Protein AF-A0A925Y3K7-F1 (afdb_monomer)

Solvent-accessible surface area (backbone atoms only — not comparable to full-atom values): 26388 Å² total; per-residue (Å²): 142,83,86,81,84,79,84,79,82,80,78,77,76,80,77,79,72,79,78,86,56,50,79,76,70,68,65,8,45,67,55,84,68,41,67,60,40,79,77,34,57,41,76,47,95,65,49,49,66,76,58,97,48,98,89,58,65,46,46,27,39,54,39,33,37,30,39,41,71,52,81,61,21,44,32,39,38,38,16,34,32,28,58,53,14,24,36,42,38,37,33,22,38,48,91,77,29,38,58,46,38,26,27,68,48,36,76,42,64,64,78,35,59,44,63,17,35,22,15,76,35,81,88,40,22,24,28,47,37,88,94,46,29,31,32,32,37,38,39,44,28,16,75,43,36,55,41,26,38,33,38,41,31,38,61,68,80,19,34,36,44,81,42,44,52,20,28,83,42,77,32,59,39,37,34,34,66,34,27,10,25,28,70,30,5,46,84,58,89,64,52,73,67,48,43,74,61,30,59,34,8,38,18,33,30,32,30,28,33,55,60,45,24,55,61,44,86,42,65,38,35,36,36,40,36,34,27,34,69,60,33,47,33,24,45,44,37,40,39,26,46,55,70,52,55,80,53,56,46,32,64,44,39,18,60,39,51,46,64,75,38,84,42,68,40,71,42,78,41,79,41,63,21,39,71,26,24,42,39,34,48,34,35,35,41,57,68,38,41,76,71,67,56,38,46,89,86,83,38,50,42,28,41,40,62,80,46,66,51,41,61,65,56,42,62,55,46,73,34,46,54,88,84,73,81,43,47,28,36,35,75,46,38,40,45,74,63,56,69,39,68,40,30,33,34,45,50,34,43,64,35,87,88,22,67,74,85,15,40,43,62,77,78,76,42,70,54,58,37,58,57,67,75,38,78,40,74,51,74,79,35,62,42,65,56,47,32,61,71,60,50,18,51,74,51,37,80,58,49,57,45,86,41,46,79,60,70,72,84,54,32,42,24,48,35,47,41,39,54,58,80,60,67,70,66,73,85,80,68,62,82,45,75,56,96,88,46,39,32,38,55,42,59,29,34,81,55,45,51,72,64,48,75,46,34,33,37,21,74,74,86,76,59,73,47,81,46,49,91,70,46,48,76,55,96,45,31,42,33,39,70,56,77,94,81,66,96,56,74,46,77,46,80,46,52,47,58,124

Secondary structure (DSSP, 8-state):
--PPPP--------------PPPPP-SSS--GGG-PEEEEE----S-BT----TT----BEEEEEEEEEETTEEEEEEEEE-TT-EEEEEEE-STT--SB--TT---BSS-THHHHTTEEETTEE-BPPTT---SEEEEEEE-SSS-EEEEEEETTTTEEEEEEETTSS-EEETTEEEEEEESSS-SS---HHHHHHT-SEEEEEEEHHHHTPPSEEEEEEEEEEEE-SSSSSEEEEESS--S-SSS--BGGGGT-BGGGSSS---EEEEEEEPS-EEEEEEEE-HHHHHTTS--TTT--EEEEEEES--SS--SEEEEB-SSSSSEEEEEEEE-S-TT-B--EEEEEE-STT-GGGGBPSSSPB--B---TTS-EEPPPEESS-EEHHHHHHHHSTT--TTS-SSSSS--HHHHHHHT---TT--PPPPPEEETTEEEEEEE--TTEES-EEEEEEESSSS--EE-GGG-EEETTEEEEEPPTT-SS-EEEEEEE--

Foldseek 3Di:
DDDDDDDDPPPPPPPPDPPDAPQDDAAAFDDPRRVWDWQFFQPFQAAPPPDDDDVDPRRWDFGTKTWDDRDQWIKIATLTAAAQWKKKKFKDQDPDAAQFQAALLAPEDPLLQQSNLQHDHRVAGQGAAPPDGGQKIWMWHAPLAQWTWIWIAGSRVNHIHTQGTLSVHWTDAQQWRTKHFHCRRHRDHDHPVCSVSSGGGMITIGRSQSSVRDAFKDKMKIKMFIGHNSNQATQCDIGWHWQDSDDTCGNCSTHDHRNPTPTHRIGIDIDGNDQWAKEKDKEACPVCVVVVLADLVPKWKKKAFDPQAAPPRNRIWTFHDPPPPRITMTIGIGDDDFQAKRHWMWMFIRDVPRPPRRTFDDDTDIDTHHDTPDYHYDDYHYSHQLALQNLCVQQQVRDFQQDQRQPQPHGSQLCSQQVNNHNHYDDQFDWDADPLWTKTKGFGDPSYPQKDKWKWKDQPVPDTDTPQVQWDDDDRMIMHIDDNDRPGMDMDMDMDHD

Radius of gyration: 31.18 Å; Cα contacts (8 Å, |Δi|>4): 1221; chains: 1; bounding box: 82×60×99 Å

Mean predicted aligned error: 11.51 Å

Nearest PDB structures (foldseek):
  6wdp-assembly1_A  TM=3.008E-01  e=1.014E-01  Homo sapiens
  8oe4-assembly1_D  TM=1.650E-01  e=2.696E-02  Homo sapiens
  6ot0-assembly1_H  TM=3.218E-01  e=1.215E+00  Mus musculus
  4jnf-assembly1_A  TM=3.113E-01  e=5.105E+00  Escherichia coli K-12
  6okp-assembly1_M  TM=2.104E-01  e=5.105E+00  Homo sapiens

Structure (mmCIF, N/CA/C/O backbone):
data_AF-A0A925Y3K7-F1
#
_entry.id   AF-A0A925Y3K7-F1
#
loop_
_atom_site.group_PDB
_atom_site.id
_atom_site.type_symbol
_atom_site.label_atom_id
_atom_site.label_alt_id
_atom_site.label_comp_id
_atom_site.label_asym_id
_atom_site.label_entity_id
_atom_site.label_seq_id
_atom_site.pdbx_PDB_ins_code
_atom_site.Cartn_x
_atom_site.Cartn_y
_atom_site.Cartn_z
_atom_site.occupancy
_atom_site.B_iso_or_equiv
_atom_site.auth_seq_id
_atom_site.auth_comp_id
_atom_site.auth_asym_id
_atom_site.auth_atom_id
_atom_site.pdbx_PDB_model_num
ATOM 1 N N . MET A 1 1 ? -37.760 -38.641 -46.101 1.00 38.03 1 MET A N 1
ATOM 2 C CA . MET A 1 1 ? -36.987 -38.836 -44.857 1.00 38.03 1 MET A CA 1
ATOM 3 C C . MET A 1 1 ? -35.532 -38.473 -45.160 1.00 38.03 1 MET A C 1
ATOM 5 O O . MET A 1 1 ? -34.845 -39.256 -45.796 1.00 38.03 1 MET A O 1
ATOM 9 N N . LYS A 1 2 ? -35.106 -37.234 -44.876 1.00 34.19 2 LYS A N 1
ATOM 10 C CA . LYS A 1 2 ? -33.728 -36.759 -45.112 1.00 34.19 2 LYS A CA 1
ATOM 11 C C . LYS A 1 2 ? -33.115 -36.426 -43.751 1.00 34.19 2 LYS A C 1
ATOM 13 O O . LYS A 1 2 ? -33.553 -35.472 -43.116 1.00 34.19 2 LYS A O 1
ATOM 18 N N . LEU A 1 3 ? -32.159 -37.240 -43.304 1.00 33.66 3 LEU A N 1
ATOM 19 C CA . LEU A 1 3 ? -31.343 -36.972 -42.118 1.00 33.66 3 LEU A CA 1
ATOM 20 C C . LEU A 1 3 ? -30.403 -35.796 -42.427 1.00 33.66 3 LEU A C 1
ATOM 22 O O . LEU A 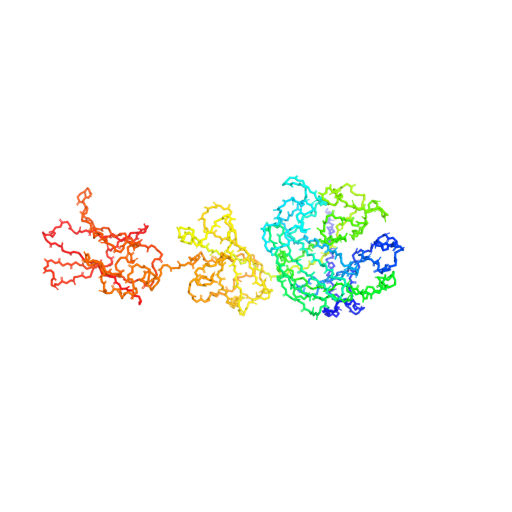1 3 ? -29.647 -35.854 -43.395 1.00 33.66 3 LEU A O 1
ATOM 26 N N . LYS A 1 4 ? -30.452 -34.737 -41.614 1.00 37.88 4 LYS A N 1
ATOM 27 C CA . LYS A 1 4 ? -29.419 -33.694 -41.579 1.00 37.88 4 LYS A CA 1
ATOM 28 C C . LYS A 1 4 ? -28.357 -34.116 -40.565 1.00 37.88 4 LYS A C 1
ATOM 30 O O . LYS A 1 4 ? -28.664 -34.277 -39.389 1.00 37.88 4 LYS A O 1
ATOM 35 N N . LEU A 1 5 ? -27.132 -34.297 -41.044 1.00 35.06 5 LEU A N 1
ATOM 36 C CA . LEU A 1 5 ? -25.939 -34.527 -40.238 1.00 35.06 5 LEU A CA 1
ATOM 37 C C . LEU A 1 5 ? -25.467 -33.165 -39.701 1.00 35.06 5 LEU A C 1
ATOM 39 O O . LEU A 1 5 ? -25.172 -32.267 -40.490 1.00 35.06 5 LEU A O 1
ATOM 43 N N . ALA A 1 6 ? -25.459 -32.983 -38.381 1.00 36.84 6 ALA A N 1
ATOM 44 C CA . ALA A 1 6 ? -24.916 -31.788 -37.742 1.00 36.84 6 ALA A CA 1
ATOM 45 C C . ALA A 1 6 ? -23.392 -31.931 -37.620 1.00 36.84 6 ALA A C 1
ATOM 47 O O . ALA A 1 6 ? -22.902 -32.906 -37.053 1.00 36.84 6 ALA A O 1
ATOM 48 N N . ALA A 1 7 ? -22.650 -30.969 -38.169 1.00 35.94 7 ALA A N 1
ATOM 49 C CA . ALA A 1 7 ? -21.210 -30.867 -37.987 1.00 35.94 7 ALA A CA 1
ATOM 50 C C . ALA A 1 7 ? -20.920 -30.395 -36.555 1.00 35.94 7 ALA A C 1
ATOM 52 O O . ALA A 1 7 ? -21.228 -29.261 -36.188 1.00 35.94 7 ALA A O 1
ATOM 53 N N . LEU A 1 8 ? -20.354 -31.286 -35.744 1.00 31.00 8 LEU A N 1
ATOM 54 C CA . LEU A 1 8 ? -19.826 -30.974 -34.423 1.00 31.00 8 LEU A CA 1
ATOM 55 C C . LEU A 1 8 ? -18.455 -30.308 -34.615 1.00 31.00 8 LEU A C 1
ATOM 57 O O . LEU A 1 8 ? -17.482 -30.975 -34.961 1.00 31.00 8 LEU A O 1
ATOM 61 N N . SER A 1 9 ? -18.392 -28.987 -34.446 1.00 35.12 9 SER A N 1
ATOM 62 C CA . SER A 1 9 ? -17.128 -28.247 -34.420 1.00 35.12 9 SER A CA 1
ATOM 63 C C . SER A 1 9 ? -16.426 -28.544 -33.095 1.00 35.12 9 SER A C 1
ATOM 65 O O . SER A 1 9 ? -16.826 -28.043 -32.044 1.00 35.12 9 SER A O 1
ATOM 67 N N . ILE A 1 10 ? -15.424 -29.422 -33.128 1.00 36.69 10 ILE A N 1
ATOM 68 C CA . ILE A 1 10 ? -14.538 -29.672 -31.991 1.00 36.69 10 ILE A CA 1
ATOM 69 C C . ILE A 1 10 ? -13.627 -28.449 -31.879 1.00 36.69 10 ILE A C 1
ATOM 71 O O . ILE A 1 10 ? -12.698 -28.272 -32.664 1.00 36.69 10 ILE A O 1
ATOM 75 N N . CYS A 1 11 ? -13.938 -27.577 -30.923 1.00 30.92 11 CYS A N 1
ATOM 76 C CA . CYS A 1 11 ? -13.060 -26.493 -30.514 1.00 30.92 11 CYS A CA 1
ATOM 77 C C . CYS A 1 11 ? -11.895 -27.123 -29.741 1.00 30.92 11 CYS A C 1
ATOM 79 O O . CYS A 1 11 ? -12.021 -27.451 -28.561 1.00 30.92 11 CYS A O 1
ATOM 81 N N . THR A 1 12 ? -10.786 -27.388 -30.428 1.00 35.44 12 THR A N 1
ATOM 82 C CA . THR A 1 12 ? -9.554 -27.864 -29.800 1.00 35.44 12 THR A CA 1
ATOM 83 C C . THR A 1 12 ? -8.989 -26.721 -28.961 1.00 35.44 12 THR A C 1
ATOM 85 O O . THR A 1 12 ? -8.316 -25.835 -29.482 1.00 35.44 12 THR A O 1
ATOM 88 N N . ALA A 1 13 ? -9.288 -26.708 -27.662 1.00 35.94 13 ALA A N 1
ATOM 89 C CA . ALA A 1 13 ? -8.544 -25.893 -26.716 1.00 35.94 13 ALA A CA 1
ATOM 90 C C . ALA A 1 13 ? -7.090 -26.379 -26.754 1.00 35.94 13 ALA A C 1
ATOM 92 O O . ALA A 1 13 ? -6.788 -27.499 -26.337 1.00 35.94 13 ALA A O 1
ATOM 93 N N . LEU A 1 14 ? -6.202 -25.569 -27.328 1.00 34.88 14 LEU A N 1
ATOM 94 C CA . LEU A 1 14 ? -4.768 -25.789 -27.257 1.00 34.88 14 LEU A CA 1
ATOM 95 C C . LEU A 1 14 ? -4.381 -25.626 -25.784 1.00 34.88 14 LEU A C 1
ATOM 97 O O . LEU A 1 14 ? -4.246 -24.510 -25.290 1.00 34.88 14 LEU A O 1
ATOM 101 N N . ILE A 1 15 ? -4.284 -26.738 -25.057 1.00 38.62 15 ILE A N 1
ATOM 102 C CA . ILE A 1 15 ? -3.703 -26.753 -23.717 1.00 38.62 15 ILE A CA 1
ATOM 103 C C . ILE A 1 15 ? -2.236 -26.373 -23.920 1.00 38.62 15 ILE A C 1
ATOM 105 O O . ILE A 1 15 ? -1.450 -27.182 -24.414 1.00 38.62 15 ILE A O 1
ATOM 109 N N . ALA A 1 16 ? -1.888 -25.122 -23.617 1.00 39.59 16 ALA A N 1
ATOM 110 C CA . ALA A 1 16 ? -0.504 -24.691 -23.544 1.00 39.59 16 ALA A CA 1
ATOM 111 C C . ALA A 1 16 ? 0.177 -25.564 -22.487 1.00 39.59 16 ALA A C 1
ATOM 113 O O . ALA A 1 16 ? -0.106 -25.456 -21.295 1.00 39.59 16 ALA A O 1
ATOM 114 N N . VAL A 1 17 ? 1.015 -26.497 -22.934 1.00 37.19 17 VAL A N 1
ATOM 115 C CA . VAL A 1 17 ? 1.889 -27.244 -22.034 1.00 37.19 17 VAL A CA 1
ATOM 116 C C . VAL A 1 17 ? 2.842 -26.204 -21.444 1.00 37.19 17 VAL A C 1
ATOM 118 O O . VAL A 1 17 ? 3.523 -25.543 -22.231 1.00 37.19 17 VAL A O 1
ATOM 121 N N . PRO A 1 18 ? 2.883 -26.000 -20.114 1.00 47.19 18 PRO A N 1
ATOM 122 C CA . PRO A 1 18 ? 3.833 -25.069 -19.530 1.00 47.19 18 PRO A CA 1
ATOM 123 C C . PRO A 1 18 ? 5.230 -25.561 -19.897 1.00 47.19 18 PRO A C 1
ATOM 125 O O . PRO A 1 18 ? 5.644 -26.653 -19.506 1.00 47.19 18 PRO A O 1
ATOM 128 N N . THR A 1 19 ? 5.942 -24.786 -20.709 1.00 47.59 19 THR A N 1
ATOM 129 C CA . THR A 1 19 ? 7.363 -25.011 -20.938 1.00 47.59 19 THR A CA 1
ATOM 130 C C . THR A 1 19 ? 8.048 -24.817 -19.598 1.00 47.59 19 THR A C 1
ATOM 132 O O . THR A 1 19 ? 8.088 -23.707 -19.073 1.00 47.59 19 THR A O 1
ATOM 135 N N . THR A 1 20 ? 8.538 -25.905 -19.013 1.00 57.69 20 THR A N 1
ATOM 136 C CA . THR A 1 20 ? 9.340 -25.850 -17.795 1.00 57.69 20 THR A CA 1
ATOM 137 C C . THR A 1 20 ? 10.623 -25.083 -18.111 1.00 57.69 20 THR A C 1
ATOM 139 O O . THR A 1 20 ? 11.470 -25.592 -18.844 1.00 57.69 20 THR A O 1
ATOM 142 N N . HIS A 1 21 ? 10.745 -23.858 -17.605 1.00 70.94 21 HIS A N 1
ATOM 143 C CA . HIS A 1 21 ? 11.987 -23.086 -17.619 1.00 70.94 21 HIS A CA 1
ATOM 144 C C . HIS A 1 21 ? 12.715 -23.266 -16.280 1.00 70.94 21 HIS A C 1
ATOM 146 O O . HIS A 1 21 ? 12.121 -23.717 -15.295 1.00 70.94 21 HIS A O 1
ATOM 152 N N . ALA A 1 22 ? 14.012 -22.949 -16.233 1.00 71.25 22 ALA A N 1
ATOM 153 C CA . ALA A 1 22 ? 14.699 -22.845 -14.950 1.00 71.25 22 ALA A CA 1
ATOM 154 C C . ALA A 1 22 ? 14.061 -21.716 -14.127 1.00 71.25 22 ALA A C 1
ATOM 156 O O . ALA A 1 22 ? 13.681 -20.687 -14.689 1.00 71.25 22 ALA A O 1
ATOM 157 N N . ALA A 1 23 ? 13.938 -21.908 -12.811 1.00 82.00 23 ALA A N 1
ATOM 158 C CA . ALA A 1 23 ? 13.524 -20.827 -11.922 1.00 82.00 23 ALA A CA 1
ATOM 159 C C . ALA A 1 23 ? 14.472 -19.638 -12.117 1.00 82.00 23 ALA A C 1
ATOM 161 O O . ALA A 1 23 ? 15.687 -19.831 -12.175 1.00 82.00 23 ALA A O 1
ATOM 162 N N . VAL A 1 24 ? 13.915 -18.434 -12.213 1.00 88.38 24 VAL A N 1
ATOM 163 C CA . VAL A 1 24 ? 14.715 -17.231 -12.449 1.00 88.38 24 VAL A CA 1
ATOM 164 C C . VAL A 1 24 ? 15.558 -16.952 -11.207 1.00 88.38 24 VAL A C 1
ATOM 166 O O . VAL A 1 24 ? 15.024 -16.856 -10.094 1.00 88.38 24 VAL A O 1
ATOM 169 N N . THR A 1 25 ? 16.867 -16.820 -11.372 1.00 89.81 25 THR A N 1
ATOM 170 C CA . THR A 1 25 ? 17.762 -16.347 -10.316 1.00 89.81 25 THR A CA 1
ATOM 171 C C . THR A 1 25 ? 17.887 -14.843 -10.429 1.00 89.81 25 THR A C 1
ATOM 173 O O . THR A 1 25 ? 18.295 -14.368 -11.467 1.00 89.81 25 THR A O 1
ATOM 176 N N . VAL A 1 26 ? 17.541 -14.097 -9.376 1.00 91.00 26 VAL A N 1
ATOM 177 C CA . VAL A 1 26 ? 17.623 -12.630 -9.405 1.00 91.00 26 VAL A CA 1
ATOM 178 C C . VAL A 1 26 ? 19.027 -12.180 -9.018 1.00 91.00 26 VAL A C 1
ATOM 180 O O . VAL A 1 26 ? 19.326 -12.007 -7.832 1.00 91.00 26 VAL A O 1
ATOM 183 N N . ASP A 1 27 ? 19.888 -12.000 -10.015 1.00 87.56 27 ASP A N 1
ATOM 184 C CA . ASP A 1 27 ? 21.280 -11.571 -9.834 1.00 87.56 27 ASP A CA 1
ATOM 185 C C . ASP A 1 27 ? 21.651 -10.311 -10.641 1.00 87.56 27 ASP A C 1
ATOM 187 O O . ASP A 1 27 ? 22.726 -9.741 -10.434 1.00 87.56 27 ASP A O 1
ATOM 191 N N . GLY A 1 28 ? 20.714 -9.801 -11.446 1.00 85.00 28 GLY A N 1
ATOM 192 C CA . GLY A 1 28 ? 20.903 -8.606 -12.269 1.00 85.00 28 GLY A CA 1
ATOM 193 C C . GLY A 1 28 ? 21.443 -8.911 -13.667 1.00 85.00 28 GLY A C 1
ATOM 194 O O . GLY A 1 28 ? 21.718 -7.970 -14.414 1.00 85.00 28 GLY A O 1
ATOM 195 N N . VAL A 1 29 ? 21.579 -10.194 -14.019 1.00 85.25 29 VAL A N 1
ATOM 196 C CA . VAL A 1 29 ? 22.078 -10.686 -15.301 1.00 85.25 29 VAL A CA 1
ATOM 197 C C . VAL A 1 29 ? 21.114 -11.734 -15.850 1.00 85.25 29 VAL A C 1
ATOM 199 O O . VAL A 1 29 ? 20.879 -12.774 -15.250 1.00 85.25 29 VAL A O 1
ATOM 202 N N . ARG A 1 30 ? 20.604 -11.521 -17.066 1.00 85.75 30 ARG A N 1
ATOM 203 C CA . ARG A 1 30 ? 19.742 -12.516 -17.713 1.00 85.75 30 ARG A CA 1
ATOM 204 C C . ARG A 1 30 ? 20.520 -13.791 -18.056 1.00 85.75 30 ARG A C 1
ATOM 206 O O . ARG A 1 30 ? 21.416 -13.759 -18.909 1.00 85.75 30 ARG A O 1
ATOM 213 N N . ASN A 1 31 ? 20.088 -14.942 -17.541 1.00 83.94 31 ASN A N 1
ATOM 214 C CA . ASN A 1 31 ? 20.673 -16.232 -17.895 1.00 83.94 31 ASN A CA 1
ATOM 215 C C . ASN A 1 31 ? 19.923 -16.897 -19.059 1.00 83.94 31 ASN A C 1
ATOM 217 O O . ASN A 1 31 ? 18.697 -16.958 -19.112 1.00 83.94 31 ASN A O 1
ATOM 221 N N . VAL A 1 32 ? 20.666 -17.476 -20.009 1.00 77.75 32 VAL A N 1
ATOM 222 C CA . VAL A 1 32 ? 20.081 -18.125 -21.206 1.00 77.75 32 VAL A CA 1
ATOM 223 C C . VAL A 1 32 ? 19.124 -19.273 -20.838 1.00 77.75 32 VAL A C 1
ATOM 225 O O . VAL A 1 32 ? 18.160 -19.528 -21.556 1.00 77.75 32 VAL A O 1
ATOM 228 N N . ALA A 1 33 ? 19.360 -19.948 -19.710 1.00 81.31 33 ALA A N 1
ATOM 229 C CA . ALA A 1 33 ? 18.544 -21.068 -19.239 1.00 81.31 33 ALA A CA 1
ATOM 230 C C . ALA A 1 33 ? 17.163 -20.662 -18.678 1.00 81.31 33 ALA A C 1
ATOM 232 O O . ALA A 1 33 ? 16.306 -21.527 -18.499 1.00 81.31 33 ALA A O 1
ATOM 233 N N . GLU A 1 34 ? 16.935 -19.373 -18.410 1.00 83.75 34 GLU A N 1
ATOM 234 C CA . GLU A 1 34 ? 15.693 -18.851 -17.815 1.00 83.75 34 GLU A CA 1
ATOM 235 C C . GLU A 1 34 ? 14.604 -18.571 -18.863 1.00 83.75 34 GLU A C 1
ATOM 237 O O . GLU A 1 34 ? 13.449 -18.361 -18.512 1.00 83.75 34 GLU A O 1
ATOM 242 N N . VAL A 1 35 ? 14.948 -18.627 -20.158 1.00 86.50 35 VAL A N 1
ATOM 243 C CA . VAL A 1 35 ? 14.007 -18.582 -21.302 1.00 86.50 35 VAL A CA 1
ATOM 244 C C . VAL A 1 35 ? 13.094 -17.343 -21.316 1.00 86.50 35 VAL A C 1
ATOM 246 O O . VAL A 1 35 ? 11.971 -17.374 -21.812 1.00 86.50 35 VAL A O 1
ATOM 249 N N . TYR A 1 36 ? 13.588 -16.224 -20.794 1.00 89.75 36 TYR A N 1
ATOM 250 C CA . TYR A 1 36 ? 12.944 -14.917 -20.879 1.00 89.75 36 TYR A CA 1
ATOM 251 C C . TYR A 1 36 ? 12.433 -14.584 -22.292 1.00 89.75 36 TYR A C 1
ATOM 253 O O . TYR A 1 36 ? 13.176 -14.686 -23.272 1.00 89.75 36 TYR A O 1
ATOM 261 N N . ASN A 1 37 ? 11.197 -14.084 -22.391 1.00 91.50 37 ASN A N 1
ATOM 262 C CA . ASN A 1 37 ? 10.665 -13.579 -23.654 1.00 91.50 37 ASN A CA 1
ATOM 263 C C . ASN A 1 37 ? 11.104 -12.130 -23.854 1.00 91.50 37 ASN A C 1
ATOM 265 O O . ASN A 1 37 ? 10.894 -11.290 -22.979 1.00 91.50 37 ASN A O 1
ATOM 269 N N . LEU A 1 38 ? 11.683 -11.824 -25.014 1.00 91.94 38 LEU A N 1
ATOM 270 C CA . LEU A 1 38 ? 11.934 -10.444 -25.418 1.00 91.94 38 LEU A CA 1
ATOM 271 C C . LEU A 1 38 ? 10.596 -9.757 -25.699 1.00 91.94 38 LEU A C 1
ATOM 273 O O . LEU A 1 38 ? 9.874 -10.175 -26.603 1.00 91.94 38 LEU A O 1
ATOM 277 N N . LEU A 1 39 ? 10.288 -8.696 -24.953 1.00 92.25 39 LEU A N 1
ATOM 278 C CA . LEU A 1 39 ? 9.081 -7.901 -25.185 1.00 92.25 39 LEU A CA 1
ATOM 279 C C . LEU A 1 39 ? 9.356 -6.759 -26.162 1.00 92.25 39 LEU A C 1
ATOM 281 O O . LEU A 1 39 ? 8.574 -6.525 -27.079 1.00 92.25 39 LEU A O 1
ATOM 285 N N . ALA A 1 40 ? 10.478 -6.056 -25.982 1.00 90.19 40 ALA A N 1
ATOM 286 C CA . ALA A 1 40 ? 10.882 -4.977 -26.872 1.00 90.19 40 ALA A CA 1
ATOM 287 C C . ALA A 1 40 ? 12.387 -4.724 -26.850 1.00 90.19 40 ALA A C 1
ATOM 289 O O . ALA A 1 40 ? 13.037 -4.799 -25.806 1.00 90.19 40 ALA A O 1
ATOM 290 N N . ASN A 1 41 ? 12.900 -4.339 -28.019 1.00 86.56 41 ASN A N 1
ATOM 291 C CA . ASN A 1 41 ? 14.212 -3.732 -28.191 1.00 86.56 41 ASN A CA 1
ATOM 292 C C . ASN A 1 41 ? 14.057 -2.231 -28.401 1.00 86.56 41 ASN A C 1
ATOM 294 O O . ASN A 1 41 ? 13.120 -1.769 -29.054 1.00 86.56 41 ASN A O 1
ATOM 298 N N . GLN A 1 42 ? 15.031 -1.486 -27.904 1.00 78.25 42 GLN A N 1
ATOM 299 C CA . GLN A 1 42 ? 15.186 -0.086 -28.220 1.00 78.25 42 GLN A CA 1
ATOM 300 C C . GLN A 1 42 ? 15.528 0.073 -29.704 1.00 78.25 42 GLN A C 1
ATOM 302 O O . GLN A 1 42 ? 16.409 -0.607 -30.230 1.00 78.25 42 GLN A O 1
ATOM 307 N N . THR A 1 43 ? 14.835 0.984 -30.383 1.00 67.19 43 THR A N 1
ATOM 308 C CA . THR A 1 43 ? 15.052 1.260 -31.813 1.00 67.19 43 THR A CA 1
ATOM 309 C C . THR A 1 43 ? 15.996 2.431 -32.068 1.00 67.19 43 THR A C 1
ATOM 311 O O . THR A 1 43 ? 16.367 2.693 -33.210 1.00 67.19 43 THR A O 1
ATOM 314 N N . THR A 1 44 ? 16.401 3.148 -31.018 1.00 65.62 44 THR A N 1
ATOM 315 C CA . THR A 1 44 ? 17.378 4.237 -31.100 1.00 65.62 44 THR A CA 1
ATOM 316 C C . THR A 1 44 ? 18.804 3.679 -31.123 1.00 65.62 44 THR A C 1
ATOM 318 O O . THR A 1 44 ? 19.185 2.902 -30.252 1.00 65.62 44 THR A O 1
ATOM 321 N N . VAL A 1 45 ? 19.609 4.088 -32.105 1.00 59.22 45 VAL A N 1
ATOM 322 C CA . VAL A 1 45 ? 20.927 3.485 -32.406 1.00 59.22 45 VAL A CA 1
ATOM 323 C C . VAL A 1 45 ? 22.106 4.068 -31.614 1.00 59.22 45 VAL A C 1
ATOM 325 O O . VAL A 1 45 ? 23.247 3.665 -31.828 1.00 59.22 45 VAL A O 1
ATOM 328 N N . SER A 1 46 ? 21.863 5.021 -30.712 1.00 71.50 46 SER A N 1
ATOM 329 C CA . SER A 1 46 ? 22.904 5.656 -29.900 1.00 71.50 46 SER A CA 1
ATOM 330 C C . SER A 1 46 ? 22.501 5.756 -28.436 1.00 71.50 46 SER A C 1
ATOM 332 O O . SER A 1 46 ? 21.342 6.027 -28.120 1.00 71.50 46 SER A O 1
ATOM 334 N N . ASN A 1 47 ? 23.488 5.614 -27.554 1.00 78.56 47 ASN A N 1
ATOM 335 C CA . ASN A 1 47 ? 23.334 5.895 -26.131 1.00 78.56 47 ASN A CA 1
ATOM 336 C C . ASN A 1 47 ? 22.910 7.352 -25.907 1.00 78.56 47 ASN A C 1
ATOM 338 O O . ASN A 1 47 ? 23.288 8.250 -26.669 1.00 78.56 47 ASN A O 1
ATOM 342 N N . TRP A 1 48 ? 22.149 7.580 -24.844 1.00 80.69 48 TRP A N 1
ATOM 343 C CA . TRP A 1 48 ? 21.787 8.911 -24.396 1.00 80.69 48 TRP A CA 1
ATOM 344 C C . TRP A 1 48 ? 23.032 9.625 -23.841 1.00 80.69 48 TRP A C 1
ATOM 346 O O . TRP A 1 48 ? 23.863 9.008 -23.174 1.00 80.69 48 TRP A O 1
ATOM 356 N N . ASN A 1 49 ? 23.186 10.912 -24.177 1.00 71.50 49 ASN A N 1
ATOM 357 C CA . ASN A 1 49 ? 24.338 11.767 -23.842 1.00 71.50 49 ASN A CA 1
ATOM 358 C C . ASN A 1 49 ? 25.721 11.312 -24.360 1.00 71.50 49 ASN A C 1
ATOM 360 O O . ASN A 1 49 ? 26.716 11.426 -23.647 1.00 71.50 49 ASN A O 1
ATOM 364 N N . ASN A 1 50 ? 25.828 10.917 -25.632 1.00 57.19 50 ASN A N 1
ATOM 365 C CA . ASN A 1 50 ? 27.076 10.473 -26.285 1.00 57.19 50 ASN A CA 1
ATOM 366 C C . ASN A 1 50 ? 28.166 11.573 -26.500 1.00 57.19 50 ASN A C 1
ATOM 368 O O . ASN A 1 50 ? 28.915 11.535 -27.477 1.00 57.19 50 ASN A O 1
ATOM 372 N N . GLY A 1 51 ? 28.227 12.605 -25.649 1.00 50.06 51 GLY A N 1
ATOM 373 C CA . GLY A 1 51 ? 29.038 13.816 -25.830 1.00 50.06 51 GLY A CA 1
ATOM 374 C C . GLY A 1 51 ? 30.506 13.694 -25.392 1.00 50.06 51 GLY A C 1
ATOM 375 O O . GLY A 1 51 ? 30.818 13.206 -24.310 1.00 50.06 51 GLY A O 1
ATOM 376 N N . SER A 1 52 ? 31.416 14.217 -26.219 1.00 43.03 52 SER A N 1
ATOM 377 C CA . SER A 1 52 ? 32.877 14.217 -26.058 1.00 43.03 52 SER A CA 1
ATOM 378 C C . SER A 1 52 ? 33.398 15.326 -25.120 1.00 43.03 52 SER A C 1
ATOM 380 O O . SER A 1 52 ? 33.933 16.337 -25.579 1.00 43.03 52 SER A O 1
ATOM 382 N N . GLY A 1 53 ? 33.250 15.158 -23.805 1.00 44.19 53 GLY A N 1
ATOM 383 C CA . GLY A 1 53 ? 33.896 16.003 -22.784 1.00 44.19 53 GLY A CA 1
ATOM 384 C C . GLY A 1 53 ? 34.960 15.235 -21.993 1.00 44.19 53 GLY A C 1
ATOM 385 O O . GLY A 1 53 ? 34.833 14.036 -21.784 1.00 44.19 53 GLY A O 1
ATOM 386 N N . VAL A 1 54 ? 36.031 15.878 -21.525 1.00 36.34 54 VAL A N 1
ATOM 387 C CA . VAL A 1 54 ? 37.022 15.201 -20.663 1.00 36.34 54 VAL A CA 1
ATOM 388 C C . VAL A 1 54 ? 36.354 14.897 -19.311 1.00 36.34 54 VAL A C 1
ATOM 390 O O . VAL A 1 54 ? 35.935 15.818 -18.617 1.00 36.34 54 VAL A O 1
ATOM 393 N N . GLY A 1 55 ? 36.181 13.606 -18.989 1.00 49.06 55 GLY A N 1
ATOM 394 C CA . GLY A 1 55 ? 35.288 13.102 -17.926 1.00 49.06 55 GLY A CA 1
ATOM 395 C C . GLY A 1 55 ? 34.032 12.370 -18.442 1.00 49.06 55 GLY A C 1
ATOM 396 O O . GLY A 1 55 ? 33.211 11.913 -17.649 1.00 49.06 55 GLY A O 1
ATOM 397 N N . ALA A 1 56 ? 33.878 12.248 -19.767 1.00 47.06 56 ALA A N 1
ATOM 398 C CA . ALA A 1 56 ? 32.757 11.606 -20.450 1.00 47.06 56 ALA A CA 1
ATOM 399 C C . ALA A 1 56 ? 32.893 10.082 -20.569 1.00 47.06 56 ALA A C 1
ATOM 401 O O . ALA A 1 56 ? 33.382 9.555 -21.565 1.00 47.06 56 ALA A O 1
ATOM 402 N N . ALA A 1 57 ? 32.349 9.378 -19.581 1.00 50.22 57 ALA A N 1
ATOM 403 C CA . ALA A 1 57 ? 31.799 8.038 -19.769 1.00 50.22 57 ALA A CA 1
ATOM 404 C C . ALA A 1 57 ? 30.282 8.097 -19.511 1.00 50.22 57 ALA A C 1
ATOM 406 O O . ALA A 1 57 ? 29.790 7.575 -18.510 1.00 50.22 57 ALA A O 1
ATOM 407 N N . LYS A 1 58 ? 29.554 8.812 -20.381 1.00 61.38 58 LYS A N 1
ATOM 408 C CA . LYS A 1 58 ? 28.090 8.957 -20.336 1.00 61.38 58 LYS A CA 1
ATOM 409 C C . LYS A 1 58 ? 27.471 8.201 -21.504 1.00 61.38 58 LYS A C 1
ATOM 411 O O . LYS A 1 58 ? 27.299 8.720 -22.599 1.00 61.38 58 LYS A O 1
ATOM 416 N N . HIS A 1 59 ? 27.272 6.910 -21.289 1.00 73.00 59 HIS A N 1
ATOM 417 C CA . HIS A 1 59 ? 26.676 5.996 -22.257 1.00 73.00 59 HIS A CA 1
ATOM 418 C C . HIS A 1 59 ? 25.410 5.411 -21.638 1.00 73.00 59 HIS A C 1
ATOM 420 O O . HIS A 1 59 ? 25.330 4.201 -21.436 1.00 73.00 59 HIS A O 1
ATOM 426 N N . GLU A 1 60 ? 24.474 6.276 -21.244 1.00 82.69 60 GLU A N 1
ATOM 427 C CA . GLU A 1 60 ? 23.227 5.819 -20.639 1.00 82.69 60 GLU A CA 1
ATOM 428 C C . GLU A 1 60 ? 22.340 5.183 -21.701 1.00 82.69 60 GLU A C 1
ATOM 430 O O . GLU A 1 60 ? 22.239 5.674 -22.828 1.00 82.69 60 GLU A O 1
ATOM 435 N N . ALA A 1 61 ? 21.719 4.064 -21.356 1.00 84.44 61 ALA A N 1
ATOM 436 C CA . ALA A 1 61 ? 20.811 3.401 -22.267 1.00 84.44 61 ALA A CA 1
ATOM 437 C C . ALA A 1 61 ? 19.740 2.618 -21.523 1.00 84.44 61 ALA A C 1
ATOM 439 O O . ALA A 1 61 ? 19.989 2.029 -20.475 1.00 84.44 61 ALA A O 1
ATOM 440 N N . LEU A 1 62 ? 18.571 2.549 -22.133 1.00 88.94 62 LEU A N 1
ATOM 441 C CA . LEU A 1 62 ? 17.502 1.618 -21.849 1.00 88.94 62 LEU A CA 1
ATOM 442 C C . LEU A 1 62 ? 17.277 0.830 -23.138 1.00 88.94 62 LEU A C 1
ATOM 444 O O . LEU A 1 62 ? 16.674 1.332 -24.089 1.00 88.94 62 LEU A O 1
ATOM 448 N N . ALA A 1 63 ? 17.855 -0.368 -23.192 1.00 87.56 63 ALA A N 1
ATOM 449 C CA . ALA A 1 63 ? 18.127 -1.041 -24.452 1.00 87.56 63 ALA A CA 1
ATOM 450 C C . ALA A 1 63 ? 17.133 -2.146 -24.798 1.00 87.56 63 ALA A C 1
ATOM 452 O O . ALA A 1 63 ? 16.800 -2.317 -25.967 1.00 87.56 63 ALA A O 1
ATOM 453 N N . ASN A 1 64 ? 16.664 -2.913 -23.818 1.00 89.25 64 ASN A N 1
ATOM 454 C CA . ASN A 1 64 ? 15.596 -3.884 -24.026 1.00 89.25 64 ASN A CA 1
ATOM 455 C C . ASN A 1 64 ? 14.940 -4.279 -22.709 1.00 89.25 64 ASN A C 1
ATOM 457 O O . ASN A 1 64 ? 15.454 -4.018 -21.619 1.00 89.25 64 ASN A O 1
ATOM 461 N N . ILE A 1 65 ? 13.791 -4.925 -22.844 1.00 93.19 65 ILE A N 1
ATOM 462 C CA . ILE A 1 65 ? 13.039 -5.492 -21.737 1.00 93.19 65 ILE A CA 1
ATOM 463 C C . ILE A 1 65 ? 12.593 -6.896 -22.094 1.00 93.19 65 ILE A C 1
ATOM 465 O O . ILE A 1 65 ? 12.082 -7.164 -23.187 1.00 93.19 65 ILE A O 1
ATOM 469 N N . HIS A 1 66 ? 12.798 -7.782 -21.134 1.00 93.62 66 HIS A N 1
ATOM 470 C CA . HIS A 1 66 ? 12.361 -9.155 -21.191 1.00 93.62 66 HIS A CA 1
ATOM 471 C C . HIS A 1 66 ? 11.457 -9.466 -20.011 1.00 93.62 66 HIS A C 1
ATOM 473 O O . HIS A 1 66 ? 11.642 -8.906 -18.929 1.00 93.62 66 HIS A O 1
ATOM 479 N N . ALA A 1 67 ? 10.524 -10.393 -20.202 1.00 95.56 67 ALA A N 1
ATOM 480 C CA . ALA A 1 67 ? 9.727 -10.906 -19.105 1.00 95.56 67 ALA A CA 1
ATOM 481 C C . ALA A 1 67 ? 9.363 -12.381 -19.271 1.00 95.56 67 ALA A C 1
ATOM 483 O O . ALA A 1 67 ? 9.264 -12.910 -20.382 1.00 95.56 67 ALA A O 1
ATOM 484 N N . ILE A 1 68 ? 9.135 -13.033 -18.140 1.00 94.62 68 ILE A N 1
ATOM 485 C CA . ILE A 1 68 ? 8.563 -14.372 -18.056 1.00 94.62 68 ILE A CA 1
ATOM 486 C C . ILE A 1 68 ? 7.796 -14.496 -16.743 1.00 94.62 68 ILE A C 1
ATOM 488 O O . ILE A 1 68 ? 8.176 -13.907 -15.733 1.00 94.62 68 ILE A O 1
ATOM 492 N N . GLN A 1 69 ? 6.698 -15.244 -16.744 1.00 94.81 69 GLN A N 1
ATOM 493 C CA . GLN A 1 69 ? 6.069 -15.627 -15.489 1.00 94.81 69 GLN A CA 1
ATOM 494 C C . GLN A 1 69 ? 6.857 -16.781 -14.864 1.00 94.81 69 GLN A C 1
ATOM 496 O O . GLN A 1 69 ? 6.936 -17.851 -15.456 1.00 94.81 69 GLN A O 1
ATOM 501 N N . ASP A 1 70 ? 7.383 -16.569 -13.660 1.00 91.94 70 ASP A N 1
ATOM 502 C CA . ASP A 1 70 ? 8.027 -17.590 -12.835 1.00 91.94 70 ASP A CA 1
ATOM 503 C C . ASP A 1 70 ? 7.149 -17.865 -11.607 1.00 91.94 70 ASP A C 1
ATOM 505 O O . ASP A 1 70 ? 7.096 -17.072 -10.657 1.00 91.94 70 ASP A O 1
ATOM 509 N N . ALA A 1 71 ? 6.401 -18.970 -11.661 1.00 89.81 71 ALA A N 1
ATOM 510 C CA . ALA A 1 71 ? 5.360 -19.315 -10.694 1.00 89.81 71 ALA A CA 1
ATOM 511 C C . ALA A 1 71 ? 4.373 -18.146 -10.460 1.00 89.81 71 ALA A C 1
ATOM 513 O O . ALA A 1 71 ? 3.707 -17.697 -11.393 1.00 89.81 71 ALA A O 1
ATOM 514 N N . ASN A 1 72 ? 4.280 -17.638 -9.227 1.00 90.88 72 ASN A N 1
ATOM 515 C CA . ASN A 1 72 ? 3.367 -16.551 -8.844 1.00 90.88 72 ASN A CA 1
ATOM 516 C C . ASN A 1 72 ? 4.005 -15.158 -8.993 1.00 90.88 72 ASN A C 1
ATOM 518 O O . ASN A 1 72 ? 3.486 -14.163 -8.481 1.00 90.88 72 ASN A O 1
ATOM 522 N N . THR A 1 73 ? 5.144 -15.077 -9.683 1.00 94.25 73 THR A N 1
ATOM 523 C CA . THR A 1 73 ? 5.853 -13.825 -9.940 1.00 94.25 73 THR A CA 1
ATOM 524 C C . THR A 1 73 ? 5.983 -13.552 -11.431 1.00 94.25 73 THR A C 1
ATOM 526 O O . THR A 1 73 ? 6.132 -14.467 -12.237 1.00 94.25 73 THR A O 1
ATOM 529 N N . LEU A 1 74 ? 5.952 -12.277 -11.804 1.00 96.69 74 LEU A N 1
ATOM 530 C CA . LEU A 1 74 ? 6.416 -11.803 -13.097 1.00 96.69 74 LEU A CA 1
ATOM 531 C C . LEU A 1 74 ? 7.890 -11.428 -12.958 1.00 96.69 74 LEU A C 1
ATOM 533 O O . LEU A 1 74 ? 8.222 -10.447 -12.292 1.00 96.69 74 LEU A O 1
ATOM 537 N N . ALA A 1 75 ? 8.766 -12.220 -13.565 1.00 96.69 75 ALA A N 1
ATOM 538 C CA . ALA A 1 75 ? 10.170 -11.882 -13.685 1.00 96.69 75 ALA A CA 1
ATOM 539 C C . ALA A 1 75 ? 10.352 -10.893 -14.841 1.00 96.69 75 ALA A C 1
ATOM 541 O O . ALA A 1 75 ? 9.860 -11.127 -15.947 1.00 96.69 75 ALA A O 1
ATOM 542 N N . VAL A 1 76 ? 11.049 -9.788 -14.585 1.00 96.56 76 VAL A N 1
ATOM 543 C CA . VAL A 1 76 ? 11.342 -8.736 -15.562 1.00 96.56 76 VAL A CA 1
ATOM 544 C C . VAL A 1 76 ? 12.835 -8.449 -15.538 1.00 96.56 76 VAL A C 1
ATOM 546 O O . VAL A 1 76 ? 13.405 -8.199 -14.477 1.00 96.56 76 VAL A O 1
ATOM 549 N N . HIS A 1 77 ? 13.449 -8.426 -16.718 1.00 94.31 77 HIS A N 1
ATOM 550 C CA . HIS A 1 77 ? 14.825 -7.987 -16.903 1.00 94.31 77 HIS A CA 1
ATOM 551 C C . HIS A 1 77 ? 14.862 -6.757 -17.814 1.00 94.31 77 HIS A C 1
ATOM 553 O O . HIS A 1 77 ? 14.462 -6.818 -18.980 1.00 94.31 77 HIS A O 1
ATOM 559 N N . LEU A 1 78 ? 15.375 -5.647 -17.290 1.00 92.56 78 LEU A N 1
ATOM 560 C CA . LEU A 1 78 ? 15.634 -4.404 -18.011 1.00 92.56 78 LEU A CA 1
ATOM 561 C C . LEU A 1 78 ? 17.127 -4.327 -18.326 1.00 92.56 78 LEU A C 1
ATOM 563 O O . LEU A 1 78 ? 17.921 -4.057 -17.426 1.00 92.56 78 LEU A O 1
ATOM 567 N N . ALA A 1 79 ? 17.517 -4.523 -19.587 1.00 89.69 79 ALA A N 1
ATOM 568 C CA . ALA A 1 79 ? 18.901 -4.284 -19.987 1.00 89.69 79 ALA A CA 1
ATOM 569 C C . ALA A 1 79 ? 19.123 -2.779 -20.128 1.00 89.69 79 ALA A C 1
ATOM 571 O O . ALA A 1 79 ? 18.572 -2.134 -21.030 1.00 89.69 79 ALA A O 1
ATOM 572 N N . ALA A 1 80 ? 19.899 -2.213 -19.212 1.00 87.25 80 ALA A N 1
ATOM 573 C CA . ALA A 1 80 ? 20.048 -0.776 -19.108 1.00 87.25 80 ALA A CA 1
ATOM 574 C C . ALA A 1 80 ? 21.340 -0.370 -18.400 1.00 87.25 80 ALA A C 1
ATOM 576 O O . ALA A 1 80 ? 21.960 -1.147 -17.677 1.00 87.25 80 ALA A O 1
ATOM 577 N N . ARG A 1 81 ? 21.696 0.900 -18.575 1.00 83.94 81 ARG A N 1
ATOM 578 C CA . ARG A 1 81 ? 22.716 1.604 -17.812 1.00 83.94 81 ARG A CA 1
ATOM 579 C C . ARG A 1 81 ? 22.223 3.008 -17.488 1.00 83.94 81 ARG A C 1
ATOM 581 O O . ARG A 1 81 ? 21.919 3.773 -18.403 1.00 83.94 81 ARG A O 1
ATOM 588 N N . VAL A 1 82 ? 22.225 3.370 -16.207 1.00 80.88 82 VAL A N 1
ATOM 589 C CA . VAL A 1 82 ? 21.761 4.681 -15.734 1.00 80.88 82 VAL A CA 1
ATOM 590 C C . VAL A 1 82 ? 22.750 5.320 -14.758 1.00 80.88 82 VAL A C 1
ATOM 592 O O . VAL A 1 82 ? 22.608 5.250 -13.543 1.00 80.88 82 VAL A O 1
ATOM 595 N N . ASN A 1 83 ? 23.781 5.974 -15.297 1.00 79.00 83 ASN A N 1
ATOM 596 C CA . ASN A 1 83 ? 24.767 6.723 -14.513 1.00 79.00 83 ASN A CA 1
ATOM 597 C C . ASN A 1 83 ? 24.206 8.103 -14.119 1.00 79.00 83 ASN A C 1
ATOM 599 O O . ASN A 1 83 ? 24.112 8.981 -14.975 1.00 79.00 83 ASN A O 1
ATOM 603 N N . ALA A 1 84 ? 23.833 8.298 -12.847 1.00 81.00 84 ALA A N 1
ATOM 604 C CA . ALA A 1 84 ? 23.176 9.522 -12.366 1.00 81.00 84 ALA A CA 1
ATOM 605 C C . ALA A 1 84 ? 21.901 9.862 -13.169 1.00 81.00 84 ALA A C 1
ATOM 607 O O . ALA A 1 84 ? 21.661 11.014 -13.541 1.00 81.00 84 ALA A O 1
ATOM 608 N N . ARG A 1 85 ? 21.113 8.830 -13.494 1.00 86.88 85 ARG A N 1
ATOM 609 C CA . ARG A 1 85 ? 19.861 8.874 -14.271 1.00 86.88 85 ARG A CA 1
ATOM 610 C C . ARG A 1 85 ? 18.854 7.885 -13.689 1.00 86.88 85 ARG A C 1
ATOM 612 O O . ARG A 1 85 ? 19.224 7.074 -12.837 1.00 86.88 85 ARG A O 1
ATOM 619 N N . GLY A 1 86 ? 17.609 7.940 -14.158 1.00 91.31 86 GLY A N 1
ATOM 620 C CA . GLY A 1 86 ? 16.532 7.060 -13.711 1.00 91.31 86 GLY A CA 1
ATOM 621 C C . GLY A 1 86 ? 15.869 6.288 -14.848 1.00 91.31 86 GLY A C 1
ATOM 622 O O . GLY A 1 86 ? 15.729 6.785 -15.960 1.00 91.31 86 GLY A O 1
ATOM 623 N N . ILE A 1 87 ? 15.416 5.076 -14.553 1.00 94.62 87 ILE A N 1
ATOM 624 C CA . ILE A 1 87 ? 14.405 4.357 -15.329 1.00 94.62 87 ILE A CA 1
ATOM 625 C C . ILE A 1 87 ? 13.108 4.453 -14.542 1.00 94.62 87 ILE A C 1
ATOM 627 O O . ILE A 1 87 ? 13.116 4.210 -13.334 1.00 94.62 87 ILE A O 1
ATOM 631 N N . ILE A 1 88 ? 12.003 4.758 -15.213 1.00 97.44 88 ILE A N 1
ATOM 632 C CA . ILE A 1 88 ? 10.668 4.605 -14.639 1.00 97.44 88 ILE A CA 1
ATOM 633 C C . ILE A 1 88 ? 9.970 3.475 -15.388 1.00 97.44 88 ILE A C 1
ATOM 635 O O . ILE A 1 88 ? 9.777 3.558 -16.600 1.00 97.44 88 ILE A O 1
ATOM 639 N N . LEU A 1 89 ? 9.630 2.411 -14.662 1.00 98.00 89 LEU A N 1
ATOM 640 C CA . LEU A 1 89 ? 8.819 1.295 -15.136 1.00 98.00 89 LEU A CA 1
ATOM 641 C C . LEU A 1 89 ? 7.387 1.481 -14.630 1.00 98.00 89 LEU A C 1
ATOM 643 O O . LEU A 1 89 ? 7.123 1.288 -13.446 1.00 98.00 89 LEU A O 1
ATOM 647 N N . PHE A 1 90 ? 6.473 1.836 -15.522 1.00 98.38 90 PHE A N 1
ATOM 648 C CA . PHE A 1 90 ? 5.039 1.867 -15.255 1.00 98.38 90 PHE A CA 1
ATOM 649 C C . PHE A 1 90 ? 4.436 0.477 -15.440 1.00 98.38 90 PHE A C 1
ATOM 651 O O . PHE A 1 90 ? 4.790 -0.239 -16.381 1.00 98.38 90 PHE A O 1
ATOM 658 N N . ILE A 1 91 ? 3.523 0.110 -14.542 1.00 98.50 91 ILE A N 1
ATOM 659 C CA . ILE A 1 91 ? 2.906 -1.214 -14.483 1.00 98.50 91 ILE A CA 1
ATOM 660 C C . ILE A 1 91 ? 1.392 -1.040 -14.368 1.00 98.50 91 ILE A C 1
ATOM 662 O O . ILE A 1 91 ? 0.898 -0.481 -13.390 1.00 98.50 91 ILE A O 1
ATOM 666 N N . ASP A 1 92 ? 0.672 -1.547 -15.361 1.00 98.00 92 ASP A N 1
ATOM 667 C CA . ASP A 1 92 ? -0.785 -1.698 -15.373 1.00 98.00 92 ASP A CA 1
ATOM 668 C C . ASP A 1 92 ? -1.088 -3.185 -15.179 1.00 98.00 92 ASP A C 1
ATOM 670 O O . ASP A 1 92 ? -0.724 -4.038 -15.994 1.00 98.00 92 ASP A O 1
ATOM 674 N N . SER A 1 93 ? -1.648 -3.497 -14.020 1.00 96.69 93 SER A N 1
ATOM 675 C CA . SER A 1 93 ? -1.805 -4.852 -13.494 1.00 96.69 93 SER A CA 1
ATOM 676 C C . SER A 1 93 ? -3.250 -5.186 -13.136 1.00 96.69 93 SER A C 1
ATOM 678 O O . SER A 1 93 ? -3.607 -6.365 -13.068 1.00 96.69 93 SER A O 1
ATOM 680 N N . LYS A 1 94 ? -4.076 -4.160 -12.915 1.00 93.62 94 LYS A N 1
ATOM 681 C CA . LYS A 1 94 ? -5.491 -4.254 -12.569 1.00 93.62 94 LYS A CA 1
ATOM 682 C C . LYS A 1 94 ? -6.225 -2.987 -13.012 1.00 93.62 94 LYS A C 1
ATOM 684 O O . LYS A 1 94 ? -5.650 -2.022 -13.490 1.00 93.62 94 LYS A O 1
ATOM 689 N N . SER A 1 95 ? -7.543 -2.993 -12.861 1.00 91.00 95 SER A N 1
ATOM 690 C CA . SER A 1 95 ? -8.351 -1.802 -13.112 1.00 91.00 95 SER A CA 1
ATOM 691 C C . SER A 1 95 ? -8.168 -0.754 -12.012 1.00 91.00 95 SER A C 1
ATOM 693 O O . SER A 1 95 ? -8.192 -1.113 -10.833 1.00 91.00 95 SER A O 1
ATOM 695 N N . GLY A 1 96 ? -8.172 0.527 -12.386 1.00 88.56 96 GLY A N 1
ATOM 696 C CA . GLY A 1 96 ? -8.240 1.652 -11.444 1.00 88.56 96 GLY A CA 1
ATOM 697 C C . GLY A 1 96 ? -7.021 2.573 -11.448 1.00 88.56 96 GLY A C 1
ATOM 698 O O . GLY A 1 96 ? -7.062 3.591 -10.764 1.00 88.56 96 GLY A O 1
ATOM 699 N N . GLY A 1 97 ? -5.983 2.248 -12.222 1.00 94.06 97 GLY A N 1
ATOM 700 C CA . GLY A 1 97 ? -4.806 3.094 -12.384 1.00 94.06 97 GLY A CA 1
ATOM 701 C C . GLY A 1 97 ? -5.041 4.399 -13.158 1.00 94.06 97 GLY A C 1
ATOM 702 O O . GLY A 1 97 ? -6.164 4.791 -13.483 1.00 94.06 97 GLY A O 1
ATOM 703 N N . GLN A 1 98 ? -3.943 5.088 -13.462 1.00 96.12 98 GLN A N 1
ATOM 704 C CA . GLN A 1 98 ? -3.950 6.460 -13.973 1.00 96.12 98 GLN A CA 1
ATOM 705 C C . GLN A 1 98 ? -3.908 6.533 -15.501 1.00 96.12 98 GLN A C 1
ATOM 707 O O . GLN A 1 98 ? -3.101 5.866 -16.132 1.00 96.12 98 GLN A O 1
ATOM 712 N N . THR A 1 99 ? -4.703 7.406 -16.123 1.00 96.12 99 THR A N 1
ATOM 713 C CA . THR A 1 99 ? -4.610 7.682 -17.576 1.00 96.12 99 THR A CA 1
ATOM 714 C C . THR A 1 99 ? -3.549 8.732 -17.925 1.00 96.12 99 THR A C 1
ATOM 716 O O . THR A 1 99 ? -3.121 8.835 -19.074 1.00 96.12 99 THR A O 1
ATOM 719 N N . PHE A 1 100 ? -3.130 9.530 -16.943 1.00 97.12 100 PHE A N 1
ATOM 720 C CA . PHE A 1 100 ? -2.041 10.502 -17.038 1.00 97.12 100 PHE A CA 1
ATOM 721 C C . PHE A 1 100 ? -1.452 10.745 -15.642 1.00 97.12 100 PHE A C 1
ATOM 723 O O . PHE A 1 100 ? -2.098 10.424 -14.647 1.00 97.12 100 PHE A O 1
ATOM 730 N N . ILE A 1 101 ? -0.254 11.320 -15.553 1.00 97.75 101 ILE A N 1
ATOM 731 C CA . ILE A 1 101 ? 0.363 11.685 -14.269 1.00 97.75 101 ILE A CA 1
ATOM 732 C C . ILE A 1 101 ? 0.125 13.178 -13.983 1.00 97.75 101 ILE A C 1
ATOM 734 O O . ILE A 1 101 ? 0.760 14.003 -14.636 1.00 97.75 101 ILE A O 1
ATOM 738 N N . PRO A 1 102 ? -0.778 13.566 -13.060 1.00 95.56 102 PRO A N 1
ATOM 739 C CA . PRO A 1 102 ? -0.918 14.961 -12.641 1.00 95.56 102 PRO A CA 1
ATOM 740 C C . PRO A 1 102 ? 0.273 15.424 -11.794 1.00 95.56 102 PRO A C 1
ATOM 742 O O . PRO A 1 102 ? 1.042 14.613 -11.268 1.00 95.56 102 PRO A O 1
ATOM 745 N N . ASP A 1 103 ? 0.396 16.741 -11.611 1.00 92.69 103 ASP A N 1
ATOM 746 C CA . ASP A 1 103 ? 1.268 17.258 -10.558 1.00 92.69 103 ASP A CA 1
ATOM 747 C C . ASP A 1 103 ? 0.721 16.865 -9.173 1.00 92.69 103 ASP A C 1
ATOM 749 O O . ASP A 1 103 ? -0.467 16.589 -8.999 1.00 92.69 103 ASP A O 1
ATOM 753 N N . ASN A 1 104 ? 1.606 16.794 -8.177 1.00 93.12 104 ASN A N 1
ATOM 754 C CA . ASN A 1 104 ? 1.252 16.442 -6.795 1.00 93.12 104 ASN A CA 1
ATOM 755 C C . ASN A 1 104 ? 0.501 15.101 -6.622 1.00 93.12 104 ASN A C 1
ATOM 757 O O . ASN A 1 104 ? -0.125 14.892 -5.581 1.00 93.12 104 ASN A O 1
ATOM 761 N N . LEU A 1 105 ? 0.571 14.187 -7.603 1.00 94.81 105 LEU A N 1
ATOM 762 C CA . LEU A 1 105 ? -0.023 12.850 -7.513 1.00 94.81 105 LEU A CA 1
ATOM 763 C C . LEU A 1 105 ? 0.504 12.097 -6.287 1.00 94.81 105 LEU A C 1
ATOM 765 O O . LEU A 1 105 ? -0.256 11.526 -5.508 1.00 94.81 105 LEU A O 1
ATOM 769 N N . ILE A 1 106 ? 1.826 12.098 -6.130 1.00 94.25 106 ILE A N 1
ATOM 770 C CA . ILE A 1 106 ? 2.506 11.518 -4.982 1.00 94.25 106 ILE A CA 1
ATOM 771 C C . ILE A 1 106 ? 2.613 12.596 -3.919 1.00 94.25 106 ILE A C 1
ATOM 773 O O . ILE A 1 106 ? 3.226 13.637 -4.135 1.00 94.25 106 ILE A O 1
ATOM 777 N N . SER A 1 107 ? 2.020 12.347 -2.763 1.00 90.38 107 SER A N 1
ATOM 778 C CA . SER A 1 107 ? 1.952 13.333 -1.680 1.00 90.38 107 SER A CA 1
ATOM 779 C C . SER A 1 107 ? 2.661 12.874 -0.406 1.00 90.38 107 SER A C 1
ATOM 781 O O . SER A 1 107 ? 2.760 13.644 0.547 1.00 90.38 107 SER A O 1
ATOM 783 N N . PHE A 1 108 ? 3.166 11.633 -0.387 1.00 83.62 108 PHE A N 1
ATOM 784 C CA . PHE A 1 108 ? 3.785 11.014 0.785 1.00 83.62 108 PHE A CA 1
ATOM 785 C C . PHE A 1 108 ? 4.899 10.037 0.411 1.00 83.62 108 PHE A C 1
ATOM 787 O O . PHE A 1 108 ? 4.841 9.376 -0.627 1.00 83.62 108 PHE A O 1
ATOM 794 N N . GLY A 1 109 ? 5.842 9.856 1.340 1.00 81.56 109 GLY A N 1
ATOM 795 C CA . GLY A 1 109 ? 6.898 8.841 1.273 1.00 81.56 109 GLY A CA 1
ATOM 796 C C . GLY A 1 109 ? 8.300 9.398 1.020 1.00 81.56 109 GLY A C 1
ATOM 797 O O . GLY A 1 109 ? 9.264 8.631 1.089 1.00 81.56 109 GLY A O 1
ATOM 798 N N . GLY A 1 110 ? 8.423 10.706 0.782 1.00 85.25 110 GLY A N 1
ATOM 799 C CA . GLY A 1 110 ? 9.654 11.376 0.380 1.00 85.25 110 GLY A CA 1
ATOM 800 C C . GLY A 1 110 ? 9.922 11.237 -1.117 1.00 85.25 110 GLY A C 1
ATOM 801 O O . GLY A 1 110 ? 9.437 10.311 -1.769 1.00 85.25 110 GLY A O 1
ATOM 802 N N . GLU A 1 111 ? 10.736 12.145 -1.657 1.00 87.62 111 GLU A N 1
ATOM 803 C CA . GLU A 1 111 ? 11.138 12.128 -3.070 1.00 87.62 111 GLU A CA 1
ATOM 804 C C . GLU A 1 111 ? 9.945 12.175 -4.054 1.00 87.62 111 GLU A C 1
ATOM 806 O O . GLU A 1 111 ? 9.972 11.599 -5.146 1.00 87.62 111 GLU A O 1
ATOM 811 N N . GLU A 1 112 ? 8.886 12.886 -3.661 1.00 89.12 112 GLU A N 1
ATOM 812 C CA . GLU A 1 112 ? 7.624 13.016 -4.393 1.00 89.12 112 GLU A CA 1
ATOM 813 C C . GLU A 1 112 ? 7.821 13.668 -5.769 1.00 89.12 112 GLU A C 1
ATOM 815 O O . GLU A 1 112 ? 7.171 13.301 -6.753 1.00 89.12 112 GLU A O 1
ATOM 820 N N . ASN A 1 113 ? 8.776 14.599 -5.852 1.00 91.88 113 ASN A N 1
ATOM 821 C CA . ASN A 1 113 ? 9.046 15.388 -7.049 1.00 91.88 113 ASN A CA 1
ATOM 822 C C . ASN A 1 113 ? 9.392 14.526 -8.272 1.00 91.88 113 ASN A C 1
ATOM 824 O O . ASN A 1 113 ? 9.068 14.927 -9.378 1.00 91.88 113 ASN A O 1
ATOM 828 N N . TYR A 1 114 ? 9.973 13.330 -8.130 1.00 94.00 114 TYR A N 1
ATOM 829 C CA . TYR A 1 114 ? 10.395 12.556 -9.308 1.00 94.00 114 TYR A CA 1
ATOM 830 C C . TYR A 1 114 ? 9.234 11.996 -10.144 1.00 94.00 114 TYR A C 1
ATOM 832 O O . TYR A 1 114 ? 9.348 11.914 -11.361 1.00 94.00 114 TYR A O 1
ATOM 840 N N . ILE A 1 115 ? 8.107 11.619 -9.534 1.00 96.31 115 ILE A N 1
ATOM 841 C CA . ILE A 1 115 ? 6.902 11.264 -10.308 1.00 96.31 115 ILE A CA 1
ATOM 842 C C . ILE A 1 115 ? 6.079 12.515 -10.604 1.00 96.31 115 ILE A C 1
ATOM 844 O O . ILE A 1 115 ? 5.586 12.667 -11.718 1.00 96.31 115 ILE A O 1
ATOM 848 N N . ASN A 1 116 ? 5.979 13.447 -9.653 1.00 96.56 116 ASN A N 1
ATOM 849 C CA . ASN A 1 116 ? 5.180 14.661 -9.832 1.00 96.56 116 ASN A CA 1
ATOM 850 C C . ASN A 1 116 ? 5.727 15.595 -10.921 1.00 96.56 116 ASN A C 1
ATOM 852 O O . ASN A 1 116 ? 4.949 16.329 -11.522 1.00 96.56 116 ASN A O 1
ATOM 856 N N . ASN A 1 117 ? 7.028 15.540 -11.223 1.00 96.56 117 ASN A N 1
ATOM 857 C CA . ASN A 1 117 ? 7.649 16.277 -12.328 1.00 96.56 117 ASN A CA 1
ATOM 858 C C . ASN A 1 117 ? 7.167 15.813 -13.711 1.00 96.56 117 ASN A C 1
ATOM 860 O O . ASN A 1 117 ? 7.401 16.507 -14.697 1.00 96.56 117 ASN A O 1
ATOM 864 N N . LEU A 1 118 ? 6.480 14.669 -13.800 1.00 97.31 118 LEU A N 1
ATOM 865 C CA . LEU A 1 118 ? 5.805 14.218 -15.019 1.00 97.31 118 LEU A CA 1
ATOM 866 C C . LEU A 1 118 ? 4.441 14.898 -15.219 1.00 97.31 118 LEU A C 1
ATOM 868 O O . LEU A 1 118 ? 3.813 14.706 -16.257 1.00 97.31 118 LEU A O 1
ATOM 872 N N . GLY A 1 119 ? 3.980 15.679 -14.243 1.00 96.38 119 GLY A N 1
ATOM 873 C CA . GLY A 1 119 ? 2.782 16.499 -14.323 1.00 96.38 119 GLY A CA 1
ATOM 874 C C . GLY A 1 119 ? 3.100 17.976 -14.529 1.00 96.38 119 GLY A C 1
ATOM 875 O O . GLY A 1 119 ? 4.184 18.457 -14.204 1.00 96.38 119 GLY A O 1
ATOM 876 N N . THR A 1 120 ? 2.130 18.720 -15.058 1.00 94.75 120 THR A N 1
ATOM 877 C CA . THR A 1 120 ? 2.209 20.193 -15.157 1.00 94.75 120 THR A CA 1
ATOM 878 C C . THR A 1 120 ? 1.210 20.891 -14.246 1.00 94.75 120 THR A C 1
ATOM 880 O O . THR A 1 120 ? 1.442 22.028 -13.843 1.00 94.75 120 THR A O 1
ATOM 883 N N . ASN A 1 121 ? 0.083 20.236 -13.964 1.00 94.12 121 ASN A N 1
ATOM 884 C CA . ASN A 1 121 ? -0.932 20.651 -13.003 1.00 94.12 121 ASN A CA 1
ATOM 885 C C . ASN A 1 121 ? -1.837 19.452 -12.655 1.00 94.12 121 ASN A C 1
ATOM 887 O O . ASN A 1 121 ? -1.667 18.349 -13.181 1.00 94.12 121 ASN A O 1
ATOM 891 N N . THR A 1 122 ? -2.856 19.681 -11.829 1.00 92.31 122 THR A N 1
ATOM 892 C CA . THR A 1 122 ? -3.752 18.631 -11.320 1.00 92.31 122 THR A CA 1
ATOM 893 C C . THR A 1 122 ? -4.640 17.991 -12.391 1.00 92.31 122 THR A C 1
ATOM 895 O O . THR A 1 122 ? -5.283 16.974 -12.143 1.00 92.31 122 THR A O 1
ATOM 898 N N . THR A 1 123 ? -4.694 18.575 -13.589 1.00 94.19 123 THR A N 1
ATOM 899 C CA . THR A 1 123 ? -5.537 18.141 -14.714 1.00 94.19 123 THR A CA 1
ATOM 900 C C . THR A 1 123 ? -4.746 17.859 -15.991 1.00 94.19 123 THR A C 1
ATOM 902 O O . THR A 1 123 ? -5.339 17.615 -17.041 1.00 94.19 123 THR A O 1
ATOM 905 N N . SER A 1 124 ? -3.414 17.941 -15.961 1.00 94.62 124 SER A N 1
ATOM 906 C CA . SER A 1 124 ? -2.577 17.766 -17.151 1.00 94.62 124 SER A CA 1
ATOM 907 C C . SER A 1 124 ? -1.186 17.257 -16.800 1.00 94.62 124 SER A C 1
ATOM 909 O O . SER A 1 124 ? -0.557 17.709 -15.842 1.00 94.62 124 SER A O 1
ATOM 911 N N . GLY A 1 125 ? -0.672 16.365 -17.640 1.00 96.81 125 GLY A N 1
ATOM 912 C CA . GLY A 1 125 ? 0.654 15.796 -17.478 1.00 96.81 125 GLY A CA 1
ATOM 913 C C . GLY A 1 125 ? 1.020 14.822 -18.591 1.00 96.81 125 GLY A C 1
ATOM 914 O O . GLY A 1 125 ? 0.337 14.755 -19.620 1.00 96.81 125 GLY A O 1
ATOM 915 N N . MET A 1 126 ? 2.056 14.021 -18.349 1.00 97.12 126 MET A N 1
ATOM 916 C CA . MET A 1 126 ? 2.409 12.872 -19.175 1.00 97.12 126 MET A CA 1
ATOM 917 C C . MET A 1 126 ? 1.187 11.964 -19.332 1.00 97.12 126 MET A C 1
ATOM 919 O O . MET A 1 126 ? 0.680 11.420 -18.350 1.00 97.12 126 MET A O 1
ATOM 923 N N . THR A 1 127 ? 0.703 11.815 -20.563 1.00 96.88 127 THR A N 1
ATOM 924 C CA . THR A 1 127 ? -0.528 11.076 -20.866 1.00 96.88 127 THR A CA 1
ATOM 925 C C . THR A 1 127 ? -0.198 9.722 -21.478 1.00 96.88 127 THR A C 1
ATOM 927 O O . THR A 1 127 ? 0.533 9.653 -22.469 1.00 96.88 127 THR A O 1
ATOM 930 N N . PHE A 1 128 ? -0.752 8.656 -20.901 1.00 95.94 128 PHE A N 1
ATOM 931 C CA . PHE A 1 128 ? -0.553 7.282 -21.357 1.00 95.94 128 PHE A CA 1
ATOM 932 C C . PHE A 1 128 ? -1.425 6.936 -22.566 1.00 95.94 128 PHE A C 1
ATOM 934 O O . PHE A 1 128 ? -2.443 7.576 -22.846 1.00 95.94 128 PHE A O 1
ATOM 941 N N . GLU A 1 129 ? -1.021 5.887 -23.281 1.00 93.50 129 GLU A N 1
ATOM 942 C CA . GLU A 1 129 ? -1.775 5.329 -24.400 1.00 93.50 129 GLU A CA 1
ATOM 943 C C . GLU A 1 129 ? -3.170 4.848 -23.980 1.00 93.50 129 GLU A C 1
ATOM 945 O O . GLU A 1 129 ? -3.417 4.457 -22.838 1.00 93.50 129 GLU A O 1
ATOM 950 N N . THR A 1 130 ? -4.106 4.824 -24.933 1.00 92.50 130 THR A N 1
ATOM 951 C CA . THR A 1 130 ? -5.450 4.302 -24.659 1.00 92.50 130 THR A CA 1
ATOM 952 C C . THR A 1 130 ? -5.378 2.829 -24.263 1.00 92.50 130 THR A C 1
ATOM 954 O O . THR A 1 130 ? -4.866 1.993 -25.006 1.00 92.50 130 THR A O 1
ATOM 957 N N . GLY A 1 131 ? -5.949 2.506 -23.103 1.00 91.94 131 GLY A N 1
ATOM 958 C CA . GLY A 1 131 ? -5.957 1.151 -22.562 1.00 91.94 131 GLY A CA 1
ATOM 959 C C . GLY A 1 131 ? -4.705 0.781 -21.768 1.00 91.94 131 GLY A C 1
ATOM 960 O O . GLY A 1 131 ? -4.590 -0.388 -21.410 1.00 91.94 131 GLY A O 1
ATOM 961 N N . PHE A 1 132 ? -3.799 1.722 -21.493 1.00 96.06 132 PHE A N 1
ATOM 962 C CA . PHE A 1 132 ? -2.752 1.574 -20.486 1.00 96.06 132 PHE A CA 1
ATOM 963 C C . PHE A 1 132 ? -3.038 2.531 -19.328 1.00 96.06 132 PHE A C 1
ATOM 965 O O . PHE A 1 132 ? -2.953 3.748 -19.484 1.00 96.06 132 PHE A O 1
ATOM 972 N N . THR A 1 133 ? -3.426 1.974 -18.184 1.00 97.12 133 THR A N 1
ATOM 973 C CA . THR A 1 133 ? -3.766 2.734 -16.976 1.00 97.12 133 THR A CA 1
ATOM 974 C C . THR A 1 133 ? -2.921 2.241 -15.810 1.00 97.12 133 THR A C 1
ATOM 976 O O . THR A 1 133 ? -3.414 1.442 -15.017 1.00 97.12 133 THR A O 1
ATOM 979 N N . PRO A 1 134 ? -1.636 2.633 -15.716 1.00 97.62 134 PRO A N 1
ATOM 980 C CA . PRO A 1 134 ? -0.741 2.088 -14.708 1.00 97.62 134 PRO A CA 1
ATOM 981 C C . PRO A 1 134 ? -1.234 2.339 -13.286 1.00 97.62 134 PRO A C 1
ATOM 983 O O . PRO A 1 134 ? -1.590 3.457 -12.910 1.00 97.62 134 PRO A O 1
ATOM 986 N N . ASP A 1 135 ? -1.203 1.273 -12.493 1.00 96.69 135 ASP A N 1
ATOM 987 C CA . ASP A 1 135 ? -1.468 1.289 -11.056 1.00 96.69 135 ASP A CA 1
ATOM 988 C C . ASP A 1 135 ? -0.212 1.692 -10.280 1.00 96.69 135 ASP A C 1
ATOM 990 O O . ASP A 1 135 ? -0.288 2.340 -9.236 1.00 96.69 135 ASP A O 1
ATOM 994 N N . TYR A 1 136 ? 0.954 1.293 -10.800 1.00 97.38 136 TYR A N 1
ATOM 995 C CA . TYR A 1 136 ? 2.238 1.427 -10.128 1.00 97.38 136 TYR A CA 1
ATOM 996 C C . TYR A 1 136 ? 3.301 2.032 -11.037 1.00 97.38 136 TYR A C 1
ATOM 998 O O . TYR A 1 136 ? 3.283 1.865 -12.260 1.00 97.38 136 TYR A O 1
ATOM 1006 N N . ALA A 1 137 ? 4.290 2.663 -10.411 1.00 98.00 137 ALA A N 1
ATOM 1007 C CA . ALA A 1 137 ? 5.571 2.952 -11.035 1.00 98.00 137 ALA A CA 1
ATOM 1008 C C . ALA A 1 137 ? 6.718 2.442 -10.156 1.00 98.00 137 ALA A C 1
ATOM 1010 O O . ALA A 1 137 ? 6.677 2.544 -8.931 1.00 98.00 137 ALA A O 1
ATOM 1011 N N . VAL A 1 138 ? 7.767 1.916 -10.779 1.00 97.81 138 VAL A N 1
ATOM 1012 C CA . VAL A 1 138 ? 9.033 1.595 -10.119 1.00 97.81 138 VAL A CA 1
ATOM 1013 C C . VAL A 1 138 ? 10.104 2.490 -10.712 1.00 97.81 138 VAL A C 1
ATOM 1015 O O . VAL A 1 138 ? 10.400 2.403 -11.904 1.00 97.81 138 VAL A O 1
ATOM 1018 N N . ARG A 1 139 ? 10.691 3.354 -9.884 1.00 96.69 139 ARG A N 1
ATOM 1019 C CA . ARG A 1 139 ? 11.826 4.182 -10.287 1.00 96.69 139 ARG A CA 1
ATOM 1020 C C . ARG A 1 139 ? 13.113 3.526 -9.828 1.00 96.69 139 ARG A C 1
ATOM 1022 O O . ARG A 1 139 ? 13.279 3.271 -8.638 1.00 96.69 139 ARG A O 1
ATOM 1029 N N . ILE A 1 140 ? 14.023 3.298 -10.767 1.00 94.94 140 ILE A N 1
ATOM 1030 C CA . ILE A 1 140 ? 15.343 2.725 -10.514 1.00 94.94 140 ILE A CA 1
ATOM 1031 C C . ILE A 1 140 ? 16.379 3.743 -10.964 1.00 94.94 140 ILE A C 1
ATOM 1033 O O . ILE A 1 140 ? 16.424 4.081 -12.145 1.00 94.94 140 ILE A O 1
ATOM 1037 N N . TYR A 1 141 ? 17.202 4.244 -10.050 1.00 91.50 141 TYR A N 1
ATOM 1038 C CA . TYR A 1 141 ? 18.184 5.276 -10.368 1.00 91.50 141 TYR A CA 1
ATOM 1039 C C . TYR A 1 141 ? 19.575 4.917 -9.865 1.00 91.50 141 TYR A C 1
ATOM 1041 O O . TYR A 1 141 ? 19.743 4.370 -8.775 1.00 91.50 141 TYR A O 1
ATOM 1049 N N . GLY A 1 142 ? 20.582 5.215 -10.683 1.00 85.75 142 GLY A N 1
ATOM 1050 C CA . GLY A 1 142 ? 21.978 5.019 -10.311 1.00 85.75 142 GLY A CA 1
ATOM 1051 C C . GLY A 1 142 ? 22.571 6.273 -9.682 1.00 85.75 142 GLY A C 1
ATOM 1052 O O . GLY A 1 142 ? 22.281 7.384 -10.118 1.00 85.75 142 GLY A O 1
ATOM 1053 N N . ASP A 1 143 ? 23.455 6.101 -8.703 1.00 82.00 143 ASP A N 1
ATOM 1054 C CA . ASP A 1 143 ? 24.205 7.202 -8.070 1.00 82.00 143 ASP A CA 1
ATOM 1055 C C . ASP A 1 143 ? 25.493 7.584 -8.826 1.00 82.00 143 ASP A C 1
ATOM 1057 O O . ASP A 1 143 ? 26.249 8.454 -8.396 1.00 82.00 143 ASP A O 1
ATOM 1061 N N . GLY A 1 144 ? 25.745 6.921 -9.957 1.00 75.44 144 GLY A N 1
ATOM 1062 C CA . GLY A 1 144 ? 26.972 7.049 -10.746 1.00 75.44 144 GLY A CA 1
ATOM 1063 C C . GLY A 1 144 ? 28.157 6.231 -10.228 1.00 75.44 144 GLY A C 1
ATOM 1064 O O . GLY A 1 144 ? 29.283 6.398 -10.700 1.00 75.44 144 GLY A O 1
ATOM 1065 N N . THR A 1 145 ? 27.908 5.330 -9.275 1.00 78.94 145 THR A N 1
ATOM 1066 C CA . THR A 1 145 ? 28.861 4.345 -8.758 1.00 78.94 145 THR A CA 1
ATOM 1067 C C . THR A 1 145 ? 28.271 2.928 -8.830 1.00 78.94 145 THR A C 1
ATOM 1069 O O . THR A 1 145 ? 27.825 2.496 -9.885 1.00 78.94 145 THR A O 1
ATOM 1072 N N . THR A 1 146 ? 28.293 2.130 -7.767 1.00 78.38 146 THR A N 1
ATOM 1073 C CA . THR A 1 146 ? 27.661 0.800 -7.760 1.00 78.38 146 THR A CA 1
ATOM 1074 C C . THR A 1 146 ? 26.207 0.839 -7.294 1.00 78.38 146 THR A C 1
ATOM 1076 O O . THR A 1 146 ? 25.531 -0.184 -7.370 1.00 78.38 146 THR A O 1
ATOM 1079 N N . GLY A 1 147 ? 25.708 1.984 -6.816 1.00 84.56 147 GLY A N 1
ATOM 1080 C CA . GLY A 1 147 ? 24.354 2.109 -6.293 1.00 84.56 147 GLY A CA 1
ATOM 1081 C C . GLY A 1 147 ? 23.285 2.040 -7.381 1.00 84.56 147 GLY A C 1
ATOM 1082 O O . GLY A 1 147 ? 23.419 2.641 -8.447 1.00 84.56 147 GLY A O 1
ATOM 1083 N N . ALA A 1 148 ? 22.202 1.327 -7.074 1.00 90.56 148 ALA A N 1
ATOM 1084 C CA . ALA A 1 148 ? 20.960 1.311 -7.839 1.00 90.56 148 ALA A CA 1
ATOM 1085 C C . ALA A 1 148 ? 19.796 1.391 -6.849 1.00 90.56 148 ALA A C 1
ATOM 1087 O O . ALA A 1 148 ? 19.376 0.387 -6.274 1.00 90.56 148 ALA A O 1
ATOM 1088 N N . PHE A 1 149 ? 19.330 2.604 -6.593 1.00 93.44 149 PHE A N 1
ATOM 1089 C CA . PHE A 1 149 ? 18.297 2.886 -5.610 1.00 93.44 149 PHE A CA 1
ATOM 1090 C C . PHE A 1 149 ? 16.915 2.756 -6.237 1.00 93.44 149 PHE A C 1
ATOM 1092 O O . PHE A 1 149 ? 16.712 3.089 -7.408 1.00 93.44 149 PHE A O 1
ATOM 1099 N N . VAL A 1 150 ? 15.975 2.230 -5.456 1.00 95.38 150 VAL A N 1
ATOM 1100 C CA . VAL A 1 150 ? 14.678 1.784 -5.957 1.00 95.38 150 VAL A CA 1
ATOM 1101 C C . VAL A 1 150 ? 13.558 2.361 -5.110 1.00 95.38 150 VAL A C 1
ATOM 1103 O O . VAL A 1 150 ? 13.506 2.158 -3.894 1.00 95.38 150 VAL A O 1
ATOM 1106 N N . ASN A 1 151 ? 12.627 3.021 -5.792 1.00 95.56 151 ASN A N 1
ATOM 1107 C CA . ASN A 1 151 ? 11.393 3.547 -5.226 1.00 95.56 151 ASN A CA 1
ATOM 1108 C C . ASN A 1 151 ? 10.195 2.881 -5.897 1.00 95.56 151 ASN A C 1
ATOM 1110 O O . ASN A 1 151 ? 10.155 2.754 -7.122 1.00 95.56 151 ASN A O 1
ATOM 1114 N N . ILE A 1 152 ? 9.210 2.500 -5.089 1.00 95.31 152 ILE A N 1
ATOM 1115 C CA . ILE A 1 152 ? 7.911 2.013 -5.545 1.00 95.31 152 ILE A CA 1
ATOM 1116 C C . ILE A 1 152 ? 6.896 3.130 -5.339 1.00 95.31 152 ILE A C 1
ATOM 1118 O O . ILE A 1 152 ? 6.862 3.734 -4.269 1.00 95.31 152 ILE A O 1
ATOM 1122 N N . TYR A 1 153 ? 6.065 3.378 -6.341 1.00 95.19 153 TYR A N 1
ATOM 1123 C CA . TYR A 1 153 ? 4.978 4.341 -6.287 1.00 95.19 153 TYR A CA 1
ATOM 1124 C C . TYR A 1 153 ? 3.658 3.620 -6.528 1.00 95.19 153 TYR A C 1
ATOM 1126 O O . TYR A 1 153 ? 3.509 2.937 -7.542 1.00 95.19 153 TYR A O 1
ATOM 1134 N N . ASP A 1 154 ? 2.714 3.786 -5.607 1.00 92.81 154 ASP A N 1
ATOM 1135 C CA . ASP A 1 154 ? 1.310 3.439 -5.818 1.00 92.81 154 ASP A CA 1
ATOM 1136 C C . ASP A 1 154 ? 0.604 4.684 -6.35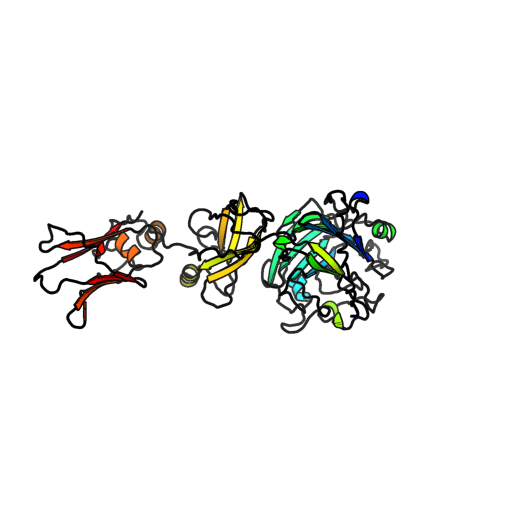6 1.00 92.81 154 ASP A C 1
ATOM 1138 O O . ASP A 1 154 ? 0.408 5.668 -5.635 1.00 92.81 154 ASP A O 1
ATOM 1142 N N . LEU A 1 155 ? 0.281 4.655 -7.648 1.00 94.50 155 LEU A N 1
ATOM 1143 C CA . LEU A 1 155 ? -0.286 5.790 -8.373 1.00 94.50 155 LEU A CA 1
ATOM 1144 C C . LEU A 1 155 ? -1.770 5.991 -8.050 1.00 94.50 155 LEU A C 1
ATOM 1146 O O . LEU A 1 155 ? -2.312 7.055 -8.336 1.00 94.50 155 LEU A O 1
ATOM 1150 N N . THR A 1 156 ? -2.427 4.996 -7.453 1.00 89.56 156 THR A N 1
ATOM 1151 C CA . THR A 1 156 ? -3.823 5.101 -7.012 1.00 89.56 156 THR A CA 1
ATOM 1152 C C . THR A 1 156 ? -3.888 5.681 -5.604 1.00 89.56 156 THR A C 1
ATOM 1154 O O . THR A 1 156 ? -4.671 6.590 -5.339 1.00 89.56 156 THR A O 1
ATOM 1157 N N . ALA A 1 157 ? -3.033 5.192 -4.704 1.00 85.56 157 ALA A N 1
ATOM 1158 C CA . ALA A 1 157 ? -2.946 5.686 -3.333 1.00 85.56 157 ALA A CA 1
ATOM 1159 C C . ALA A 1 157 ? -2.184 7.020 -3.216 1.00 85.56 157 ALA A C 1
ATOM 1161 O O . ALA A 1 157 ? -2.290 7.693 -2.192 1.00 85.56 157 ALA A O 1
ATOM 1162 N N . GLY A 1 158 ? -1.394 7.397 -4.228 1.00 90.44 158 GLY A N 1
ATOM 1163 C CA . GLY A 1 158 ? -0.593 8.623 -4.220 1.00 90.44 158 GLY A CA 1
ATOM 1164 C C . GLY A 1 158 ? 0.586 8.565 -3.244 1.00 90.44 158 GLY A C 1
ATOM 1165 O O . GLY A 1 158 ? 0.913 9.562 -2.593 1.00 90.44 158 GLY A O 1
ATOM 1166 N N . THR A 1 159 ? 1.213 7.392 -3.099 1.00 89.00 159 THR A N 1
ATOM 1167 C CA . THR A 1 159 ? 2.265 7.149 -2.092 1.00 89.00 159 THR A CA 1
ATOM 1168 C C . THR A 1 159 ? 3.548 6.590 -2.698 1.00 89.00 159 THR A C 1
ATOM 1170 O O . THR A 1 159 ? 3.517 5.887 -3.710 1.00 89.00 159 THR A O 1
ATOM 1173 N N . ARG A 1 160 ? 4.684 6.887 -2.055 1.00 91.19 160 ARG A N 1
ATOM 1174 C CA . ARG A 1 160 ? 6.002 6.307 -2.337 1.00 91.19 160 ARG A CA 1
ATOM 1175 C C . ARG A 1 160 ? 6.468 5.418 -1.187 1.00 91.19 160 ARG A C 1
ATOM 1177 O O . ARG A 1 160 ? 6.331 5.759 -0.014 1.00 91.19 160 ARG A O 1
ATOM 1184 N N . THR A 1 161 ? 7.138 4.327 -1.536 1.00 89.75 161 THR A N 1
ATOM 1185 C CA . THR A 1 161 ? 7.848 3.447 -0.606 1.00 89.75 161 THR A CA 1
ATOM 1186 C C . THR A 1 161 ? 9.287 3.236 -1.075 1.00 89.75 161 THR A C 1
ATOM 1188 O O . THR A 1 161 ? 9.527 2.855 -2.221 1.00 89.75 161 THR A O 1
ATOM 1191 N N . GLU A 1 162 ? 10.257 3.438 -0.179 1.00 92.12 162 GLU A N 1
ATOM 1192 C CA . GLU A 1 162 ? 11.651 3.053 -0.427 1.00 92.12 162 GLU A CA 1
ATOM 1193 C C . GLU A 1 162 ? 11.797 1.535 -0.429 1.00 92.12 162 GLU A C 1
ATOM 1195 O O . GLU A 1 162 ? 11.470 0.876 0.565 1.00 92.12 162 GLU A O 1
ATOM 1200 N N . ALA A 1 163 ? 12.316 0.980 -1.522 1.00 91.88 163 ALA A N 1
ATOM 1201 C CA . ALA A 1 163 ? 12.629 -0.442 -1.606 1.00 91.88 163 ALA A CA 1
ATOM 1202 C C . ALA A 1 163 ? 14.085 -0.748 -1.223 1.00 91.88 163 ALA A C 1
ATOM 1204 O O . ALA A 1 163 ? 14.359 -1.831 -0.706 1.00 91.88 163 ALA A O 1
ATOM 1205 N N . GLY A 1 164 ? 15.000 0.207 -1.422 1.00 93.94 164 GLY A N 1
ATOM 1206 C CA . GLY A 1 164 ? 16.403 0.117 -1.012 1.00 93.94 164 GLY A CA 1
ATOM 1207 C C . GLY A 1 164 ? 17.384 0.193 -2.183 1.00 93.94 164 GLY A C 1
ATOM 1208 O O . GLY A 1 164 ? 17.056 0.703 -3.252 1.00 93.94 164 GLY A O 1
ATOM 1209 N N . ASN A 1 165 ? 18.606 -0.306 -1.971 1.00 94.44 165 ASN A N 1
ATOM 1210 C CA . ASN A 1 165 ? 19.693 -0.267 -2.953 1.00 94.44 165 ASN A CA 1
ATOM 1211 C C . ASN A 1 165 ? 19.956 -1.661 -3.553 1.00 94.44 165 ASN A C 1
ATOM 1213 O O . ASN A 1 165 ? 20.689 -2.471 -2.984 1.00 94.44 165 ASN A O 1
ATOM 1217 N N . ALA A 1 166 ? 19.389 -1.910 -4.734 1.00 94.44 166 ALA A N 1
ATOM 1218 C CA . ALA A 1 166 ? 19.557 -3.136 -5.511 1.00 94.44 166 ALA A CA 1
ATOM 1219 C C . ALA A 1 166 ? 20.959 -3.286 -6.130 1.00 94.44 166 ALA A C 1
ATOM 1221 O O . ALA A 1 166 ? 21.263 -4.333 -6.698 1.00 94.44 166 ALA A O 1
ATOM 1222 N N . GLY A 1 167 ? 21.811 -2.259 -6.053 1.00 91.50 167 GLY A N 1
ATOM 1223 C CA . GLY A 1 167 ? 23.165 -2.230 -6.617 1.00 91.50 167 GLY A CA 1
ATOM 1224 C C . GLY A 1 167 ? 24.230 -2.898 -5.738 1.00 91.50 167 GLY A C 1
ATOM 1225 O O . GLY A 1 167 ? 25.276 -3.314 -6.239 1.00 91.50 167 GLY A O 1
ATOM 1226 N N . VAL A 1 168 ? 23.928 -3.112 -4.453 1.00 90.44 168 VAL A N 1
ATOM 1227 C CA . VAL A 1 168 ? 24.839 -3.744 -3.477 1.00 90.44 168 VAL A CA 1
ATOM 1228 C C . VAL A 1 168 ? 24.315 -5.060 -2.892 1.00 90.44 168 VAL A C 1
ATOM 1230 O O . VAL A 1 168 ? 25.028 -5.724 -2.143 1.00 90.44 168 VAL A O 1
ATOM 1233 N N . GLY A 1 169 ? 23.089 -5.462 -3.231 1.00 91.44 169 GLY A N 1
ATOM 1234 C CA . GLY A 1 169 ? 22.479 -6.702 -2.756 1.00 91.44 169 GLY A CA 1
ATOM 1235 C C . GLY A 1 169 ? 21.086 -6.924 -3.337 1.00 91.44 169 GLY A C 1
ATOM 1236 O O . GLY A 1 169 ? 20.545 -6.054 -4.016 1.00 91.44 169 GLY A O 1
ATOM 1237 N N . VAL A 1 170 ? 20.517 -8.105 -3.081 1.00 94.44 170 VAL A N 1
ATOM 1238 C CA . VAL A 1 170 ? 19.120 -8.401 -3.428 1.00 94.44 170 VAL A CA 1
ATOM 1239 C C . VAL A 1 170 ? 18.205 -7.687 -2.436 1.00 94.44 170 VAL A C 1
ATOM 1241 O O . VAL A 1 170 ? 18.372 -7.841 -1.225 1.00 94.44 170 VAL A O 1
ATOM 1244 N N . ILE A 1 171 ? 17.233 -6.932 -2.940 1.00 94.06 171 ILE A N 1
ATOM 1245 C CA . ILE A 1 171 ? 16.225 -6.238 -2.126 1.00 94.06 171 ILE A CA 1
ATOM 1246 C C . ILE A 1 171 ? 14.841 -6.879 -2.279 1.00 94.06 171 ILE A C 1
ATOM 1248 O O . ILE A 1 171 ? 14.563 -7.540 -3.279 1.00 94.06 171 ILE A O 1
ATOM 1252 N N . SER A 1 172 ? 13.967 -6.662 -1.293 1.00 92.06 172 SER A N 1
ATOM 1253 C CA . SER A 1 172 ? 12.569 -7.115 -1.289 1.00 92.06 172 SER A CA 1
ATOM 1254 C C . SER A 1 172 ? 11.696 -6.097 -0.554 1.00 92.06 172 SER A C 1
ATOM 1256 O O . SER A 1 172 ? 11.945 -5.807 0.618 1.00 92.06 172 SER A O 1
ATOM 1258 N N . LYS A 1 173 ? 10.664 -5.569 -1.218 1.00 88.94 173 LYS A N 1
ATOM 1259 C CA . LYS A 1 173 ? 9.720 -4.594 -0.653 1.00 88.94 173 LYS A CA 1
ATOM 1260 C C . LYS A 1 173 ? 8.421 -4.549 -1.465 1.00 88.94 173 LYS A C 1
ATOM 1262 O O . LYS A 1 173 ? 8.466 -4.506 -2.691 1.00 88.94 173 LYS A O 1
ATOM 1267 N N . GLY A 1 174 ? 7.267 -4.474 -0.797 1.00 86.31 174 GLY A N 1
ATOM 1268 C CA . GLY A 1 174 ? 5.973 -4.347 -1.476 1.00 86.31 174 GLY A CA 1
ATOM 1269 C C . GLY A 1 174 ? 5.712 -5.521 -2.423 1.00 86.31 174 GLY A C 1
ATOM 1270 O O . GLY A 1 174 ? 5.864 -6.679 -2.037 1.00 86.31 174 GLY A O 1
ATOM 1271 N N . PHE A 1 175 ? 5.359 -5.222 -3.675 1.00 91.50 175 PHE A N 1
ATOM 1272 C CA . PHE A 1 175 ? 5.216 -6.237 -4.722 1.00 91.50 175 PHE A CA 1
ATOM 1273 C C . PHE A 1 175 ? 6.554 -6.716 -5.307 1.00 91.50 175 PHE A C 1
ATOM 1275 O O . PHE A 1 175 ? 6.571 -7.706 -6.033 1.00 91.50 175 PHE A O 1
ATOM 1282 N N . ILE A 1 176 ? 7.682 -6.064 -5.012 1.00 93.88 176 ILE A N 1
ATOM 1283 C CA . ILE A 1 176 ? 9.009 -6.529 -5.432 1.00 93.88 176 ILE A CA 1
ATOM 1284 C C . ILE A 1 176 ? 9.461 -7.606 -4.445 1.00 93.88 176 ILE A C 1
ATOM 1286 O O . ILE A 1 176 ? 9.913 -7.294 -3.345 1.00 93.88 176 ILE A O 1
ATOM 1290 N N . SER A 1 177 ? 9.358 -8.878 -4.831 1.00 92.25 177 SER A N 1
ATOM 1291 C CA . SER A 1 177 ? 9.804 -9.990 -3.980 1.00 92.25 177 SER A CA 1
ATOM 1292 C C . SER A 1 177 ? 11.320 -10.167 -3.993 1.00 92.25 177 SER A C 1
ATOM 1294 O O . SER A 1 177 ? 11.900 -10.613 -3.009 1.00 92.25 177 SER A O 1
ATOM 1296 N N . GLN A 1 178 ? 11.959 -9.849 -5.120 1.00 94.69 178 GLN A N 1
ATOM 1297 C CA . GLN A 1 178 ? 13.410 -9.856 -5.290 1.00 94.69 178 GLN A CA 1
ATOM 1298 C C . GLN A 1 178 ? 13.768 -8.836 -6.368 1.00 94.69 178 GLN A C 1
ATOM 1300 O O . GLN A 1 178 ? 13.103 -8.788 -7.400 1.00 94.69 178 GLN A O 1
ATOM 1305 N N . MET A 1 179 ? 14.817 -8.050 -6.161 1.00 95.56 179 MET A N 1
ATOM 1306 C CA . MET A 1 179 ? 15.418 -7.232 -7.212 1.00 95.56 179 MET A CA 1
ATOM 1307 C C . MET A 1 179 ? 16.919 -7.108 -6.996 1.00 95.56 179 MET A C 1
ATOM 1309 O O . MET A 1 179 ? 17.375 -6.916 -5.868 1.00 95.56 179 MET A O 1
ATOM 1313 N N . ARG A 1 180 ? 17.673 -7.178 -8.090 1.00 94.38 180 ARG A N 1
ATOM 1314 C CA . ARG A 1 180 ? 19.114 -6.961 -8.133 1.00 94.38 180 ARG A CA 1
ATOM 1315 C C . ARG A 1 180 ? 19.454 -6.191 -9.401 1.00 94.38 180 ARG A C 1
ATOM 1317 O O . ARG A 1 180 ? 18.890 -6.440 -10.462 1.00 94.38 180 ARG A O 1
ATOM 1324 N N . ALA A 1 181 ? 20.372 -5.247 -9.279 1.00 91.31 181 ALA A N 1
ATOM 1325 C CA . ALA A 1 181 ? 20.929 -4.532 -10.410 1.00 91.31 181 ALA A CA 1
ATOM 1326 C C . ALA A 1 181 ? 22.419 -4.836 -10.514 1.00 91.31 181 ALA A C 1
ATOM 1328 O O . ALA A 1 181 ? 23.150 -4.629 -9.543 1.00 91.31 181 ALA A O 1
ATOM 1329 N N . ASP A 1 182 ? 22.874 -5.290 -11.675 1.00 87.19 182 ASP A N 1
ATOM 1330 C CA . ASP A 1 182 ? 24.298 -5.469 -11.924 1.00 87.19 182 ASP A CA 1
ATOM 1331 C C . ASP A 1 182 ? 24.861 -4.299 -12.731 1.00 87.19 182 ASP A C 1
ATOM 1333 O O . ASP A 1 182 ? 24.360 -3.944 -13.799 1.00 87.19 182 ASP A O 1
ATOM 1337 N N . SER A 1 183 ? 25.925 -3.694 -12.197 1.00 73.00 183 SER A N 1
ATOM 1338 C CA . SER A 1 183 ? 26.733 -2.669 -12.871 1.00 73.00 183 SER A CA 1
ATOM 1339 C C . SER A 1 183 ? 25.957 -1.454 -13.419 1.00 73.00 183 SER A C 1
ATOM 1341 O O . SER A 1 183 ? 26.441 -0.752 -14.309 1.00 73.00 183 SER A O 1
ATOM 1343 N N . LEU A 1 184 ? 24.777 -1.156 -12.862 1.00 75.31 184 LEU A N 1
ATOM 1344 C CA . LEU A 1 184 ? 23.843 -0.159 -13.400 1.00 75.31 184 LEU A CA 1
ATOM 1345 C C . LEU A 1 184 ? 24.406 1.277 -13.420 1.00 75.31 184 LEU A C 1
ATOM 1347 O O . LEU A 1 184 ? 24.156 2.023 -14.371 1.00 75.31 184 LEU A O 1
ATOM 1351 N N . GLY A 1 185 ? 25.171 1.655 -12.389 1.00 63.81 185 GLY A N 1
ATOM 1352 C CA . GLY A 1 185 ? 25.774 2.985 -12.235 1.00 63.81 185 GLY A CA 1
ATOM 1353 C C . GLY A 1 185 ? 27.282 3.049 -12.505 1.00 63.81 185 GLY A C 1
ATOM 1354 O O . GLY A 1 185 ? 27.860 4.132 -12.447 1.00 63.81 185 GLY A O 1
ATOM 1355 N N . THR A 1 186 ? 27.949 1.915 -12.754 1.00 65.19 186 THR A N 1
ATOM 1356 C CA . THR A 1 186 ? 29.416 1.840 -12.649 1.00 65.19 186 THR A CA 1
ATOM 1357 C C . THR A 1 186 ? 30.109 2.559 -13.812 1.00 65.19 186 THR A C 1
ATOM 1359 O O . THR A 1 186 ? 29.645 2.553 -14.960 1.00 65.19 186 THR A O 1
ATOM 1362 N N . ALA A 1 187 ? 31.238 3.211 -13.516 1.00 57.22 187 ALA A N 1
ATOM 1363 C CA . ALA A 1 187 ? 32.075 3.881 -14.506 1.00 57.22 187 ALA A CA 1
ATOM 1364 C C . ALA A 1 187 ? 32.668 2.865 -15.503 1.00 57.22 187 ALA A C 1
ATOM 1366 O O . ALA A 1 187 ? 33.150 1.805 -15.115 1.00 57.22 187 ALA A O 1
ATOM 1367 N N . GLY A 1 188 ? 32.628 3.188 -16.797 1.00 60.38 188 GLY A N 1
ATOM 1368 C CA . GLY A 1 188 ? 33.025 2.287 -17.886 1.00 60.38 188 GLY A CA 1
ATOM 1369 C C . GLY A 1 188 ? 32.286 2.598 -19.185 1.00 60.38 188 GLY A C 1
ATOM 1370 O O . GLY A 1 188 ? 31.415 3.468 -19.208 1.00 60.38 188 GLY A O 1
ATOM 1371 N N . ASN A 1 189 ? 32.603 1.899 -20.269 1.00 61.78 189 ASN A N 1
ATOM 1372 C CA . ASN A 1 189 ? 31.795 1.946 -21.485 1.00 61.78 189 ASN A CA 1
ATOM 1373 C C . ASN A 1 189 ? 30.875 0.724 -21.476 1.00 61.78 189 ASN A C 1
ATOM 1375 O O . ASN A 1 189 ? 31.348 -0.392 -21.290 1.00 61.78 189 ASN A O 1
ATOM 1379 N N . VAL A 1 190 ? 29.571 0.959 -21.618 1.00 64.25 190 VAL A N 1
ATOM 1380 C CA . VAL A 1 190 ? 28.591 -0.086 -21.925 1.00 64.25 190 VAL A CA 1
ATOM 1381 C C . VAL A 1 190 ? 28.116 0.222 -23.332 1.00 64.25 190 VAL A C 1
ATOM 1383 O O . VAL A 1 190 ? 27.733 1.361 -23.628 1.00 64.25 190 VAL A O 1
ATOM 1386 N N . ASP A 1 191 ? 28.243 -0.756 -24.213 1.00 67.62 191 ASP A N 1
ATOM 1387 C CA . ASP A 1 191 ? 27.960 -0.601 -25.631 1.00 67.62 191 ASP A CA 1
ATOM 1388 C C . ASP A 1 191 ? 26.830 -1.531 -26.085 1.00 67.62 191 ASP A C 1
ATOM 1390 O O . ASP A 1 191 ? 26.239 -2.284 -25.309 1.00 67.62 191 ASP A O 1
ATOM 1394 N N . SER A 1 192 ? 26.514 -1.468 -27.376 1.00 64.50 192 SER A N 1
ATOM 1395 C CA . SER A 1 192 ? 25.469 -2.283 -27.993 1.00 64.50 192 SER A CA 1
ATOM 1396 C C . SER A 1 192 ? 25.652 -3.793 -27.809 1.00 64.50 192 SER A C 1
ATOM 1398 O O . SER A 1 192 ? 24.664 -4.515 -27.906 1.00 64.50 192 SER A O 1
ATOM 1400 N N . THR A 1 193 ? 26.868 -4.289 -27.558 1.00 70.62 193 THR A N 1
ATOM 1401 C CA . THR A 1 193 ? 27.125 -5.723 -27.349 1.00 70.62 193 THR A CA 1
ATOM 1402 C C . THR A 1 193 ? 26.683 -6.192 -25.967 1.00 70.62 193 THR A C 1
ATOM 1404 O O . THR A 1 193 ? 26.023 -7.227 -25.874 1.00 70.62 193 THR A O 1
ATOM 1407 N N . ASP A 1 194 ? 26.938 -5.400 -24.922 1.00 74.19 194 ASP A N 1
ATOM 1408 C CA . ASP A 1 194 ? 26.420 -5.655 -23.572 1.00 74.19 194 ASP A CA 1
ATOM 1409 C C . ASP A 1 194 ? 24.881 -5.638 -23.572 1.00 74.19 194 ASP A C 1
ATOM 1411 O O . ASP A 1 194 ? 24.208 -6.532 -23.055 1.00 74.19 194 ASP A O 1
ATOM 1415 N N . TYR A 1 195 ? 24.300 -4.652 -24.255 1.00 71.62 195 TYR A N 1
ATOM 1416 C CA . TYR A 1 195 ? 22.851 -4.535 -24.376 1.00 71.62 195 TYR A CA 1
ATOM 1417 C C . TYR A 1 195 ? 22.216 -5.692 -25.153 1.00 71.62 195 TYR A C 1
ATOM 1419 O O . TYR A 1 195 ? 21.207 -6.241 -24.710 1.00 71.62 195 TYR A O 1
ATOM 1427 N N . ALA A 1 196 ? 22.799 -6.096 -26.287 1.00 68.94 196 ALA A N 1
ATOM 1428 C CA . ALA A 1 196 ? 22.307 -7.221 -27.084 1.00 68.94 196 ALA A CA 1
ATOM 1429 C C . ALA A 1 196 ? 22.405 -8.555 -26.325 1.00 68.94 196 ALA A C 1
ATOM 1431 O O . ALA A 1 196 ? 21.523 -9.409 -26.444 1.00 68.94 196 ALA A O 1
ATOM 1432 N N . ALA A 1 197 ? 23.449 -8.721 -25.509 1.00 73.12 197 ALA A N 1
ATOM 1433 C CA . ALA A 1 197 ? 23.585 -9.866 -24.619 1.00 73.12 197 ALA A CA 1
ATOM 1434 C C . ALA A 1 197 ? 22.609 -9.819 -23.429 1.00 73.12 197 ALA A C 1
ATOM 1436 O O . ALA A 1 197 ? 22.352 -10.866 -22.834 1.00 73.12 197 ALA A O 1
ATOM 1437 N N . ALA A 1 198 ? 22.048 -8.643 -23.112 1.00 77.44 198 ALA A N 1
ATOM 1438 C CA . ALA A 1 198 ? 21.269 -8.365 -21.904 1.00 77.44 198 ALA A CA 1
ATOM 1439 C C . ALA A 1 198 ? 21.980 -8.880 -20.640 1.00 77.44 198 ALA A C 1
ATOM 1441 O O . ALA A 1 198 ? 21.368 -9.487 -19.769 1.00 77.44 198 ALA A O 1
ATOM 1442 N N . ASN A 1 199 ? 23.298 -8.681 -20.586 1.00 75.69 199 ASN A N 1
ATOM 1443 C CA . ASN A 1 199 ? 24.170 -9.193 -19.528 1.00 75.69 199 ASN A CA 1
ATOM 1444 C C . ASN A 1 199 ? 24.426 -8.170 -18.406 1.00 75.69 199 ASN A C 1
ATOM 1446 O O . ASN A 1 199 ? 25.231 -8.437 -17.521 1.00 75.69 199 ASN A O 1
ATOM 1450 N N . LYS A 1 200 ? 23.795 -6.993 -18.482 1.00 79.94 200 LYS A N 1
ATOM 1451 C CA . LYS A 1 200 ? 23.860 -5.899 -17.507 1.00 79.94 200 LYS A CA 1
ATOM 1452 C C . LYS A 1 200 ? 22.492 -5.240 -17.416 1.00 79.94 200 LYS A C 1
ATOM 1454 O O . LYS A 1 200 ? 21.832 -5.058 -18.447 1.00 79.94 200 LYS A O 1
ATOM 1459 N N . GLY A 1 201 ? 22.100 -4.816 -16.221 1.00 88.31 201 GLY A N 1
ATOM 1460 C CA . GLY A 1 201 ? 20.848 -4.101 -16.030 1.00 88.31 201 GLY A CA 1
ATOM 1461 C C . GLY A 1 201 ? 20.201 -4.366 -14.683 1.00 88.31 201 GLY A C 1
ATOM 1462 O O . GLY A 1 201 ? 20.870 -4.400 -13.651 1.00 88.31 201 GLY A O 1
ATOM 1463 N N . VAL A 1 202 ? 18.877 -4.488 -14.700 1.00 92.25 202 VAL A N 1
ATOM 1464 C CA . VAL A 1 202 ? 18.059 -4.724 -13.511 1.00 92.25 202 VAL A CA 1
ATOM 1465 C C . VAL A 1 202 ? 17.200 -5.944 -13.742 1.00 92.25 202 VAL A C 1
ATOM 1467 O O . VAL A 1 202 ? 16.442 -5.999 -14.708 1.00 92.25 202 VAL A O 1
ATOM 1470 N N . GLU A 1 203 ? 17.267 -6.876 -12.808 1.00 94.19 203 GLU A N 1
ATOM 1471 C CA . GLU A 1 203 ? 16.410 -8.043 -12.771 1.00 94.19 203 GLU A CA 1
ATOM 1472 C C . GLU A 1 203 ? 15.533 -8.006 -11.527 1.00 94.19 203 GLU A C 1
ATOM 1474 O O . GLU A 1 203 ? 15.986 -7.662 -10.431 1.00 94.19 203 GLU A O 1
ATOM 1479 N N . MET A 1 204 ? 14.258 -8.339 -11.694 1.00 95.88 204 MET A N 1
ATOM 1480 C CA . MET A 1 204 ? 13.286 -8.294 -10.612 1.00 95.88 204 MET A CA 1
ATOM 1481 C C . MET A 1 204 ? 12.226 -9.376 -10.749 1.00 95.88 204 MET A C 1
ATOM 1483 O O . MET A 1 204 ? 11.811 -9.718 -11.851 1.00 95.88 204 MET A O 1
ATOM 1487 N N . LYS A 1 205 ? 11.731 -9.849 -9.607 1.00 95.75 205 LYS A N 1
ATOM 1488 C CA . LYS A 1 205 ? 10.506 -10.638 -9.488 1.00 95.75 205 LYS A CA 1
ATOM 1489 C C . LYS A 1 205 ? 9.426 -9.792 -8.840 1.00 95.75 205 LYS A C 1
ATOM 1491 O O . LYS A 1 205 ? 9.590 -9.327 -7.709 1.00 95.75 205 LYS A O 1
ATOM 1496 N N . LEU A 1 206 ? 8.326 -9.626 -9.561 1.00 95.81 206 LEU A N 1
ATOM 1497 C CA . LEU A 1 206 ? 7.146 -8.898 -9.121 1.00 95.81 206 LEU A CA 1
ATOM 1498 C C . LEU A 1 206 ? 6.073 -9.905 -8.716 1.00 95.81 206 LEU A C 1
ATOM 1500 O O . LEU A 1 206 ? 5.631 -10.698 -9.541 1.00 95.81 206 LEU A O 1
ATOM 1504 N N . ASN A 1 207 ? 5.652 -9.908 -7.458 1.00 93.81 207 ASN A N 1
ATOM 1505 C CA . ASN A 1 207 ? 4.590 -10.790 -7.000 1.00 93.81 207 ASN A CA 1
ATOM 1506 C C . ASN A 1 207 ? 3.244 -10.367 -7.615 1.00 93.81 207 ASN A C 1
ATOM 1508 O O . ASN A 1 207 ? 2.782 -9.242 -7.417 1.00 93.81 207 ASN A O 1
ATOM 1512 N N . LEU A 1 208 ? 2.619 -11.286 -8.358 1.00 94.19 208 LEU A N 1
ATOM 1513 C CA . LEU A 1 208 ? 1.392 -11.017 -9.108 1.00 94.19 208 LEU A CA 1
ATOM 1514 C C . LEU A 1 208 ? 0.206 -10.721 -8.181 1.00 94.19 208 LEU A C 1
ATOM 1516 O O . LEU A 1 208 ? -0.591 -9.833 -8.482 1.00 94.19 208 LEU A O 1
ATOM 1520 N N . ALA A 1 209 ? 0.115 -11.406 -7.036 1.00 90.62 209 ALA A N 1
ATOM 1521 C CA . ALA A 1 209 ? -0.921 -11.119 -6.053 1.00 90.62 209 ALA A CA 1
ATOM 1522 C C . ALA A 1 209 ? -0.756 -9.713 -5.473 1.00 90.62 209 ALA A C 1
ATOM 1524 O O . ALA A 1 209 ? -1.720 -8.968 -5.494 1.00 90.62 209 ALA A O 1
ATOM 1525 N N . ALA A 1 210 ? 0.433 -9.288 -5.032 1.00 89.25 210 ALA A N 1
ATOM 1526 C CA . ALA A 1 210 ? 0.621 -7.933 -4.492 1.00 89.25 210 ALA A CA 1
ATOM 1527 C C . ALA A 1 210 ? 0.451 -6.817 -5.518 1.00 89.25 210 ALA A C 1
ATOM 1529 O O . ALA A 1 210 ? 0.015 -5.732 -5.141 1.00 89.25 210 ALA A O 1
ATOM 1530 N N . LEU A 1 211 ? 0.751 -7.064 -6.795 1.00 92.38 211 LEU A N 1
ATOM 1531 C CA . LEU A 1 211 ? 0.340 -6.152 -7.868 1.00 9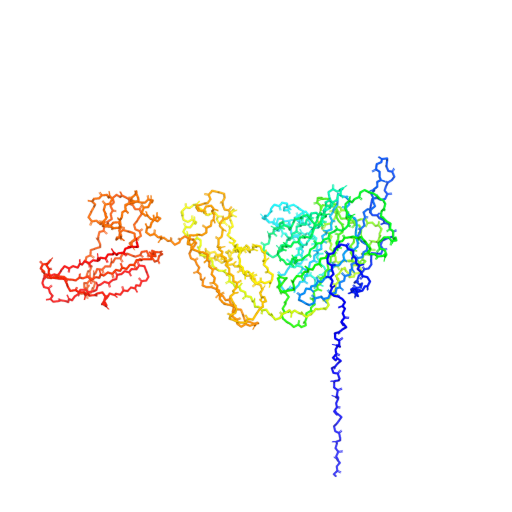2.38 211 LEU A CA 1
ATOM 1532 C C . LEU A 1 211 ? -1.199 -6.043 -7.947 1.00 92.38 211 LEU A C 1
ATOM 1534 O O . LEU A 1 211 ? -1.766 -5.035 -8.355 1.00 92.38 211 LEU A O 1
ATOM 1538 N N . GLY A 1 212 ? -1.909 -7.050 -7.452 1.00 92.12 212 GLY A N 1
ATOM 1539 C CA . GLY A 1 212 ? -3.360 -7.137 -7.463 1.00 92.12 212 GLY A CA 1
ATOM 1540 C C . GLY A 1 212 ? -3.900 -7.687 -8.772 1.00 92.12 212 GLY A C 1
ATOM 1541 O O . GLY A 1 212 ? -5.047 -7.409 -9.115 1.00 92.12 212 GLY A O 1
ATOM 1542 N N . VAL A 1 213 ? -3.081 -8.468 -9.482 1.00 94.06 213 VAL A N 1
ATOM 1543 C CA . VAL A 1 213 ? -3.483 -9.177 -10.695 1.00 94.06 213 VAL A CA 1
ATOM 1544 C C . VAL A 1 213 ? -4.607 -10.152 -10.329 1.00 94.06 213 VAL A C 1
ATOM 1546 O O . VAL A 1 213 ? -4.394 -11.015 -9.471 1.00 94.06 213 VAL A O 1
ATOM 1549 N N . PRO A 1 214 ? -5.800 -10.044 -10.944 1.00 91.81 214 PRO A N 1
ATOM 1550 C CA . PRO A 1 214 ? -6.909 -10.935 -10.625 1.00 91.81 214 PRO A CA 1
ATOM 1551 C C . PRO A 1 214 ? -6.584 -12.402 -10.935 1.00 91.81 214 PRO A C 1
ATOM 1553 O O . PRO A 1 214 ? -5.801 -12.699 -11.833 1.00 91.81 214 PRO A O 1
ATOM 1556 N N . SER A 1 215 ? -7.220 -13.332 -10.225 1.00 91.00 215 SER A N 1
ATOM 1557 C CA . SER A 1 215 ? -7.034 -14.773 -10.438 1.00 91.00 215 SER A CA 1
ATOM 1558 C C . SER A 1 215 ? -7.349 -15.195 -11.884 1.00 91.00 215 SER A C 1
ATOM 1560 O O . SER A 1 215 ? -8.225 -14.630 -12.550 1.00 91.00 215 SER A O 1
ATOM 1562 N N . GLY A 1 216 ? -6.627 -16.199 -12.387 1.00 91.06 216 GLY A N 1
ATOM 1563 C CA . GLY A 1 216 ? -6.820 -16.748 -13.732 1.00 91.06 216 GLY A CA 1
ATOM 1564 C C . GLY A 1 216 ? -6.036 -16.020 -14.828 1.00 91.06 216 GLY A C 1
ATOM 1565 O O . GLY A 1 216 ? -5.057 -15.334 -14.559 1.00 91.06 216 GLY A O 1
ATOM 1566 N N . ALA A 1 217 ? -6.415 -16.218 -16.092 1.00 96.00 217 ALA A N 1
ATOM 1567 C CA . ALA A 1 217 ? -5.690 -15.638 -17.224 1.00 96.00 217 ALA A CA 1
ATOM 1568 C C . ALA A 1 217 ? -5.864 -14.113 -17.276 1.00 96.00 217 ALA A C 1
ATOM 1570 O O . ALA A 1 217 ? -6.979 -13.621 -17.438 1.00 96.00 217 ALA A O 1
ATOM 1571 N N . GLN A 1 218 ? -4.754 -13.386 -17.178 1.00 96.69 218 GLN A N 1
ATOM 1572 C CA . GLN A 1 218 ? -4.697 -11.927 -17.174 1.00 96.69 218 GLN A CA 1
ATOM 1573 C C . GLN A 1 218 ? -3.628 -11.410 -18.140 1.00 96.69 218 GLN A C 1
ATOM 1575 O O . GLN A 1 218 ? -2.830 -12.160 -18.709 1.00 96.69 218 GLN A O 1
ATOM 1580 N N . THR A 1 219 ? -3.614 -10.095 -18.335 1.00 96.69 219 THR A N 1
ATOM 1581 C CA . THR A 1 219 ? -2.541 -9.390 -19.040 1.00 96.69 219 THR A CA 1
ATOM 1582 C C . THR A 1 219 ? -2.018 -8.281 -18.145 1.00 96.69 219 THR A C 1
ATOM 1584 O O . THR A 1 219 ? -2.779 -7.390 -17.786 1.00 96.69 219 THR A O 1
ATOM 1587 N N . VAL A 1 220 ? -0.727 -8.327 -17.824 1.00 97.94 220 VAL A N 1
ATOM 1588 C CA . VAL A 1 220 ? -0.004 -7.199 -17.224 1.00 97.94 220 VAL A CA 1
ATOM 1589 C C . VAL A 1 220 ? 0.619 -6.402 -18.356 1.00 97.94 220 VAL A C 1
ATOM 1591 O O . VAL A 1 220 ? 1.151 -6.982 -19.301 1.00 97.94 220 VAL A O 1
ATOM 1594 N N . LYS A 1 221 ? 0.554 -5.078 -18.289 1.00 97.56 221 LYS A N 1
ATOM 1595 C CA . LYS A 1 221 ? 1.149 -4.191 -19.285 1.00 97.56 221 LYS A CA 1
ATOM 1596 C C . LYS A 1 221 ? 2.257 -3.373 -18.647 1.00 97.56 221 LYS A C 1
ATOM 1598 O O . LYS A 1 221 ? 2.133 -2.920 -17.511 1.00 97.56 221 LYS A O 1
ATOM 1603 N N . LEU A 1 222 ? 3.341 -3.197 -19.390 1.00 97.62 222 LEU A N 1
ATOM 1604 C CA . LEU A 1 222 ? 4.535 -2.496 -18.939 1.00 97.62 222 LEU A CA 1
ATOM 1605 C C . LEU A 1 222 ? 4.868 -1.351 -19.892 1.00 97.62 222 LEU A C 1
ATOM 1607 O O . LEU A 1 222 ? 4.673 -1.465 -21.101 1.00 97.62 222 LEU A O 1
ATOM 1611 N N . MET A 1 223 ? 5.443 -0.285 -19.352 1.00 95.75 223 MET A N 1
ATOM 1612 C CA . MET A 1 223 ? 6.075 0.777 -20.129 1.00 95.75 223 MET A CA 1
ATOM 1613 C C . MET A 1 223 ? 7.314 1.248 -19.375 1.00 95.75 223 MET A C 1
ATOM 1615 O O . MET A 1 223 ? 7.238 1.532 -18.183 1.00 95.75 223 MET A O 1
ATOM 1619 N N . ALA A 1 224 ? 8.456 1.333 -20.053 1.00 95.50 224 ALA A N 1
ATOM 1620 C CA . ALA A 1 224 ? 9.704 1.776 -19.440 1.00 95.50 224 ALA A CA 1
ATOM 1621 C C . ALA A 1 224 ? 10.260 2.993 -20.175 1.00 95.50 224 ALA A C 1
ATOM 1623 O O . ALA A 1 224 ? 10.371 2.975 -21.402 1.00 95.50 224 ALA A O 1
ATOM 1624 N N . VAL A 1 225 ? 10.640 4.024 -19.425 1.00 94.19 225 VAL A N 1
ATOM 1625 C CA . VAL A 1 225 ? 11.236 5.257 -19.951 1.00 94.19 225 VAL A CA 1
ATOM 1626 C C . VAL A 1 225 ? 12.529 5.586 -19.216 1.00 94.19 225 VAL A C 1
ATOM 1628 O O . VAL A 1 225 ? 12.613 5.453 -17.994 1.00 94.19 225 VAL A O 1
ATOM 1631 N N . LEU A 1 226 ? 13.541 6.018 -19.968 1.00 93.00 226 LEU A N 1
ATOM 1632 C CA . LEU A 1 226 ? 14.779 6.572 -19.428 1.00 93.00 226 LEU A CA 1
ATOM 1633 C C . LEU A 1 226 ? 14.648 8.090 -19.267 1.00 93.00 226 LEU A C 1
ATOM 1635 O O . LEU A 1 226 ? 14.340 8.809 -20.224 1.00 93.00 226 LEU A O 1
ATOM 1639 N N . VAL A 1 227 ? 14.924 8.562 -18.057 1.00 94.06 227 VAL A N 1
ATOM 1640 C CA . VAL A 1 227 ? 14.800 9.957 -17.633 1.00 94.06 227 VAL A CA 1
ATOM 1641 C C . VAL A 1 227 ? 16.061 10.426 -16.919 1.00 94.06 227 VAL A C 1
ATOM 1643 O O . VAL A 1 227 ? 16.933 9.638 -16.533 1.00 94.06 227 VAL A O 1
ATOM 1646 N N . ASP A 1 228 ? 16.176 11.733 -16.740 1.00 91.50 228 ASP A N 1
ATOM 1647 C CA . ASP A 1 228 ? 17.231 12.320 -15.936 1.00 91.50 228 ASP A CA 1
ATOM 1648 C C . ASP A 1 228 ? 17.053 12.025 -14.434 1.00 91.50 228 ASP A C 1
ATOM 1650 O O . ASP A 1 228 ? 16.132 11.322 -14.009 1.00 91.50 228 ASP A O 1
ATOM 1654 N N . ILE A 1 229 ? 17.985 12.502 -13.606 1.00 88.19 229 ILE A N 1
ATOM 1655 C CA . ILE A 1 229 ? 17.921 12.219 -12.170 1.00 88.19 229 ILE A CA 1
ATOM 1656 C C . ILE A 1 229 ? 16.709 12.884 -11.516 1.00 88.19 229 ILE A C 1
ATOM 1658 O O . ILE A 1 229 ? 16.127 12.287 -10.619 1.00 88.19 229 ILE A O 1
ATOM 1662 N N . ASP A 1 230 ? 16.262 14.037 -12.009 1.00 91.06 230 ASP A N 1
ATOM 1663 C CA . ASP A 1 230 ? 15.110 14.740 -11.448 1.00 91.06 230 ASP A CA 1
ATOM 1664 C C . ASP A 1 230 ? 13.791 14.324 -12.107 1.00 91.06 230 ASP A C 1
ATOM 1666 O O . ASP A 1 230 ? 12.717 14.708 -11.647 1.00 91.06 230 ASP A O 1
ATOM 1670 N N . SER A 1 231 ? 13.853 13.480 -13.142 1.00 94.06 231 SER A N 1
ATOM 1671 C CA . SER A 1 231 ? 12.696 13.025 -13.922 1.00 94.06 231 SER A CA 1
ATOM 1672 C C . SER A 1 231 ? 11.904 14.181 -14.555 1.00 94.06 231 SER A C 1
ATOM 1674 O O . SER A 1 231 ? 10.715 14.051 -14.827 1.00 94.06 231 SER A O 1
ATOM 1676 N N . ASN A 1 232 ? 12.571 15.312 -14.798 1.00 94.31 232 ASN A N 1
ATOM 1677 C CA . ASN A 1 232 ? 12.023 16.487 -15.478 1.00 94.31 232 ASN A CA 1
ATOM 1678 C C . ASN A 1 232 ? 12.486 16.583 -16.942 1.00 94.31 232 ASN A C 1
ATOM 1680 O O . ASN A 1 232 ? 12.023 17.453 -17.676 1.00 94.31 232 ASN A O 1
ATOM 1684 N N . TYR A 1 233 ? 13.372 15.682 -17.378 1.00 94.44 233 TYR A N 1
ATOM 1685 C CA . TYR A 1 233 ? 13.866 15.606 -18.744 1.00 94.44 233 TYR A CA 1
ATOM 1686 C C . TYR A 1 233 ? 13.865 14.152 -19.234 1.00 94.44 233 TYR A C 1
ATOM 1688 O O . TYR A 1 233 ? 14.581 13.291 -18.716 1.00 94.44 233 TYR A O 1
ATOM 1696 N N . GLY A 1 234 ? 13.061 13.866 -20.260 1.00 92.12 234 GLY A N 1
ATOM 1697 C CA . GLY A 1 234 ? 12.940 12.530 -20.845 1.00 92.12 234 GLY A CA 1
ATOM 1698 C C . GLY A 1 234 ? 13.891 12.310 -22.019 1.00 92.12 234 GLY A C 1
ATOM 1699 O O . GLY A 1 234 ? 13.998 13.146 -22.916 1.00 92.12 234 GLY A O 1
ATOM 1700 N N . SER A 1 235 ? 14.549 11.156 -22.064 1.00 89.94 235 SER A N 1
ATOM 1701 C CA . SER A 1 235 ? 15.310 10.748 -23.250 1.00 89.94 235 SER A CA 1
ATOM 1702 C C . SER A 1 235 ? 14.381 10.347 -24.403 1.00 89.94 235 SER A C 1
ATOM 1704 O O . SER A 1 235 ? 13.172 10.182 -24.237 1.00 89.94 235 SER A O 1
ATOM 1706 N N . ASN A 1 236 ? 14.940 10.119 -25.587 1.00 85.44 236 ASN A N 1
ATOM 1707 C CA . ASN A 1 236 ? 14.227 9.456 -26.681 1.00 85.44 236 ASN A CA 1
ATOM 1708 C C . ASN A 1 236 ? 13.992 7.950 -26.452 1.00 85.44 236 ASN A C 1
ATOM 1710 O O . ASN A 1 236 ? 13.381 7.298 -27.300 1.00 85.44 236 ASN A O 1
ATOM 1714 N N . GLN A 1 237 ? 14.461 7.398 -25.331 1.00 88.88 237 GLN A N 1
ATOM 1715 C CA . GLN A 1 237 ? 14.466 5.972 -25.049 1.00 88.88 237 GLN A CA 1
ATOM 1716 C C . GLN A 1 237 ? 13.278 5.572 -24.168 1.00 88.88 237 GLN A C 1
ATOM 1718 O O . GLN A 1 237 ? 13.361 5.502 -22.940 1.00 88.88 237 GLN A O 1
ATOM 1723 N N . VAL A 1 238 ? 12.168 5.270 -24.835 1.00 90.06 238 VAL A N 1
ATOM 1724 C CA . VAL A 1 238 ? 11.032 4.519 -24.283 1.00 90.06 238 VAL A CA 1
ATOM 1725 C C . VAL A 1 238 ? 11.099 3.117 -24.887 1.00 90.06 238 VAL A C 1
ATOM 1727 O O . VAL A 1 238 ? 11.461 2.986 -26.057 1.00 90.06 238 VAL A O 1
ATOM 1730 N N . LEU A 1 239 ? 10.878 2.062 -24.099 1.00 85.12 239 LEU A N 1
ATOM 1731 C CA . LEU A 1 239 ? 10.872 0.700 -24.640 1.00 85.12 239 LEU A CA 1
ATOM 1732 C C . LEU A 1 239 ? 9.544 0.413 -25.332 1.00 85.12 239 LEU A C 1
ATOM 1734 O O . LEU A 1 239 ? 8.488 0.677 -24.772 1.00 85.12 239 LEU A O 1
ATOM 1738 N N . ALA A 1 240 ? 9.671 -0.156 -26.534 1.00 73.00 240 ALA A N 1
ATOM 1739 C CA . ALA A 1 240 ? 8.810 0.032 -27.701 1.00 73.00 240 ALA A CA 1
ATOM 1740 C C . ALA A 1 240 ? 8.923 1.421 -28.357 1.00 73.00 240 ALA A C 1
ATOM 1742 O O . ALA A 1 240 ? 9.110 2.447 -27.711 1.00 73.00 240 ALA A O 1
ATOM 1743 N N . SER A 1 241 ? 8.916 1.427 -29.692 1.00 70.25 241 SER A N 1
ATOM 1744 C CA . SER A 1 241 ? 9.348 2.577 -30.488 1.00 70.25 241 SER A CA 1
ATOM 1745 C C . SER A 1 241 ? 8.491 3.815 -30.246 1.00 70.25 241 SER A C 1
ATOM 1747 O O . SER A 1 241 ? 7.278 3.721 -30.099 1.00 70.25 241 SER A O 1
ATOM 1749 N N . ARG A 1 242 ? 9.123 4.989 -30.293 1.00 83.44 242 ARG A N 1
ATOM 1750 C CA . ARG A 1 242 ? 8.455 6.291 -30.445 1.00 83.44 242 ARG A CA 1
ATOM 1751 C C . ARG A 1 242 ? 8.388 6.698 -31.916 1.00 83.44 242 ARG A C 1
ATOM 1753 O O . ARG A 1 242 ? 9.029 6.076 -32.763 1.00 83.44 242 ARG A O 1
ATOM 1760 N N . THR A 1 243 ? 7.647 7.759 -32.224 1.00 75.50 243 THR A N 1
ATOM 1761 C CA . THR A 1 243 ? 7.646 8.394 -33.555 1.00 75.50 243 THR A CA 1
ATOM 1762 C C . THR A 1 243 ? 8.998 9.036 -33.850 1.00 75.50 243 THR A C 1
ATOM 1764 O O . THR A 1 243 ? 9.546 8.884 -34.939 1.00 75.50 243 THR A O 1
ATOM 1767 N N . SER A 1 244 ? 9.559 9.737 -32.859 1.00 75.75 244 SER A N 1
ATOM 1768 C CA . SER A 1 244 ? 10.912 10.292 -32.918 1.00 75.75 244 SER A CA 1
ATOM 1769 C C . SER A 1 244 ? 11.907 9.301 -32.320 1.00 75.75 244 SER A C 1
ATOM 1771 O O . SER A 1 244 ? 11.963 9.126 -31.105 1.00 75.75 244 SER A O 1
ATOM 1773 N N . THR A 1 245 ? 12.724 8.673 -33.165 1.00 71.81 245 THR A N 1
ATOM 1774 C CA . THR A 1 245 ? 13.775 7.734 -32.734 1.00 71.81 245 THR A CA 1
ATOM 1775 C C . THR A 1 245 ? 15.128 8.411 -32.489 1.00 71.81 245 THR A C 1
ATOM 1777 O O . THR A 1 245 ? 16.105 7.746 -32.152 1.00 71.81 245 THR A O 1
ATOM 1780 N N . THR A 1 246 ? 15.226 9.730 -32.668 1.00 73.69 246 THR A N 1
ATOM 1781 C CA . THR A 1 246 ? 16.502 10.465 -32.578 1.00 73.69 246 THR A CA 1
ATOM 1782 C C . THR A 1 246 ? 16.441 11.706 -31.699 1.00 73.69 246 THR A C 1
ATOM 1784 O O . THR A 1 246 ? 17.481 12.115 -31.199 1.00 73.69 246 THR A O 1
ATOM 1787 N N . ALA A 1 247 ? 15.266 12.314 -31.513 1.00 84.88 247 ALA A N 1
ATOM 1788 C CA . ALA A 1 247 ? 15.110 13.498 -30.671 1.00 84.88 247 ALA A CA 1
ATOM 1789 C C . ALA A 1 247 ? 14.563 13.113 -29.296 1.00 84.88 247 ALA A C 1
ATOM 1791 O O . ALA A 1 247 ? 13.551 12.403 -29.214 1.00 84.88 247 ALA A O 1
ATOM 1792 N N . ASP A 1 248 ? 15.225 13.605 -28.250 1.00 88.44 248 ASP A N 1
ATOM 1793 C CA . ASP A 1 248 ? 14.792 13.453 -26.863 1.00 88.44 248 ASP A CA 1
ATOM 1794 C C . ASP A 1 248 ? 13.379 14.002 -26.651 1.00 88.44 248 ASP A C 1
ATOM 1796 O O . ASP A 1 248 ? 12.932 14.906 -27.359 1.00 88.44 248 ASP A O 1
ATOM 1800 N N . ILE A 1 249 ? 12.667 13.448 -25.665 1.00 91.44 249 ILE A N 1
ATOM 1801 C CA . ILE A 1 249 ? 11.421 14.056 -25.180 1.00 91.44 249 ILE A CA 1
ATOM 1802 C C . ILE A 1 249 ? 11.735 15.417 -24.539 1.00 91.44 249 ILE A C 1
ATOM 1804 O O . ILE A 1 249 ? 10.954 16.357 -24.661 1.00 91.44 249 ILE A O 1
ATOM 1808 N N . ALA A 1 250 ? 12.905 15.532 -23.908 1.00 92.31 250 ALA A N 1
ATOM 1809 C CA . ALA A 1 250 ? 13.353 16.704 -23.182 1.00 92.31 250 ALA A CA 1
ATOM 1810 C C . ALA A 1 250 ? 12.387 17.089 -22.052 1.00 92.31 250 ALA A C 1
ATOM 1812 O O . ALA A 1 250 ? 11.753 16.223 -21.446 1.00 92.31 250 ALA A O 1
ATOM 18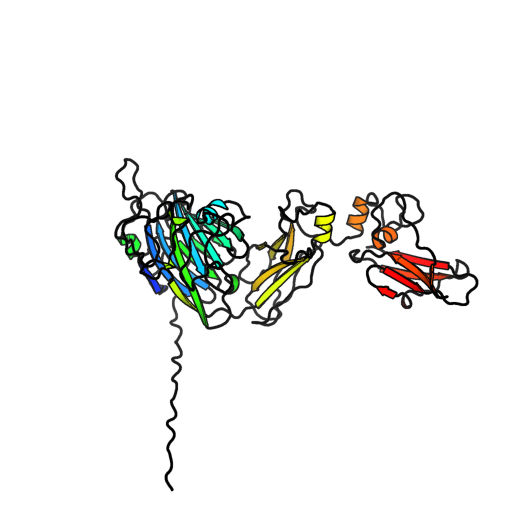13 N N . GLU A 1 251 ? 12.277 18.384 -21.767 1.00 94.50 251 GLU A N 1
ATOM 1814 C CA . GLU A 1 251 ? 11.365 18.945 -20.762 1.00 94.50 251 GLU A CA 1
ATOM 1815 C C . GLU A 1 251 ? 9.890 18.640 -21.062 1.00 94.50 251 GLU A C 1
ATOM 1817 O O . GLU A 1 251 ? 9.057 18.662 -20.160 1.00 94.50 251 GLU A O 1
ATOM 1822 N N . ALA A 1 252 ? 9.556 18.286 -22.310 1.00 95.06 252 ALA A N 1
ATOM 1823 C CA . ALA A 1 252 ? 8.196 17.917 -22.688 1.00 95.06 252 ALA A CA 1
ATOM 1824 C C . ALA A 1 252 ? 7.741 16.581 -22.076 1.00 95.06 252 ALA A C 1
ATOM 1826 O O . ALA A 1 252 ? 6.608 16.169 -22.303 1.00 95.06 252 ALA A O 1
ATOM 1827 N N . ILE A 1 253 ? 8.572 15.891 -21.285 1.00 95.25 253 ILE A N 1
ATOM 1828 C CA . ILE A 1 253 ? 8.180 14.646 -20.608 1.00 95.25 253 ILE A CA 1
ATOM 1829 C C . ILE A 1 253 ? 6.984 14.860 -19.679 1.00 95.25 253 ILE A C 1
ATOM 1831 O O . ILE A 1 253 ? 6.169 13.961 -19.516 1.00 95.25 253 ILE A O 1
ATOM 1835 N N . ASN A 1 254 ? 6.820 16.076 -19.158 1.00 96.38 254 ASN A N 1
ATOM 1836 C CA . ASN A 1 254 ? 5.698 16.459 -18.310 1.00 96.38 254 ASN A CA 1
ATOM 1837 C C . ASN A 1 254 ? 4.383 16.729 -19.063 1.00 96.38 254 ASN A C 1
ATOM 1839 O O . ASN A 1 254 ? 3.366 17.017 -18.445 1.00 96.38 254 ASN A O 1
ATOM 1843 N N . SER A 1 255 ? 4.391 16.707 -20.395 1.00 95.88 255 SER A N 1
ATOM 1844 C CA . SER A 1 255 ? 3.241 17.084 -21.231 1.00 95.88 255 SER A CA 1
ATOM 1845 C C . SER A 1 255 ? 3.104 16.239 -22.497 1.00 95.88 255 SER A C 1
ATOM 1847 O O . SER A 1 255 ? 2.171 16.434 -23.279 1.00 95.88 255 SER A O 1
ATOM 1849 N N . ILE A 1 256 ? 4.009 15.280 -22.706 1.00 94.06 256 ILE A N 1
ATOM 1850 C CA . ILE A 1 256 ? 3.954 14.343 -23.820 1.00 94.06 256 ILE A CA 1
ATOM 1851 C C . ILE A 1 256 ? 2.667 13.519 -23.751 1.00 94.06 256 ILE A C 1
ATOM 1853 O O . ILE A 1 256 ? 2.261 13.029 -22.695 1.00 94.06 256 ILE A O 1
ATOM 1857 N N . ASN A 1 257 ? 2.041 13.348 -24.913 1.00 94.31 257 ASN A N 1
ATOM 1858 C CA . ASN A 1 257 ? 0.873 12.503 -25.075 1.00 94.31 257 ASN A CA 1
ATOM 1859 C C . ASN A 1 257 ? 1.220 11.278 -25.922 1.00 94.31 257 ASN A C 1
ATOM 1861 O O . ASN A 1 257 ? 1.267 11.361 -27.153 1.00 94.31 257 ASN A O 1
ATOM 1865 N N . PHE A 1 258 ? 1.412 10.134 -25.265 1.00 92.94 258 PHE A N 1
ATOM 1866 C CA . PHE A 1 258 ? 1.739 8.878 -25.937 1.00 92.94 258 PHE A CA 1
ATOM 1867 C C . PHE A 1 258 ? 0.597 8.348 -26.818 1.00 92.94 258 PHE A C 1
ATOM 1869 O O . PHE A 1 258 ? 0.855 7.633 -27.774 1.00 92.94 258 PHE A O 1
ATOM 1876 N N . GLN A 1 259 ? -0.652 8.796 -26.635 1.00 91.19 259 GLN A N 1
ATOM 1877 C CA . GLN A 1 259 ? -1.754 8.466 -27.560 1.00 91.19 259 GLN A CA 1
ATOM 1878 C C . GLN A 1 259 ? -1.544 9.028 -28.971 1.00 91.19 259 GLN A C 1
ATOM 1880 O O . GLN A 1 259 ? -2.200 8.586 -29.912 1.00 91.19 259 GLN A O 1
ATOM 1885 N N . SER A 1 260 ? -0.688 10.044 -29.108 1.00 89.38 260 SER A N 1
ATOM 1886 C CA . SER A 1 260 ? -0.388 10.689 -30.387 1.00 89.38 260 SER A CA 1
ATOM 1887 C C . SER A 1 260 ? 0.884 10.160 -31.054 1.00 89.38 260 SER A C 1
ATOM 1889 O O . SER A 1 260 ? 1.197 10.562 -32.175 1.00 89.38 260 SER A O 1
ATOM 1891 N N . GLU A 1 261 ? 1.618 9.265 -30.388 1.00 87.56 261 GLU A N 1
ATOM 1892 C CA . GLU A 1 261 ? 2.788 8.614 -30.963 1.00 87.56 261 GLU A CA 1
ATOM 1893 C C . GLU A 1 261 ? 2.344 7.524 -31.961 1.00 87.56 261 GLU A C 1
ATOM 1895 O O . GLU A 1 261 ? 1.341 6.843 -31.778 1.00 87.56 261 GLU A O 1
ATOM 1900 N N . ALA A 1 262 ? 3.074 7.368 -33.067 1.00 77.00 262 ALA A N 1
ATOM 1901 C CA . ALA A 1 262 ? 2.683 6.497 -34.180 1.00 77.00 262 ALA A CA 1
ATOM 1902 C C . ALA A 1 262 ? 2.831 4.991 -33.889 1.00 77.00 262 ALA A C 1
ATOM 1904 O O . ALA A 1 262 ? 2.325 4.158 -34.639 1.00 77.00 262 ALA A O 1
ATOM 1905 N N . ASN A 1 263 ? 3.556 4.644 -32.831 1.00 79.94 263 ASN A N 1
ATOM 1906 C CA . ASN A 1 263 ? 3.855 3.278 -32.415 1.00 79.94 263 ASN A CA 1
ATOM 1907 C C . ASN A 1 263 ? 3.205 3.017 -31.052 1.00 79.94 263 ASN A C 1
ATOM 1909 O O . ASN A 1 263 ? 2.886 3.973 -30.360 1.00 79.94 263 ASN A O 1
ATOM 1913 N N . ILE A 1 264 ? 3.035 1.748 -30.671 1.00 83.81 264 ILE A N 1
ATOM 1914 C CA . ILE A 1 264 ? 2.521 1.374 -29.344 1.00 83.81 264 ILE A CA 1
ATOM 1915 C C . ILE A 1 264 ? 3.701 1.260 -28.377 1.00 83.81 264 ILE A C 1
ATOM 1917 O O . ILE A 1 264 ? 4.580 0.442 -28.628 1.00 83.81 264 ILE A O 1
ATOM 1921 N N . GLN A 1 265 ? 3.734 2.046 -27.303 1.00 88.25 265 GLN A N 1
ATOM 1922 C CA . GLN A 1 265 ? 4.749 1.985 -26.238 1.00 88.25 265 GLN A CA 1
ATOM 1923 C C . GLN A 1 265 ? 4.423 0.932 -25.168 1.00 88.25 265 GLN A C 1
ATOM 1925 O O . GLN A 1 265 ? 5.291 0.516 -24.404 1.00 88.25 265 GLN A O 1
ATOM 1930 N N . THR A 1 266 ? 3.169 0.495 -25.103 1.00 91.25 266 THR A N 1
ATOM 1931 C CA . THR A 1 266 ? 2.700 -0.470 -24.113 1.00 91.25 266 THR A CA 1
ATOM 1932 C C . THR A 1 266 ? 3.100 -1.906 -24.464 1.00 91.25 266 THR A C 1
ATOM 1934 O O . THR A 1 266 ? 2.823 -2.401 -25.556 1.00 91.25 266 THR A O 1
ATOM 1937 N N . LEU A 1 267 ? 3.687 -2.617 -23.499 1.00 94.75 267 LEU A N 1
ATOM 1938 C CA . LEU A 1 267 ? 4.190 -3.984 -23.651 1.00 94.75 267 LEU A CA 1
ATOM 1939 C C . LEU A 1 267 ? 3.311 -4.982 -22.883 1.00 94.75 267 LEU A C 1
ATOM 1941 O O . LEU A 1 267 ? 3.423 -5.062 -21.656 1.00 94.75 267 LEU A O 1
ATOM 1945 N N . PRO A 1 268 ? 2.431 -5.743 -23.558 1.00 95.50 268 PRO A N 1
ATOM 1946 C CA . PRO A 1 268 ? 1.579 -6.721 -22.894 1.00 95.50 268 PRO A CA 1
ATOM 1947 C C . PRO A 1 268 ? 2.346 -8.006 -22.560 1.00 95.50 268 PRO A C 1
ATOM 1949 O O . PRO A 1 268 ? 3.090 -8.540 -23.382 1.00 95.50 268 PRO A O 1
ATOM 1952 N N . VAL A 1 269 ? 2.090 -8.549 -21.373 1.00 96.75 269 VAL A N 1
ATOM 1953 C CA . VAL A 1 269 ? 2.584 -9.847 -20.915 1.00 96.75 269 VAL A CA 1
ATOM 1954 C C . VAL A 1 269 ? 1.407 -10.670 -20.413 1.00 96.75 269 VAL A C 1
ATOM 1956 O O . VAL A 1 269 ? 0.715 -10.286 -19.470 1.00 96.75 269 VAL A O 1
ATOM 1959 N N . SER A 1 270 ? 1.167 -11.814 -21.051 1.00 96.75 270 SER A N 1
ATOM 1960 C CA . SER A 1 270 ? 0.171 -12.772 -20.575 1.00 96.75 270 SER A CA 1
ATOM 1961 C C . SER A 1 270 ? 0.677 -13.462 -19.315 1.00 96.75 270 SER A C 1
ATOM 1963 O O . SER A 1 270 ? 1.783 -14.002 -19.305 1.00 96.75 270 SER A O 1
ATOM 1965 N N . VAL A 1 271 ? -0.149 -13.461 -18.273 1.00 96.06 271 VAL A N 1
ATOM 1966 C CA . VAL A 1 271 ? 0.143 -14.114 -16.996 1.00 96.06 271 VAL A CA 1
ATOM 1967 C C . VAL A 1 271 ? -1.080 -14.882 -16.506 1.00 96.06 271 VAL A C 1
ATOM 1969 O O . VAL A 1 271 ? -2.210 -14.614 -16.913 1.00 96.06 271 VAL A O 1
ATOM 1972 N N . ILE A 1 272 ? -0.864 -15.827 -15.605 1.00 94.88 272 ILE A N 1
ATOM 1973 C CA . ILE A 1 272 ? -1.905 -16.443 -14.793 1.00 94.88 272 ILE A CA 1
ATOM 1974 C C . ILE A 1 272 ? -1.810 -15.831 -13.399 1.00 94.88 272 ILE A C 1
ATOM 1976 O O . ILE A 1 272 ? -0.861 -16.113 -12.667 1.00 94.88 272 ILE A O 1
ATOM 1980 N N . GLY A 1 273 ? -2.767 -14.976 -13.045 1.00 91.38 273 GLY A N 1
ATOM 1981 C CA . GLY A 1 273 ? -2.871 -14.429 -11.702 1.00 91.38 273 GLY A CA 1
ATOM 1982 C C . GLY A 1 273 ? -3.113 -15.548 -10.685 1.00 91.38 273 GLY A C 1
ATOM 1983 O O . GLY A 1 273 ? -3.907 -16.461 -10.952 1.00 91.38 273 GLY A O 1
ATOM 1984 N N . PRO A 1 274 ? -2.419 -15.521 -9.536 1.00 90.12 274 PRO A N 1
ATOM 1985 C CA . PRO A 1 274 ? -2.542 -16.561 -8.533 1.00 90.12 274 PRO A CA 1
ATOM 1986 C C . PRO A 1 274 ? -3.917 -16.504 -7.868 1.00 90.12 274 PRO A C 1
ATOM 1988 O O . PRO A 1 274 ? -4.483 -15.427 -7.648 1.00 90.12 274 PRO A O 1
ATOM 1991 N N . ALA A 1 275 ? -4.418 -17.674 -7.471 1.00 89.31 275 ALA A N 1
ATOM 1992 C CA . ALA A 1 275 ? -5.565 -17.740 -6.580 1.00 89.31 275 ALA A CA 1
ATOM 1993 C C . ALA A 1 275 ? -5.215 -17.000 -5.281 1.00 89.31 275 ALA A C 1
ATOM 1995 O O . ALA A 1 275 ? -4.245 -17.329 -4.589 1.00 89.31 275 ALA A O 1
ATOM 1996 N N . SER A 1 276 ? -5.986 -15.967 -4.976 1.00 90.44 276 SER A N 1
ATOM 1997 C CA . SER A 1 276 ? -5.687 -15.009 -3.913 1.00 90.44 276 SER A CA 1
ATOM 1998 C C . SER A 1 276 ? -6.987 -14.424 -3.368 1.00 90.44 276 SER A C 1
ATOM 2000 O O . SER A 1 276 ? -8.066 -14.725 -3.866 1.00 90.44 276 SER A O 1
ATOM 2002 N N . ARG A 1 277 ? -6.920 -13.623 -2.305 1.00 91.75 277 ARG A N 1
ATOM 2003 C CA . ARG A 1 277 ? -8.073 -12.834 -1.848 1.00 91.75 277 ARG A CA 1
ATOM 2004 C C . ARG A 1 277 ? -7.666 -11.437 -1.427 1.00 91.75 277 ARG A C 1
ATOM 2006 O O . ARG A 1 277 ? -6.551 -11.241 -0.940 1.00 91.75 277 ARG A O 1
ATOM 2013 N N . LYS A 1 278 ? -8.593 -10.492 -1.559 1.00 91.62 278 LYS A N 1
ATOM 2014 C CA . LYS A 1 278 ? -8.440 -9.144 -1.021 1.00 91.62 278 LYS A CA 1
ATOM 2015 C C . LYS A 1 278 ? -8.744 -9.162 0.471 1.00 91.62 278 LYS A C 1
ATOM 2017 O O . LYS A 1 278 ? -9.847 -9.518 0.874 1.00 91.62 278 LYS A O 1
ATOM 2022 N N . ILE A 1 279 ? -7.777 -8.761 1.280 1.00 92.88 279 ILE A N 1
ATOM 2023 C CA . ILE A 1 279 ? -7.947 -8.505 2.705 1.00 92.88 279 ILE A CA 1
ATOM 2024 C C . ILE A 1 279 ? -8.119 -7.006 2.896 1.00 92.88 279 ILE A C 1
ATOM 2026 O O . ILE A 1 279 ? -7.228 -6.248 2.516 1.00 92.88 279 ILE A O 1
ATOM 2030 N N . THR A 1 280 ? -9.223 -6.587 3.507 1.00 95.12 280 THR A N 1
ATOM 2031 C CA . THR A 1 280 ? -9.492 -5.180 3.825 1.00 95.12 280 THR A CA 1
ATOM 2032 C C . THR A 1 280 ? -9.305 -4.926 5.319 1.00 95.12 280 THR A C 1
ATOM 2034 O O . THR A 1 280 ? -9.933 -5.577 6.156 1.00 95.12 280 THR A O 1
ATOM 2037 N N . PHE A 1 281 ? -8.438 -3.970 5.644 1.00 95.44 281 PHE A N 1
ATOM 2038 C CA . PHE A 1 281 ? -8.115 -3.515 6.992 1.00 95.44 281 PHE A CA 1
ATOM 2039 C C . PHE A 1 281 ? -8.850 -2.210 7.283 1.00 95.44 281 PHE A C 1
ATOM 2041 O O . PHE A 1 281 ? -8.852 -1.319 6.437 1.00 95.44 281 PHE A O 1
ATOM 2048 N N . ASN A 1 282 ? -9.415 -2.091 8.486 1.00 96.81 282 ASN A N 1
ATOM 2049 C CA . ASN A 1 282 ? -10.213 -0.938 8.894 1.00 96.81 282 ASN A CA 1
ATOM 2050 C C . ASN A 1 282 ? -9.800 -0.471 10.295 1.00 96.81 282 ASN A C 1
ATOM 2052 O O . ASN A 1 282 ? -9.790 -1.275 11.234 1.00 96.81 282 ASN A O 1
ATOM 2056 N N . VAL A 1 283 ? -9.510 0.821 10.456 1.00 97.00 283 VAL A N 1
ATOM 2057 C CA . VAL A 1 283 ? -9.206 1.423 11.761 1.00 97.00 283 VAL A CA 1
ATOM 2058 C C . VAL A 1 283 ? -9.901 2.767 11.940 1.00 97.00 283 VAL A C 1
ATOM 2060 O O . VAL A 1 283 ? -9.777 3.672 11.125 1.00 97.00 283 VAL A O 1
ATOM 2063 N N . ASN A 1 284 ? -10.629 2.899 13.038 1.00 94.56 284 ASN A N 1
ATOM 2064 C CA . ASN A 1 284 ? -11.241 4.129 13.494 1.00 94.56 284 ASN A CA 1
ATOM 2065 C C . ASN A 1 284 ? -10.192 4.991 14.220 1.00 94.56 284 ASN A C 1
ATOM 2067 O O . ASN A 1 284 ? -9.585 4.560 15.211 1.00 94.56 284 ASN A O 1
ATOM 2071 N N . MET A 1 285 ? -10.013 6.214 13.716 1.00 94.75 285 MET A N 1
ATOM 2072 C CA . MET A 1 285 ? -9.069 7.216 14.220 1.00 94.75 285 MET A CA 1
ATOM 2073 C C . MET A 1 285 ? -9.749 8.374 14.971 1.00 94.75 285 MET A C 1
ATOM 2075 O O . MET A 1 285 ? -9.063 9.323 15.356 1.00 94.75 285 MET A O 1
ATOM 2079 N N . THR A 1 286 ? -11.067 8.318 15.209 1.00 90.38 286 THR A N 1
ATOM 2080 C CA . THR A 1 286 ? -11.871 9.399 15.815 1.00 90.38 286 THR A CA 1
ATOM 2081 C C . THR A 1 286 ? -11.266 9.942 17.104 1.00 90.38 286 THR A C 1
ATOM 2083 O O . THR A 1 286 ? -11.165 11.156 17.299 1.00 90.38 286 THR A O 1
ATOM 2086 N N . ASP A 1 287 ? -10.798 9.048 17.967 1.00 84.31 287 ASP A N 1
ATOM 2087 C CA . ASP A 1 287 ? -10.184 9.402 19.242 1.00 84.31 287 ASP A CA 1
ATOM 2088 C C . ASP A 1 287 ? -8.853 10.137 19.080 1.00 84.31 287 ASP A C 1
ATOM 2090 O O . ASP A 1 287 ? -8.589 11.114 19.783 1.00 84.31 287 ASP A O 1
ATOM 2094 N N . GLU A 1 288 ? -8.010 9.693 18.147 1.00 89.31 288 GLU A N 1
ATOM 2095 C CA . GLU A 1 288 ? -6.726 10.340 17.883 1.00 89.31 288 GLU A CA 1
ATOM 2096 C C . GLU A 1 288 ? -6.926 11.720 17.257 1.00 89.31 288 GLU A C 1
ATOM 2098 O O . GLU A 1 288 ? -6.212 12.658 17.612 1.00 89.31 288 GLU A O 1
ATOM 2103 N N . ILE A 1 289 ? -7.928 11.863 16.386 1.00 91.06 289 ILE A N 1
ATOM 2104 C CA . ILE A 1 289 ? -8.318 13.145 15.790 1.00 91.06 289 ILE A CA 1
ATOM 2105 C C . ILE A 1 289 ? -8.800 14.104 16.880 1.00 91.06 289 ILE A C 1
ATOM 2107 O O . ILE A 1 289 ? -8.280 15.212 17.006 1.00 91.06 289 ILE A O 1
ATOM 2111 N N . THR A 1 290 ? -9.741 13.661 17.715 1.00 85.19 290 THR A N 1
ATOM 2112 C CA . THR A 1 290 ? -10.334 14.481 18.785 1.00 85.19 290 THR A CA 1
ATOM 2113 C C . THR A 1 290 ? -9.284 14.950 19.792 1.00 85.19 290 THR A C 1
ATOM 2115 O O . THR A 1 290 ? -9.309 16.097 20.232 1.00 85.19 290 THR A O 1
ATOM 2118 N N . LYS A 1 291 ? -8.316 14.087 20.123 1.00 81.19 291 LYS A N 1
ATOM 2119 C CA . LYS A 1 291 ? -7.212 14.398 21.043 1.00 81.19 291 LYS A CA 1
ATOM 2120 C C . LYS A 1 291 ? -6.075 15.193 20.386 1.00 81.19 291 LYS A C 1
ATOM 2122 O O . LYS A 1 291 ? -5.074 15.476 21.036 1.00 81.19 291 LYS A O 1
ATOM 2127 N N . GLY A 1 292 ? -6.179 15.519 19.095 1.00 86.38 292 GLY A N 1
ATOM 2128 C CA . GLY A 1 292 ? -5.126 16.208 18.350 1.00 86.38 292 GLY A CA 1
ATOM 2129 C C . GLY A 1 292 ? -3.865 15.364 18.133 1.00 86.38 292 GLY A C 1
ATOM 2130 O O . GLY A 1 292 ? -2.833 15.903 17.738 1.00 86.38 292 GLY A O 1
ATOM 2131 N N . ASN A 1 293 ? -3.927 14.050 18.350 1.00 89.31 293 ASN A N 1
ATOM 2132 C CA . ASN A 1 293 ? -2.855 13.084 18.091 1.00 89.31 293 ASN A CA 1
ATOM 2133 C C . ASN A 1 293 ? -2.849 12.582 16.638 1.00 89.31 293 ASN A C 1
ATOM 2135 O O . ASN A 1 293 ? -1.945 11.847 16.251 1.00 89.31 293 ASN A O 1
ATOM 2139 N N . PHE A 1 294 ? -3.821 12.996 15.826 1.00 95.06 294 PHE A N 1
ATOM 2140 C CA . PHE A 1 294 ? -3.874 12.729 14.394 1.00 95.06 294 PHE A CA 1
ATOM 2141 C C . PHE A 1 294 ? -4.497 13.915 13.653 1.00 95.06 294 PHE A C 1
ATOM 2143 O O . PHE A 1 294 ? -5.574 14.388 14.006 1.00 95.06 294 PHE A O 1
ATOM 2150 N N . ASN A 1 295 ? -3.813 14.421 12.634 1.00 93.12 295 ASN A N 1
ATOM 2151 C 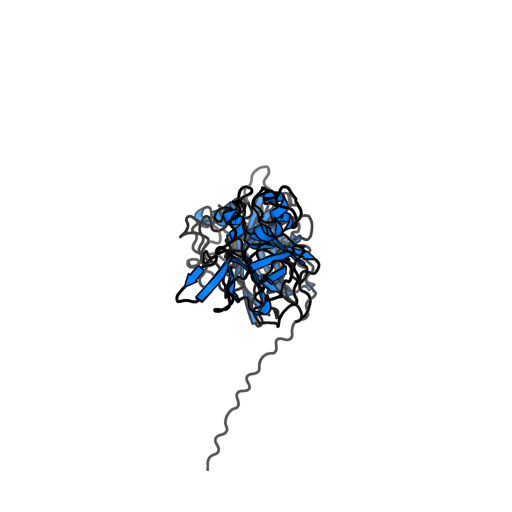CA . ASN A 1 295 ? -4.284 15.465 11.740 1.00 93.12 295 ASN A CA 1
ATOM 2152 C C . ASN A 1 295 ? -4.711 14.830 10.412 1.00 93.12 295 ASN A C 1
ATOM 2154 O O . ASN A 1 295 ? -3.870 14.341 9.667 1.00 93.12 295 ASN A O 1
ATOM 2158 N N . VAL A 1 296 ? -6.005 14.891 10.095 1.00 90.69 296 VAL A N 1
ATOM 2159 C CA . VAL A 1 296 ? -6.586 14.262 8.892 1.00 90.69 296 VAL A CA 1
ATOM 2160 C C . VAL A 1 296 ? -5.975 14.743 7.570 1.00 90.69 296 VAL A C 1
ATOM 2162 O O . VAL A 1 296 ? -6.018 14.031 6.574 1.00 90.69 296 VAL A O 1
ATOM 2165 N N . THR A 1 297 ? -5.386 15.940 7.546 1.00 85.81 297 THR A N 1
ATOM 2166 C CA . THR A 1 297 ? -4.740 16.493 6.353 1.00 85.81 297 THR A CA 1
ATOM 2167 C C . THR A 1 297 ? -3.315 15.963 6.207 1.00 85.81 297 THR A C 1
ATOM 2169 O O . THR A 1 297 ? -2.934 15.487 5.136 1.00 85.81 297 THR A O 1
ATOM 2172 N N . ASN A 1 298 ? -2.536 16.021 7.288 1.00 86.19 298 ASN A N 1
ATOM 2173 C CA . ASN A 1 298 ? -1.078 15.882 7.238 1.00 86.19 298 ASN A CA 1
ATOM 2174 C C . ASN A 1 298 ? -0.569 14.512 7.698 1.00 86.19 298 ASN A C 1
ATOM 2176 O O . ASN A 1 298 ? 0.506 14.088 7.280 1.00 86.19 298 ASN A O 1
ATOM 2180 N N . ASP A 1 299 ? -1.322 13.830 8.556 1.00 91.31 299 ASP A N 1
ATOM 2181 C CA . ASP A 1 299 ? -0.930 12.551 9.134 1.00 91.31 299 ASP A CA 1
ATOM 2182 C C . ASP A 1 299 ? -1.571 11.396 8.352 1.00 91.31 299 ASP A C 1
ATOM 2184 O O . ASP A 1 299 ? -2.554 11.560 7.624 1.00 91.31 299 ASP A O 1
ATOM 2188 N N . ARG A 1 300 ? -0.986 10.204 8.460 1.00 89.88 300 ARG A N 1
ATOM 2189 C CA . ARG A 1 300 ? -1.468 8.985 7.811 1.00 89.88 300 ARG A CA 1
ATOM 2190 C C . ARG A 1 300 ? -1.484 7.845 8.810 1.00 89.88 300 ARG A C 1
ATOM 2192 O O . ARG A 1 300 ? -0.717 7.820 9.772 1.00 89.88 300 ARG A O 1
ATOM 2199 N N . VAL A 1 301 ? -2.363 6.885 8.574 1.00 94.12 301 VAL A N 1
ATOM 2200 C CA . VAL A 1 301 ? -2.364 5.623 9.306 1.00 94.12 301 VAL A CA 1
ATOM 2201 C C . VAL A 1 301 ? -2.051 4.499 8.336 1.00 94.12 301 VAL A C 1
ATOM 2203 O O . VAL A 1 301 ? -2.499 4.497 7.190 1.00 94.12 301 VAL A O 1
ATOM 2206 N N . LYS A 1 302 ? -1.209 3.573 8.779 1.00 92.00 302 LYS A N 1
ATOM 2207 C CA . LYS A 1 302 ? -0.762 2.434 7.985 1.00 92.00 302 LYS A CA 1
ATOM 2208 C C . LYS A 1 302 ? -0.845 1.141 8.775 1.00 92.00 302 LYS A C 1
ATOM 2210 O O . LYS A 1 302 ? -0.854 1.159 10.003 1.00 92.00 302 LYS A O 1
ATOM 2215 N N . VAL A 1 303 ? -0.879 0.020 8.073 1.00 92.12 303 VAL A N 1
ATOM 2216 C CA . VAL A 1 303 ? -0.714 -1.316 8.649 1.00 92.12 303 VAL A CA 1
ATOM 2217 C C . VAL A 1 303 ? 0.754 -1.703 8.545 1.00 92.12 303 VAL A C 1
ATOM 2219 O O . VAL A 1 303 ? 1.325 -1.634 7.459 1.00 92.12 303 VAL A O 1
ATOM 2222 N N . LEU A 1 304 ? 1.355 -2.111 9.661 1.00 88.69 304 LEU A N 1
ATOM 2223 C CA . LEU A 1 304 ? 2.694 -2.694 9.730 1.00 88.69 304 LEU A CA 1
ATOM 2224 C C . LEU A 1 304 ? 2.595 -4.191 10.028 1.00 88.69 304 LEU A C 1
ATOM 2226 O O . LEU A 1 304 ? 1.795 -4.604 10.868 1.00 88.69 304 LEU A O 1
ATOM 2230 N N . PHE A 1 305 ? 3.426 -4.990 9.359 1.00 85.94 305 PHE A N 1
ATOM 2231 C CA . PHE A 1 305 ? 3.476 -6.450 9.490 1.00 85.94 305 PHE A CA 1
ATOM 2232 C C . PHE A 1 305 ? 4.796 -6.881 10.138 1.00 85.94 305 PHE A C 1
ATOM 2234 O O . PHE A 1 305 ? 5.847 -6.352 9.777 1.00 85.94 305 PHE A O 1
ATOM 2241 N N . PHE A 1 306 ? 4.759 -7.840 11.069 1.00 78.81 306 PHE A N 1
ATOM 2242 C CA . PHE A 1 306 ? 5.940 -8.203 11.875 1.00 78.81 306 PHE A CA 1
ATOM 2243 C C . PHE A 1 306 ? 6.437 -9.635 11.660 1.00 78.81 306 PHE A C 1
ATOM 2245 O O . PHE A 1 306 ? 7.626 -9.851 11.445 1.00 78.81 306 PHE A O 1
ATOM 2252 N N . SER A 1 307 ? 5.556 -10.634 11.767 1.00 71.12 307 SER A N 1
ATOM 2253 C CA . SER A 1 307 ? 5.931 -12.054 11.698 1.00 71.12 307 SER A CA 1
ATOM 2254 C C . SER A 1 307 ? 4.813 -12.913 11.121 1.00 71.12 307 SER A C 1
ATOM 2256 O O . SER A 1 307 ? 3.636 -12.593 11.276 1.00 71.12 307 SER A O 1
ATOM 2258 N N . GLY A 1 308 ? 5.181 -14.006 10.446 1.00 61.72 308 GLY A N 1
ATOM 2259 C CA . GLY A 1 308 ? 4.228 -14.943 9.840 1.00 61.72 308 GLY A CA 1
ATOM 2260 C C . GLY A 1 308 ? 3.453 -14.390 8.642 1.00 61.72 308 GLY A C 1
ATOM 2261 O O . GLY A 1 308 ? 2.561 -15.076 8.161 1.00 61.72 308 GLY A O 1
ATOM 2262 N N . SER A 1 309 ? 3.780 -13.184 8.173 1.00 55.28 309 SER A N 1
ATOM 2263 C CA . SER A 1 309 ? 3.074 -12.490 7.100 1.00 55.28 309 SER A CA 1
ATOM 2264 C C . SER A 1 309 ? 3.103 -13.307 5.813 1.00 55.28 309 SER A C 1
ATOM 2266 O O . SER A 1 309 ? 4.170 -13.553 5.245 1.00 55.28 309 SER A O 1
ATOM 2268 N N . ALA A 1 310 ? 1.921 -13.740 5.374 1.00 52.75 310 ALA A N 1
ATOM 2269 C CA . ALA A 1 310 ? 1.727 -14.419 4.101 1.00 52.75 310 ALA A CA 1
ATOM 2270 C C . ALA A 1 310 ? 2.509 -13.721 2.974 1.00 52.75 310 ALA A C 1
ATOM 2272 O O . ALA A 1 310 ? 2.636 -12.495 2.946 1.00 52.75 310 ALA A O 1
ATOM 2273 N N . SER A 1 311 ? 3.070 -14.517 2.064 1.00 53.59 311 SER A N 1
ATOM 2274 C CA . SER A 1 311 ? 3.773 -13.977 0.906 1.00 53.59 311 SER A CA 1
ATOM 2275 C C . SER A 1 311 ? 2.765 -13.332 -0.056 1.00 53.59 311 SER A C 1
ATOM 2277 O O . SER A 1 311 ? 1.738 -13.955 -0.342 1.00 53.59 311 SER A O 1
ATOM 2279 N N . PRO A 1 312 ? 3.049 -12.126 -0.567 1.00 50.94 312 PRO A N 1
ATOM 2280 C CA . PRO A 1 312 ? 4.187 -11.271 -0.221 1.00 50.94 312 PRO A CA 1
ATOM 2281 C C . PRO A 1 312 ? 3.907 -10.432 1.035 1.00 50.94 312 PRO A C 1
ATOM 2283 O O . PRO A 1 312 ? 2.812 -9.908 1.224 1.00 50.94 312 PRO A O 1
ATOM 2286 N N . THR A 1 313 ? 4.928 -10.248 1.876 1.00 56.88 313 THR A N 1
ATOM 2287 C CA . THR A 1 313 ? 4.856 -9.299 2.993 1.00 56.88 313 THR A CA 1
ATOM 2288 C C . THR A 1 313 ? 5.024 -7.885 2.425 1.00 56.88 313 THR A C 1
ATOM 2290 O O . THR A 1 313 ? 6.139 -7.545 2.030 1.00 56.88 313 THR A O 1
ATOM 2293 N N . PRO A 1 314 ? 3.991 -7.023 2.387 1.00 57.72 314 PRO A N 1
ATOM 2294 C CA . PRO A 1 314 ? 4.075 -5.735 1.686 1.00 57.72 314 PRO A CA 1
ATOM 2295 C C . PRO A 1 314 ? 5.023 -4.734 2.358 1.00 57.72 314 PRO A C 1
ATOM 2297 O O . PRO A 1 314 ? 5.269 -3.647 1.845 1.00 57.72 314 PRO A O 1
ATOM 2300 N N . GLY A 1 315 ? 5.559 -5.068 3.533 1.00 62.75 315 GLY A N 1
ATOM 2301 C CA . GLY A 1 315 ? 6.236 -4.137 4.426 1.00 62.75 315 GLY A CA 1
ATOM 2302 C C . GLY A 1 315 ? 5.227 -3.249 5.154 1.00 62.75 315 GLY A C 1
ATOM 2303 O O . GLY A 1 315 ? 5.243 -3.213 6.380 1.00 62.75 315 GLY A O 1
ATOM 2304 N N . GLU A 1 316 ? 4.323 -2.594 4.420 1.00 79.00 316 GLU A N 1
ATOM 2305 C CA . GLU A 1 316 ? 3.270 -1.730 4.961 1.00 79.00 316 GLU A CA 1
ATOM 2306 C C . GLU A 1 316 ? 2.120 -1.486 3.965 1.00 79.00 316 GLU A C 1
ATOM 2308 O O . GLU A 1 316 ? 2.293 -1.675 2.764 1.00 79.00 316 GLU A O 1
ATOM 2313 N N . ILE A 1 317 ? 0.952 -1.060 4.460 1.00 85.19 317 ILE A N 1
ATOM 2314 C CA . ILE A 1 317 ? -0.177 -0.572 3.640 1.00 85.19 317 ILE A CA 1
ATOM 2315 C C . ILE A 1 317 ? -0.640 0.765 4.208 1.00 85.19 317 ILE A C 1
ATOM 2317 O O . ILE A 1 317 ? -0.983 0.821 5.387 1.00 85.19 317 ILE A O 1
ATOM 2321 N N . PHE A 1 318 ? -0.705 1.816 3.393 1.00 86.88 318 PHE A N 1
ATOM 2322 C CA . PHE A 1 318 ? -1.350 3.071 3.787 1.00 86.88 318 PHE A CA 1
ATOM 2323 C C . PHE A 1 318 ? -2.871 2.955 3.698 1.00 86.88 318 PHE A C 1
ATOM 2325 O O . PHE A 1 318 ? -3.404 2.362 2.763 1.00 86.88 318 PHE A O 1
ATOM 2332 N N . LEU A 1 319 ? -3.560 3.519 4.685 1.00 92.19 319 LEU A N 1
ATOM 2333 C CA . LEU A 1 319 ? -5.014 3.525 4.759 1.00 92.19 319 LEU A CA 1
ATOM 2334 C C . LEU A 1 319 ? -5.544 4.929 4.464 1.00 92.19 319 LEU A C 1
ATOM 2336 O O . LEU A 1 319 ? -4.916 5.931 4.816 1.00 92.19 319 LEU A O 1
ATOM 2340 N N . THR A 1 320 ? -6.721 4.992 3.855 1.00 90.94 320 THR A N 1
ATOM 2341 C CA . THR A 1 320 ? -7.386 6.235 3.459 1.00 90.94 320 THR A CA 1
ATOM 2342 C C . THR A 1 320 ? -8.800 6.286 4.010 1.00 90.94 320 THR A C 1
ATOM 2344 O O . THR A 1 320 ? -9.474 5.262 4.087 1.00 90.94 320 THR A O 1
ATOM 2347 N N . ASP A 1 321 ? -9.251 7.486 4.345 1.00 93.31 321 ASP A N 1
ATOM 2348 C CA . ASP A 1 321 ? -10.633 7.788 4.711 1.00 93.31 321 ASP A CA 1
ATOM 2349 C C . ASP A 1 321 ? -11.285 8.522 3.529 1.00 93.31 321 ASP A C 1
ATOM 2351 O O . ASP A 1 321 ? -11.093 9.724 3.339 1.00 93.31 321 ASP A O 1
ATOM 2355 N N . THR A 1 322 ? -11.947 7.769 2.648 1.00 86.81 322 THR A N 1
ATOM 2356 C CA . THR A 1 322 ? -12.510 8.308 1.398 1.00 86.81 322 THR A CA 1
ATOM 2357 C C . THR A 1 322 ? -13.913 8.883 1.560 1.00 86.81 322 THR A C 1
ATOM 2359 O O . THR A 1 322 ? -14.338 9.676 0.722 1.00 86.81 322 THR A O 1
ATOM 2362 N N . ASP A 1 323 ? -14.646 8.480 2.597 1.00 90.56 323 ASP A N 1
ATOM 2363 C CA . ASP A 1 323 ? -16.024 8.898 2.875 1.00 90.56 323 ASP A CA 1
ATOM 2364 C C . ASP A 1 323 ? -16.145 9.822 4.096 1.00 90.56 323 ASP A C 1
ATOM 2366 O O . ASP A 1 323 ? -17.241 10.294 4.405 1.00 90.56 323 ASP A O 1
ATOM 2370 N N . THR A 1 324 ? -15.017 10.196 4.704 1.00 91.31 324 THR A N 1
ATOM 2371 C CA . THR A 1 324 ? -14.883 11.166 5.802 1.00 91.31 324 THR A CA 1
ATOM 2372 C C . THR A 1 324 ? -15.544 10.727 7.109 1.00 91.31 324 THR A C 1
ATOM 2374 O O . THR A 1 324 ? -15.895 11.564 7.946 1.00 91.31 324 THR A O 1
ATOM 2377 N N . ASP A 1 325 ? -15.709 9.418 7.306 1.00 92.88 325 ASP A N 1
ATOM 2378 C CA . ASP A 1 325 ? -16.297 8.835 8.514 1.00 92.88 325 ASP A CA 1
ATOM 2379 C C . ASP A 1 325 ? -15.260 8.558 9.624 1.00 92.88 325 ASP A C 1
ATOM 2381 O O . ASP A 1 325 ? -15.622 8.128 10.723 1.00 92.88 325 ASP A O 1
ATOM 2385 N N . GLN A 1 326 ? -13.983 8.882 9.368 1.00 94.56 326 GLN A N 1
ATOM 2386 C CA . GLN A 1 326 ? -12.829 8.678 10.251 1.00 94.56 326 GLN A CA 1
ATOM 2387 C C . GLN A 1 326 ? -12.426 7.206 10.432 1.00 94.56 326 GLN A C 1
ATOM 2389 O O . GLN A 1 326 ? -11.595 6.892 11.300 1.00 94.56 326 GLN A O 1
ATOM 2394 N N . ILE A 1 327 ? -12.964 6.309 9.604 1.00 95.62 327 ILE A N 1
ATOM 2395 C CA . ILE A 1 327 ? -12.548 4.919 9.459 1.00 95.62 327 ILE A CA 1
ATOM 2396 C C . ILE A 1 327 ? -11.614 4.820 8.255 1.00 95.62 327 ILE A C 1
ATOM 2398 O O . ILE A 1 327 ? -11.991 4.814 7.087 1.00 95.62 327 ILE A O 1
ATOM 2402 N N . TYR A 1 328 ? -10.333 4.680 8.562 1.00 96.69 328 TYR A N 1
ATOM 2403 C CA . TYR A 1 328 ? -9.297 4.552 7.558 1.00 96.69 328 TYR A CA 1
ATOM 2404 C C . TYR A 1 328 ? -9.240 3.110 7.070 1.00 96.69 328 TYR A C 1
ATOM 2406 O O . TYR A 1 328 ? -9.056 2.172 7.856 1.00 96.69 328 TYR A O 1
ATOM 2414 N N . THR A 1 329 ? -9.364 2.957 5.756 1.00 95.50 329 THR A N 1
ATOM 2415 C CA . THR A 1 329 ? -9.498 1.675 5.074 1.00 95.50 329 THR A CA 1
ATOM 2416 C C . THR A 1 329 ? -8.376 1.477 4.063 1.00 95.50 329 THR A C 1
ATOM 2418 O O . THR A 1 329 ? -7.927 2.412 3.405 1.00 95.50 329 THR A O 1
ATOM 2421 N N . GLY A 1 330 ? -7.914 0.241 3.917 1.00 91.56 330 GLY A N 1
ATOM 2422 C CA . GLY A 1 330 ? -6.931 -0.136 2.906 1.00 91.56 330 GLY A CA 1
ATOM 2423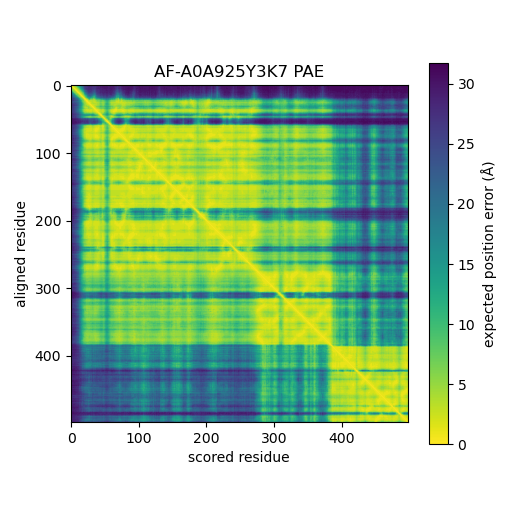 C C . GLY A 1 330 ? -6.913 -1.638 2.711 1.00 91.56 330 GLY A C 1
ATOM 2424 O O . GLY A 1 330 ? -7.419 -2.389 3.545 1.00 91.56 330 GLY A O 1
ATOM 2425 N N . SER A 1 331 ? -6.400 -2.089 1.569 1.00 90.31 331 SER A N 1
ATOM 2426 C CA . SER A 1 331 ? -6.515 -3.492 1.176 1.00 90.31 331 SER A CA 1
ATOM 2427 C C . SER A 1 331 ? -5.226 -4.061 0.606 1.00 90.31 331 SER A C 1
ATOM 2429 O O . SER A 1 331 ? -4.411 -3.342 0.037 1.00 90.31 331 SER A O 1
ATOM 2431 N N . LEU A 1 332 ? -5.077 -5.377 0.732 1.00 87.38 332 LEU A N 1
ATOM 2432 C CA . LEU A 1 332 ? -3.979 -6.154 0.167 1.00 87.38 332 LEU A CA 1
ATOM 2433 C C . LEU A 1 332 ? -4.507 -7.447 -0.431 1.00 87.38 332 LEU A C 1
ATOM 2435 O O . LEU A 1 332 ? -5.331 -8.125 0.172 1.00 87.38 332 LEU A O 1
ATOM 2439 N N . MET A 1 333 ? -3.976 -7.821 -1.583 1.00 88.19 333 MET A N 1
ATOM 2440 C CA . MET A 1 333 ? -4.197 -9.135 -2.171 1.00 88.19 333 MET A CA 1
ATOM 2441 C C . MET A 1 333 ? -3.187 -10.136 -1.604 1.00 88.19 333 MET A C 1
ATOM 2443 O O . MET A 1 333 ? -1.984 -9.882 -1.604 1.00 88.19 333 MET A O 1
ATOM 2447 N N . VAL A 1 334 ? -3.682 -11.261 -1.090 1.00 87.00 334 VAL A N 1
ATOM 2448 C CA . VAL A 1 334 ? -2.881 -12.234 -0.335 1.00 87.00 334 VAL A CA 1
ATOM 2449 C C . VAL A 1 334 ? -3.074 -13.642 -0.889 1.00 87.00 334 VAL A C 1
ATOM 2451 O O . VAL A 1 334 ? -4.199 -14.053 -1.176 1.00 87.00 334 VAL A O 1
ATOM 2454 N N . GLU A 1 335 ? -1.978 -14.395 -0.981 1.00 86.25 335 GLU A N 1
ATOM 2455 C CA . GLU A 1 335 ? -1.939 -15.811 -1.365 1.00 86.25 335 GLU A CA 1
ATOM 2456 C C . GLU A 1 335 ? -1.925 -16.744 -0.142 1.00 86.25 335 GLU A C 1
ATOM 2458 O O . GLU A 1 335 ? -1.633 -16.334 0.982 1.00 86.25 335 GLU A O 1
ATOM 2463 N N . GLY A 1 336 ? -2.252 -18.024 -0.331 1.00 85.19 336 GLY A N 1
ATOM 2464 C CA . GLY A 1 336 ? -2.171 -19.053 0.718 1.00 85.19 336 GLY A CA 1
ATOM 2465 C C . GLY A 1 336 ? -3.486 -19.791 0.952 1.00 85.19 336 GLY A C 1
ATOM 2466 O O . GLY A 1 336 ? -4.542 -19.327 0.535 1.00 85.19 336 GLY A O 1
ATOM 2467 N N . ALA A 1 337 ? -3.425 -20.949 1.603 1.00 88.38 337 ALA A N 1
ATOM 2468 C CA . ALA A 1 337 ? -4.607 -21.774 1.833 1.00 88.38 337 ALA A CA 1
ATOM 2469 C C . ALA A 1 337 ? -5.575 -21.128 2.838 1.00 88.38 337 ALA A C 1
ATOM 2471 O O . ALA A 1 337 ? -5.151 -20.487 3.805 1.00 88.38 337 ALA A O 1
ATOM 2472 N N . GLU A 1 338 ? -6.872 -21.359 2.632 1.00 93.12 338 GLU A N 1
ATOM 2473 C CA . GLU A 1 338 ? -7.919 -21.027 3.601 1.00 93.12 338 GLU A CA 1
ATOM 2474 C C . GLU A 1 338 ? -7.580 -21.595 4.991 1.00 93.12 338 GLU A C 1
ATOM 2476 O O . GLU A 1 338 ? -6.922 -22.630 5.121 1.00 93.12 338 GLU A O 1
ATOM 2481 N N . ALA A 1 339 ? -8.009 -20.889 6.035 1.00 91.69 339 ALA A N 1
ATOM 2482 C CA . ALA A 1 339 ? -7.775 -21.183 7.447 1.00 91.69 339 ALA A CA 1
ATOM 2483 C C . ALA A 1 339 ? -6.306 -21.135 7.910 1.00 91.69 339 ALA A C 1
ATOM 2485 O O . ALA A 1 339 ? -6.036 -21.338 9.095 1.00 91.69 339 ALA A O 1
ATOM 2486 N N . THR A 1 340 ? -5.357 -20.810 7.029 1.00 90.88 340 THR A N 1
ATOM 2487 C CA . THR A 1 340 ? -3.964 -20.563 7.427 1.00 90.88 340 THR A CA 1
ATOM 2488 C C . THR A 1 340 ? -3.868 -19.233 8.177 1.00 90.88 340 THR A C 1
ATOM 2490 O O . THR A 1 340 ? -4.527 -18.259 7.806 1.00 90.88 340 THR A O 1
ATOM 2493 N N . ALA A 1 341 ? -3.048 -19.177 9.228 1.00 89.00 341 ALA A N 1
ATOM 2494 C CA . ALA A 1 341 ? -2.791 -17.938 9.956 1.00 89.00 341 ALA A CA 1
ATOM 2495 C C . ALA A 1 341 ? -2.081 -16.923 9.048 1.00 89.00 341 ALA A C 1
ATOM 2497 O O . ALA A 1 341 ? -1.083 -17.253 8.409 1.00 89.00 341 ALA A O 1
ATOM 2498 N N . PHE A 1 342 ? -2.585 -15.689 9.001 1.00 86.69 342 PHE A N 1
ATOM 2499 C CA . PHE A 1 342 ? -2.004 -14.634 8.169 1.00 86.69 342 PHE A CA 1
ATOM 2500 C C . PHE A 1 342 ? -0.672 -14.099 8.710 1.00 86.69 342 PHE A C 1
ATOM 2502 O O . PHE A 1 342 ? 0.144 -13.627 7.924 1.00 86.69 342 PHE A O 1
ATOM 2509 N N . GLY A 1 343 ? -0.477 -14.130 10.033 1.00 87.69 343 GLY A N 1
ATOM 2510 C CA . GLY A 1 343 ? 0.638 -13.483 10.726 1.00 87.69 343 GLY A CA 1
ATOM 2511 C C . GLY A 1 343 ? 0.185 -12.378 11.682 1.00 87.69 343 GLY A C 1
ATOM 2512 O O . GLY A 1 343 ? -1.004 -12.255 11.987 1.00 87.69 343 GLY A O 1
ATOM 2513 N N . ASN A 1 344 ? 1.150 -11.600 12.168 1.00 88.31 344 ASN A N 1
ATOM 2514 C CA . ASN A 1 344 ? 0.961 -10.522 13.136 1.00 88.31 344 ASN A CA 1
ATOM 2515 C C . ASN A 1 344 ? 1.081 -9.148 12.471 1.00 88.31 344 ASN A C 1
ATOM 2517 O O . ASN A 1 344 ? 2.027 -8.900 11.714 1.00 88.31 344 ASN A O 1
ATOM 2521 N N . TYR A 1 345 ? 0.149 -8.250 12.789 1.00 91.81 345 TYR A N 1
ATOM 2522 C CA . TYR A 1 345 ? 0.125 -6.877 12.286 1.00 91.81 345 TYR A CA 1
ATOM 2523 C C . TYR A 1 345 ? -0.364 -5.884 13.344 1.00 91.81 345 TYR A C 1
ATOM 2525 O O . TYR A 1 345 ? -1.029 -6.270 14.306 1.00 91.81 345 TYR A O 1
ATOM 2533 N N . LYS A 1 346 ? -0.063 -4.596 13.146 1.00 92.81 346 LYS A N 1
ATOM 2534 C CA . LYS A 1 346 ? -0.622 -3.481 13.927 1.00 92.81 346 LYS A CA 1
ATOM 2535 C C . LYS A 1 346 ? -0.859 -2.249 13.067 1.00 92.81 346 LYS A C 1
ATOM 2537 O O . LYS A 1 346 ? -0.176 -2.044 12.063 1.00 92.81 346 LYS A O 1
ATOM 2542 N N . PHE A 1 347 ? -1.791 -1.404 13.495 1.00 95.31 347 PHE A N 1
ATOM 2543 C CA . PHE A 1 347 ? -1.950 -0.061 12.939 1.00 95.31 347 PHE A CA 1
ATOM 2544 C C . PHE A 1 347 ? -0.898 0.903 13.509 1.00 95.31 347 PHE A C 1
ATOM 2546 O O . PHE A 1 347 ? -0.528 0.828 14.684 1.00 95.31 347 PHE A O 1
ATOM 2553 N N . PHE A 1 348 ? -0.419 1.813 12.664 1.00 94.56 348 PHE A N 1
ATOM 2554 C CA . PHE A 1 348 ? 0.611 2.793 12.984 1.00 94.56 348 PHE A CA 1
ATOM 2555 C C . PHE A 1 348 ? 0.214 4.184 12.488 1.00 94.56 348 PHE A C 1
ATOM 2557 O O . PHE A 1 348 ? -0.038 4.376 11.300 1.00 94.56 348 PHE A O 1
ATOM 2564 N N . ASN A 1 349 ? 0.189 5.148 13.399 1.00 95.12 349 ASN A N 1
ATOM 2565 C CA . ASN A 1 349 ? -0.003 6.568 13.153 1.00 95.12 349 ASN A CA 1
ATOM 2566 C C . ASN A 1 349 ? 1.351 7.208 12.813 1.00 95.12 349 ASN A C 1
ATOM 2568 O O . ASN A 1 349 ? 2.282 7.167 13.616 1.00 95.12 349 ASN A O 1
ATOM 2572 N N . THR A 1 350 ? 1.461 7.813 11.630 1.00 91.69 350 THR A N 1
ATOM 2573 C CA . THR A 1 350 ? 2.711 8.413 11.146 1.00 91.69 350 THR A CA 1
ATOM 2574 C C . THR A 1 350 ? 3.044 9.761 11.772 1.00 91.69 350 THR A C 1
ATOM 2576 O O . THR A 1 350 ? 4.120 10.293 11.498 1.00 91.69 350 THR A O 1
ATOM 2579 N N . LYS A 1 351 ? 2.157 10.334 12.591 1.00 92.31 351 LYS A N 1
ATOM 2580 C CA . LYS A 1 351 ? 2.414 11.604 13.262 1.00 92.31 351 LYS A CA 1
ATOM 2581 C C . LYS A 1 351 ? 3.659 11.505 14.145 1.00 92.31 351 LYS A C 1
ATOM 2583 O O . LYS A 1 351 ? 3.752 10.665 15.042 1.00 92.31 351 LYS A O 1
ATOM 2588 N N . SER A 1 352 ? 4.599 12.425 13.943 1.00 90.44 352 SER A N 1
ATOM 2589 C CA . SER A 1 352 ? 5.767 12.550 14.817 1.00 90.44 352 SER A CA 1
ATOM 2590 C C . SER A 1 352 ? 5.342 12.858 16.256 1.00 90.44 352 SER A C 1
ATOM 2592 O O . SER A 1 352 ? 4.549 13.769 16.498 1.00 90.44 352 SER A O 1
ATOM 2594 N N . GLY A 1 353 ? 5.861 12.088 17.214 1.00 87.19 353 GLY A N 1
ATOM 2595 C CA . GLY A 1 353 ? 5.489 12.210 18.625 1.00 87.19 353 GLY A CA 1
ATOM 2596 C C . GLY A 1 353 ? 4.104 11.653 18.968 1.00 87.19 353 GLY A C 1
ATOM 2597 O O . GLY A 1 353 ? 3.630 11.896 20.076 1.00 87.19 353 GLY A O 1
ATOM 2598 N N . ALA A 1 354 ? 3.460 10.907 18.060 1.00 88.69 354 ALA A N 1
ATOM 2599 C CA . ALA A 1 354 ? 2.250 10.163 18.392 1.00 88.69 354 ALA A CA 1
ATOM 2600 C C . ALA A 1 354 ? 2.483 9.267 19.626 1.00 88.69 354 ALA A C 1
ATOM 2602 O O . ALA A 1 354 ? 3.560 8.664 19.756 1.00 88.69 354 ALA A O 1
ATOM 2603 N N . PRO A 1 355 ? 1.494 9.140 20.530 1.00 85.81 355 PRO A N 1
ATOM 2604 C CA . PRO A 1 355 ? 1.642 8.300 21.711 1.00 85.81 355 PRO A CA 1
ATOM 2605 C C . PRO A 1 355 ? 1.944 6.842 21.353 1.00 85.81 355 PRO A C 1
ATOM 2607 O O . PRO A 1 355 ? 1.673 6.389 20.240 1.00 85.81 355 PRO A O 1
ATOM 2610 N N . ASN A 1 356 ? 2.527 6.111 22.309 1.00 86.88 356 ASN A N 1
ATOM 2611 C CA . ASN A 1 356 ? 2.975 4.727 22.116 1.00 86.88 356 ASN A CA 1
ATOM 2612 C C . ASN A 1 356 ? 3.898 4.555 20.890 1.00 86.88 356 ASN A C 1
ATOM 2614 O O . ASN A 1 356 ? 3.813 3.576 20.148 1.00 86.88 356 ASN A O 1
ATOM 2618 N N . SER A 1 357 ? 4.753 5.555 20.647 1.00 90.69 357 SER A N 1
ATOM 2619 C CA . SER A 1 357 ? 5.671 5.595 19.502 1.00 90.69 357 SER A CA 1
ATOM 2620 C C . SER A 1 357 ? 4.966 5.413 18.152 1.00 90.69 357 SER A C 1
ATOM 2622 O O . SER A 1 357 ? 5.541 4.842 17.230 1.00 90.69 357 SER A O 1
ATOM 2624 N N . GLY A 1 358 ? 3.716 5.872 18.046 1.00 92.75 358 GLY A N 1
ATOM 2625 C CA . GLY A 1 358 ? 2.895 5.763 16.844 1.00 92.75 358 GLY A CA 1
ATOM 2626 C C . GLY A 1 358 ? 2.155 4.439 16.680 1.00 92.75 358 GLY A C 1
ATOM 2627 O O . GLY A 1 358 ? 1.351 4.338 15.766 1.00 92.75 358 GLY A O 1
ATOM 2628 N N . PHE A 1 359 ? 2.345 3.432 17.532 1.00 93.00 359 PHE A N 1
ATOM 2629 C CA . PHE A 1 359 ? 1.588 2.181 17.423 1.00 93.00 359 PHE A CA 1
ATOM 2630 C C . PHE A 1 359 ? 0.219 2.273 18.092 1.00 93.00 359 PHE A C 1
ATOM 2632 O O . PHE A 1 359 ? 0.074 2.860 19.167 1.00 93.00 359 PHE A O 1
ATOM 2639 N N . GLU A 1 360 ? -0.765 1.581 17.516 1.00 91.75 360 GLU A N 1
ATOM 2640 C CA . GLU A 1 360 ? -2.035 1.334 18.197 1.00 91.75 360 GLU A CA 1
ATOM 2641 C C . GLU A 1 360 ? -1.814 0.672 19.569 1.00 91.75 360 GLU A C 1
ATOM 2643 O O . GLU A 1 360 ? -0.808 -0.013 19.816 1.00 91.75 360 GLU A O 1
ATOM 2648 N N . TYR A 1 361 ? -2.772 0.847 20.472 1.00 83.88 361 TYR A N 1
ATOM 2649 C CA . TYR A 1 361 ? -2.700 0.251 21.803 1.00 83.88 361 TYR A CA 1
ATOM 2650 C C . TYR A 1 361 ? -3.202 -1.196 21.795 1.00 83.88 361 TYR A C 1
ATOM 2652 O O . TYR A 1 361 ? -4.170 -1.534 21.120 1.00 83.88 361 TYR A O 1
ATOM 2660 N N . GLY A 1 362 ? -2.550 -2.046 22.592 1.00 82.00 362 GLY A N 1
ATOM 2661 C CA . GLY A 1 362 ? -2.851 -3.476 22.691 1.00 82.00 362 GLY A CA 1
ATOM 2662 C C . GLY A 1 362 ? -1.780 -4.373 22.069 1.00 82.00 362 GLY A C 1
ATOM 2663 O O . GLY A 1 362 ? -0.730 -3.903 21.617 1.00 82.00 362 GLY A O 1
ATOM 2664 N N . ALA A 1 363 ? -2.043 -5.679 22.098 1.00 86.25 363 ALA A N 1
ATOM 2665 C CA . ALA A 1 363 ? -1.190 -6.697 21.492 1.00 86.25 363 ALA A CA 1
ATOM 2666 C C . ALA A 1 363 ? -1.273 -6.672 19.957 1.00 86.25 363 ALA A C 1
ATOM 2668 O O . ALA A 1 363 ? -2.191 -6.079 19.386 1.00 86.25 363 ALA A O 1
ATOM 2669 N N . ASP A 1 364 ? -0.323 -7.339 19.303 1.00 89.00 364 ASP A N 1
ATOM 2670 C CA . ASP A 1 364 ? -0.362 -7.564 17.860 1.00 89.00 364 ASP A CA 1
ATOM 2671 C C . ASP A 1 364 ? -1.644 -8.303 17.458 1.00 89.00 364 ASP A C 1
ATOM 2673 O O . ASP A 1 364 ? -2.134 -9.193 18.161 1.00 89.00 364 ASP A O 1
ATOM 2677 N N . ARG A 1 365 ? -2.194 -7.925 16.306 1.00 91.56 365 ARG A N 1
ATOM 2678 C CA . ARG A 1 365 ? -3.407 -8.517 15.749 1.00 91.56 365 ARG A CA 1
ATOM 2679 C C . ARG A 1 365 ? -3.058 -9.672 14.831 1.00 91.56 365 ARG A C 1
ATOM 2681 O O . ARG A 1 365 ? -2.052 -9.636 14.129 1.00 91.56 365 ARG A O 1
ATOM 2688 N N . THR A 1 366 ? -3.939 -10.665 14.778 1.00 91.75 366 THR A N 1
ATOM 2689 C CA . THR A 1 366 ? -3.832 -11.801 13.861 1.00 91.75 366 THR A CA 1
ATOM 2690 C C . THR A 1 366 ? -5.216 -12.283 13.428 1.00 91.75 366 THR A C 1
ATOM 2692 O O . THR A 1 366 ? -6.218 -11.987 14.081 1.00 91.75 366 THR A O 1
ATOM 2695 N N . PHE A 1 367 ? -5.276 -13.008 12.313 1.00 93.00 367 PHE A N 1
ATOM 2696 C CA . PHE A 1 367 ? -6.489 -13.627 11.783 1.00 93.00 367 PHE A CA 1
ATOM 2697 C C . PHE A 1 367 ? -6.137 -14.834 10.905 1.00 93.00 367 PHE A C 1
ATOM 2699 O O . PHE A 1 367 ? -4.991 -15.000 10.479 1.00 93.00 367 PHE A O 1
ATOM 2706 N N . ASN A 1 368 ? -7.144 -15.658 10.612 1.00 93.12 368 ASN A N 1
ATOM 2707 C CA . ASN A 1 368 ? -7.034 -16.742 9.641 1.00 93.12 368 ASN A CA 1
ATOM 2708 C C . ASN A 1 368 ? -7.596 -16.306 8.291 1.00 93.12 368 ASN A C 1
ATOM 2710 O O . ASN A 1 368 ? -8.606 -15.600 8.217 1.00 93.12 368 ASN A O 1
ATOM 2714 N N . LEU A 1 369 ? -6.944 -16.758 7.229 1.00 93.06 369 LEU A N 1
ATOM 2715 C CA . LEU A 1 369 ? -7.331 -16.472 5.858 1.00 93.06 369 LEU A CA 1
ATOM 2716 C C . LEU A 1 369 ? -8.690 -17.098 5.529 1.00 93.06 369 LEU A C 1
ATOM 2718 O O . LEU A 1 369 ? -8.939 -18.258 5.852 1.00 93.06 369 LEU A O 1
ATOM 2722 N N . GLY A 1 370 ? -9.555 -16.320 4.886 1.00 94.50 370 GLY A N 1
ATOM 2723 C CA . GLY A 1 370 ? -10.807 -16.796 4.312 1.00 94.50 370 GLY A CA 1
ATOM 2724 C C . GLY A 1 370 ? -10.599 -17.573 3.004 1.00 94.50 370 GLY A C 1
ATOM 2725 O O . GLY A 1 370 ? -9.455 -17.824 2.604 1.00 94.50 370 GLY A O 1
ATOM 2726 N N . PRO A 1 371 ? -11.702 -17.948 2.334 1.00 95.06 371 PRO A N 1
ATOM 2727 C CA . PRO A 1 371 ? -11.656 -18.632 1.047 1.00 95.06 371 PRO A CA 1
ATOM 2728 C C . PRO A 1 371 ? -10.896 -17.836 -0.024 1.00 95.06 371 PRO A C 1
ATOM 2730 O O . PRO A 1 371 ? -10.858 -16.604 -0.005 1.00 95.06 371 PRO A O 1
ATOM 2733 N N . LEU A 1 372 ? -10.303 -18.548 -0.984 1.00 91.38 372 LEU A N 1
ATOM 2734 C CA . LEU A 1 372 ? -9.704 -17.935 -2.173 1.00 91.38 372 LEU A CA 1
ATOM 2735 C C . LEU A 1 372 ? -10.785 -17.300 -3.055 1.00 91.38 372 LEU A C 1
ATOM 2737 O O . LEU A 1 372 ? -11.914 -17.783 -3.100 1.00 91.38 372 LEU A O 1
ATOM 2741 N N . ASP A 1 373 ? -10.422 -16.217 -3.740 1.00 90.25 373 ASP A N 1
ATOM 2742 C CA . ASP A 1 373 ? -11.271 -15.438 -4.648 1.00 90.25 373 ASP A CA 1
ATOM 2743 C C . ASP A 1 373 ? -12.528 -14.832 -3.985 1.00 90.25 373 ASP A C 1
ATOM 2745 O O . ASP A 1 373 ? -13.476 -14.429 -4.662 1.00 90.25 373 ASP A O 1
ATOM 2749 N N . VAL A 1 374 ? -12.526 -14.727 -2.650 1.00 94.06 374 VAL A N 1
ATOM 2750 C CA . VAL A 1 374 ? -13.573 -14.079 -1.852 1.00 94.06 374 VAL A CA 1
ATOM 2751 C C . VAL A 1 374 ? -12.954 -12.978 -0.999 1.00 94.06 374 VAL A C 1
ATOM 2753 O O . VAL A 1 374 ? -12.075 -13.240 -0.182 1.00 94.06 374 VAL A O 1
ATOM 2756 N N . ASP A 1 375 ? -13.436 -11.746 -1.165 1.00 95.19 375 ASP A N 1
ATOM 2757 C CA . ASP A 1 375 ? -13.016 -10.606 -0.349 1.00 95.19 375 ASP A CA 1
ATOM 2758 C C . ASP A 1 375 ? -13.231 -10.884 1.151 1.00 95.19 375 ASP A C 1
ATOM 2760 O O . ASP A 1 375 ? -14.309 -11.298 1.583 1.00 95.19 375 ASP A O 1
ATOM 2764 N N . GLN A 1 376 ? -12.207 -10.610 1.960 1.00 96.25 376 GLN A N 1
ATOM 2765 C CA . GLN A 1 376 ? -12.231 -10.754 3.411 1.00 96.25 376 GLN A CA 1
ATOM 2766 C C . GLN A 1 376 ? -12.046 -9.387 4.073 1.00 96.25 376 GLN A C 1
ATOM 2768 O O . GLN A 1 376 ? -10.939 -8.855 4.168 1.00 96.25 376 GLN A O 1
ATOM 2773 N N . THR A 1 377 ? -13.137 -8.840 4.598 1.00 97.44 377 THR A N 1
ATOM 2774 C CA . THR A 1 377 ? -13.115 -7.594 5.369 1.00 97.44 377 THR A CA 1
ATOM 2775 C C . THR A 1 377 ? -12.902 -7.890 6.848 1.00 97.44 377 THR A C 1
ATOM 2777 O O . THR A 1 377 ? -13.688 -8.610 7.467 1.00 97.44 377 THR A O 1
ATOM 2780 N N . LEU A 1 378 ? -11.841 -7.331 7.428 1.00 96.69 378 LEU A N 1
ATOM 2781 C CA . LEU A 1 378 ? -11.569 -7.438 8.859 1.00 96.69 378 LEU A CA 1
ATOM 2782 C C . LEU A 1 378 ? -12.439 -6.449 9.656 1.00 96.69 378 LEU A C 1
ATOM 2784 O O . LEU A 1 378 ? -12.796 -5.391 9.129 1.00 96.69 378 LEU A O 1
ATOM 2788 N N . PRO A 1 379 ? -12.771 -6.749 10.927 1.00 94.75 379 PRO A N 1
ATOM 2789 C CA . PRO A 1 379 ? -13.538 -5.835 11.770 1.00 94.75 379 PRO A CA 1
ATOM 2790 C C . PRO A 1 379 ? -12.883 -4.456 11.900 1.00 94.75 379 PRO A C 1
ATOM 2792 O O . PRO A 1 379 ? -11.656 -4.348 11.919 1.00 94.75 379 PRO A O 1
ATOM 2795 N N . VAL A 1 380 ? -13.706 -3.416 12.062 1.00 94.62 380 VAL A N 1
ATOM 2796 C CA . VAL A 1 380 ? -13.225 -2.070 12.398 1.00 94.62 380 VAL A CA 1
ATOM 2797 C C . VAL A 1 380 ? -12.594 -2.087 13.784 1.00 94.62 380 VAL A C 1
ATOM 2799 O O . VAL A 1 380 ? -13.188 -2.553 14.758 1.00 94.62 380 VAL A O 1
ATOM 2802 N N . VAL A 1 381 ? -11.381 -1.560 13.862 1.00 92.38 381 VAL A N 1
ATOM 2803 C CA . VAL A 1 381 ? -10.591 -1.476 15.086 1.00 92.38 381 VAL A CA 1
ATOM 2804 C C . VAL A 1 381 ? -10.566 -0.048 15.609 1.00 92.38 381 VAL A C 1
ATOM 2806 O O . VAL A 1 381 ? -10.401 0.874 14.831 1.00 92.38 381 VAL A O 1
ATOM 2809 N N . VAL A 1 382 ? -10.634 0.154 16.924 1.00 89.38 382 VAL A N 1
ATOM 2810 C CA . VAL A 1 382 ? -10.333 1.461 17.535 1.00 89.38 382 VAL A CA 1
ATOM 2811 C C . VAL A 1 382 ? -8.829 1.558 17.793 1.00 89.38 382 VAL A C 1
ATOM 2813 O O . VAL A 1 382 ? -8.281 0.706 18.493 1.00 89.38 382 VAL A O 1
ATOM 2816 N N . PHE A 1 383 ? -8.166 2.584 17.245 1.00 91.12 383 PHE A N 1
ATOM 2817 C CA . PHE A 1 383 ? -6.702 2.733 17.308 1.00 91.12 383 PHE A CA 1
ATOM 2818 C C . PHE A 1 383 ? -6.152 2.804 18.742 1.00 91.12 383 PHE A C 1
ATOM 2820 O O . PHE A 1 383 ? -5.132 2.203 19.089 1.00 91.12 383 PHE A O 1
ATOM 2827 N N . ARG A 1 384 ? -6.845 3.539 19.609 1.00 83.31 384 ARG A N 1
ATOM 2828 C CA . ARG A 1 384 ? -6.578 3.571 21.044 1.00 83.31 384 ARG A CA 1
ATOM 2829 C C . ARG A 1 384 ? -7.862 3.183 21.757 1.00 83.31 384 ARG A C 1
ATOM 2831 O O . ARG A 1 384 ? -8.700 4.054 21.973 1.00 83.31 384 ARG A O 1
ATOM 2838 N N . PRO A 1 385 ? -8.041 1.902 22.124 1.00 71.62 385 PRO A N 1
ATOM 2839 C CA . PRO A 1 385 ? -9.121 1.538 23.021 1.00 71.62 385 PRO A CA 1
ATOM 2840 C C . PRO A 1 385 ? -8.955 2.373 24.289 1.00 71.62 385 PRO A C 1
ATOM 2842 O O . PRO A 1 385 ? -7.857 2.405 24.860 1.00 71.62 385 PRO A O 1
ATOM 2845 N N . ASN A 1 386 ? -10.009 3.066 24.713 1.00 74.19 386 ASN A N 1
ATOM 2846 C CA . ASN A 1 386 ? -9.987 3.773 25.980 1.00 74.19 386 ASN A CA 1
ATOM 2847 C C . ASN A 1 386 ? -9.910 2.695 27.062 1.00 74.19 386 ASN A C 1
ATOM 2849 O O . ASN A 1 386 ? -10.915 2.054 27.329 1.00 74.19 386 ASN A O 1
ATOM 2853 N N . SER A 1 387 ? -8.715 2.386 27.576 1.00 83.25 387 SER A N 1
ATOM 2854 C CA . SER A 1 387 ? -8.515 1.392 28.638 1.00 83.25 387 SER A CA 1
ATOM 2855 C C . SER A 1 387 ? -8.435 2.093 29.987 1.00 83.25 387 SER A C 1
ATOM 2857 O O . SER A 1 387 ? -7.946 3.222 30.056 1.00 83.25 387 SER A O 1
ATOM 2859 N N . PHE A 1 388 ? -8.840 1.418 31.068 1.00 87.62 388 PHE A N 1
ATOM 2860 C CA . PHE A 1 388 ? -8.831 2.042 32.392 1.00 87.62 388 PHE A CA 1
ATOM 2861 C C . PHE A 1 388 ? -7.435 2.528 32.785 1.00 87.62 388 PHE A C 1
ATOM 2863 O O . PHE A 1 388 ? -7.313 3.602 33.347 1.00 87.62 388 PHE A O 1
ATOM 2870 N N . ALA A 1 389 ? -6.374 1.788 32.450 1.00 86.88 389 ALA A N 1
ATOM 2871 C CA . ALA A 1 389 ? -5.005 2.196 32.761 1.00 86.88 389 ALA A CA 1
ATOM 2872 C C . ALA A 1 389 ? -4.601 3.507 32.059 1.00 86.88 389 ALA A C 1
ATOM 2874 O O . ALA A 1 389 ? -3.941 4.346 32.667 1.00 86.88 389 ALA A O 1
ATOM 2875 N N . LEU A 1 390 ? -5.011 3.697 30.799 1.00 81.69 390 LEU A N 1
ATOM 2876 C CA . LEU A 1 390 ? -4.731 4.928 30.049 1.00 81.69 390 LEU A CA 1
ATOM 2877 C C . LEU A 1 390 ? -5.553 6.092 30.580 1.00 81.69 390 LEU A C 1
ATOM 2879 O O . LEU A 1 390 ? -4.997 7.145 30.873 1.00 81.69 390 LEU A O 1
ATOM 2883 N N . TRP A 1 391 ? -6.853 5.863 30.758 1.00 88.25 391 TRP A N 1
ATOM 2884 C CA . TRP A 1 391 ? -7.753 6.836 31.358 1.00 88.25 391 TRP A CA 1
ATOM 2885 C C . TRP A 1 391 ? -7.262 7.251 32.751 1.00 88.25 391 TRP A C 1
ATOM 2887 O O . TRP A 1 391 ? -7.183 8.431 33.067 1.00 88.25 391 TRP A O 1
ATOM 2897 N N . SER A 1 392 ? -6.847 6.283 33.568 1.00 89.75 392 SER A N 1
ATOM 2898 C CA . SER A 1 392 ? -6.412 6.506 34.943 1.00 89.75 392 SER A CA 1
ATOM 2899 C C . SER A 1 392 ? -5.137 7.338 35.007 1.00 89.75 392 SER A C 1
ATOM 2901 O O . SER A 1 392 ? -5.068 8.264 35.816 1.00 89.75 392 SER A O 1
ATOM 2903 N N . ALA A 1 393 ? -4.154 7.045 34.151 1.00 86.50 393 ALA A N 1
ATOM 2904 C CA . ALA A 1 393 ? -2.916 7.811 34.062 1.00 86.50 393 ALA A CA 1
ATOM 2905 C C . ALA A 1 393 ? -3.156 9.277 33.663 1.00 86.50 393 ALA A C 1
ATOM 2907 O O . ALA A 1 393 ? -2.408 10.146 34.100 1.00 86.50 393 ALA A O 1
ATOM 2908 N N . GLU A 1 394 ? -4.184 9.541 32.854 1.00 85.88 394 GLU A N 1
ATOM 2909 C CA . GLU A 1 394 ? -4.499 10.876 32.342 1.00 85.88 394 GLU A CA 1
ATOM 2910 C C . GLU A 1 394 ? -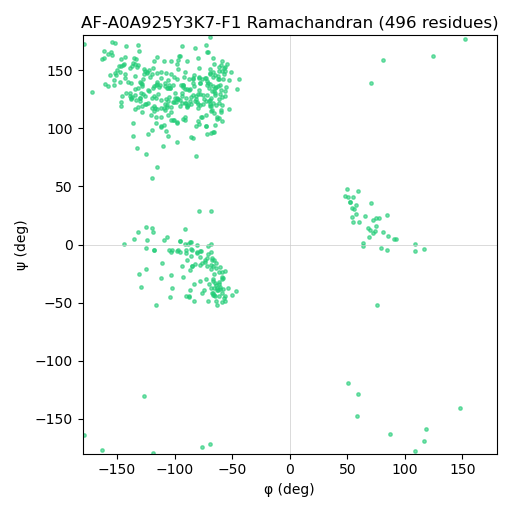5.403 11.681 33.287 1.00 85.88 394 GLU A C 1
ATOM 2912 O O . GLU A 1 394 ? -5.131 12.851 33.546 1.00 85.88 394 GLU A O 1
ATOM 2917 N N . PHE A 1 395 ? -6.454 11.061 33.828 1.00 86.94 395 PHE A N 1
ATOM 2918 C CA . PHE A 1 395 ? -7.527 11.768 34.538 1.00 86.94 395 PHE A CA 1
ATOM 2919 C C . PHE A 1 395 ? -7.558 11.510 36.047 1.00 86.94 395 PHE A C 1
ATOM 2921 O O . PHE A 1 395 ? -8.170 12.279 36.783 1.00 86.94 395 PHE A O 1
ATOM 2928 N N . SER A 1 396 ? -6.877 10.465 36.528 1.00 88.69 396 SER A N 1
ATOM 2929 C CA . SER A 1 396 ? -6.900 10.074 37.946 1.00 88.69 396 SER A CA 1
ATOM 2930 C C . SER A 1 396 ? -5.516 9.971 38.597 1.00 88.69 396 SER A C 1
ATOM 2932 O O . SER A 1 396 ? -5.391 9.400 39.676 1.00 88.69 396 SER A O 1
ATOM 2934 N N . ASP A 1 397 ? -4.464 10.509 37.970 1.00 88.94 397 ASP A N 1
ATOM 2935 C CA . ASP A 1 397 ? -3.063 10.395 38.418 1.00 88.94 397 ASP A CA 1
ATOM 2936 C C . ASP A 1 397 ? -2.616 8.938 38.679 1.00 88.94 397 ASP A C 1
ATOM 2938 O O . ASP A 1 397 ? -1.876 8.647 39.622 1.00 88.94 397 ASP A O 1
ATOM 2942 N N . GLY A 1 398 ? -3.096 7.995 37.865 1.00 89.62 398 GLY A N 1
ATOM 2943 C CA . GLY A 1 398 ? -2.770 6.571 37.982 1.00 89.62 398 GLY A CA 1
ATOM 2944 C C . GLY A 1 398 ? -3.468 5.844 39.138 1.00 89.62 398 GLY A C 1
ATOM 2945 O O . GLY A 1 398 ? -3.030 4.762 39.534 1.00 89.62 398 GLY A O 1
ATOM 2946 N N . GLN A 1 399 ? -4.526 6.418 39.720 1.00 93.88 399 GLN A N 1
ATOM 2947 C CA . GLN A 1 399 ? -5.279 5.779 40.796 1.00 93.88 399 GLN A CA 1
ATOM 2948 C C . GLN A 1 399 ? -6.081 4.554 40.325 1.00 93.88 399 GLN A C 1
ATOM 2950 O O . GLN A 1 399 ? -6.558 4.464 39.194 1.00 93.88 399 GLN A O 1
ATOM 2955 N N . SER A 1 400 ? -6.287 3.605 41.239 1.00 94.75 400 SER A N 1
ATOM 2956 C CA . SER A 1 400 ? -7.111 2.417 41.002 1.00 94.75 400 SER A CA 1
ATOM 2957 C C . SER A 1 400 ? -8.591 2.763 40.813 1.00 94.75 400 SER A C 1
ATOM 2959 O O . SER A 1 400 ? -9.076 3.803 41.263 1.00 94.75 400 SER A O 1
ATOM 2961 N N . GLY A 1 401 ? -9.345 1.839 40.214 1.00 93.81 401 GLY A N 1
ATOM 2962 C CA . GLY A 1 401 ? -10.773 2.022 39.951 1.00 93.81 401 GLY A CA 1
ATOM 2963 C C . GLY A 1 401 ? -11.656 2.161 41.197 1.00 93.81 401 GLY A C 1
ATOM 2964 O O . GLY A 1 401 ? -12.795 2.599 41.078 1.00 93.81 401 GLY A O 1
ATOM 2965 N N . GLN A 1 402 ? -11.161 1.788 42.383 1.00 95.25 402 GLN A N 1
ATOM 2966 C CA . GLN A 1 402 ? -11.902 1.903 43.648 1.00 95.25 402 GLN A CA 1
ATOM 2967 C C . GLN A 1 402 ? -11.708 3.245 44.354 1.00 95.25 402 GLN A C 1
ATOM 2969 O O . GLN A 1 402 ? -12.431 3.530 45.310 1.00 95.25 402 GLN A O 1
ATOM 2974 N N . GLN A 1 403 ? -10.722 4.022 43.915 1.00 95.31 403 GLN A N 1
ATOM 2975 C CA . GLN A 1 403 ? -10.467 5.359 44.425 1.00 95.31 403 GLN A CA 1
ATOM 2976 C C . GLN A 1 403 ? -11.395 6.368 43.747 1.00 95.31 403 GLN A C 1
ATOM 2978 O O . GLN A 1 403 ? -12.101 6.043 42.795 1.00 95.31 403 GLN A O 1
ATOM 2983 N N . ASP A 1 404 ? -11.396 7.569 44.296 1.00 93.50 404 ASP A N 1
ATOM 2984 C CA . ASP A 1 404 ? -12.183 8.721 43.880 1.00 93.50 404 ASP A CA 1
ATOM 2985 C C . ASP A 1 404 ? -11.198 9.893 43.922 1.00 93.50 404 ASP A C 1
ATOM 2987 O O . ASP A 1 404 ? -10.713 10.268 44.999 1.00 93.50 404 ASP A O 1
ATOM 2991 N N . LYS A 1 405 ? -10.752 10.326 42.739 1.00 91.38 405 LYS A N 1
ATOM 2992 C CA . LYS A 1 405 ? -9.626 11.252 42.605 1.00 91.38 405 LYS A CA 1
ATOM 2993 C C . LYS A 1 405 ? -9.964 12.636 43.148 1.00 91.38 405 LYS A C 1
ATOM 2995 O O . LYS A 1 405 ? -9.106 13.260 43.780 1.00 91.38 405 LYS A O 1
ATOM 3000 N N . ASP A 1 406 ? -11.161 13.120 42.860 1.00 90.69 406 ASP A N 1
ATOM 3001 C CA . ASP A 1 406 ? -11.593 14.486 43.136 1.00 90.69 406 ASP A CA 1
ATOM 3002 C C . ASP A 1 406 ? -12.516 14.589 44.363 1.00 90.69 406 ASP A C 1
ATOM 3004 O O . ASP A 1 406 ? -12.745 15.689 44.871 1.00 90.69 406 ASP A O 1
ATOM 3008 N N . GLY A 1 407 ? -12.919 13.451 44.935 1.00 92.31 407 GLY A N 1
ATOM 3009 C CA . GLY A 1 407 ? -13.662 13.364 46.187 1.00 92.31 407 GLY A CA 1
ATOM 3010 C C . GLY A 1 407 ? -15.141 13.695 46.025 1.00 92.31 407 GLY A C 1
ATOM 3011 O O . GLY A 1 407 ? -15.781 14.114 46.996 1.00 92.31 407 GLY A O 1
ATOM 3012 N N . ASP A 1 408 ? -15.677 13.557 44.815 1.00 92.00 408 ASP A N 1
ATOM 3013 C CA . ASP A 1 408 ? -17.057 13.901 44.492 1.00 92.00 408 ASP A CA 1
ATOM 3014 C C . ASP A 1 408 ? -18.069 12.777 44.807 1.00 92.00 408 ASP A C 1
ATOM 3016 O O . ASP A 1 408 ? -19.290 12.974 44.731 1.00 92.00 408 ASP A O 1
ATOM 3020 N N . GLY A 1 409 ? -17.572 11.610 45.227 1.00 91.81 409 GLY A N 1
ATOM 3021 C CA . GLY A 1 409 ? -18.350 10.420 45.549 1.00 91.81 409 GLY A CA 1
ATOM 3022 C C . GLY A 1 409 ? -18.536 9.446 44.381 1.00 91.81 409 GLY A C 1
ATOM 3023 O O . GLY A 1 409 ? -19.252 8.448 44.543 1.00 91.81 409 GLY A O 1
ATOM 3024 N N . VAL A 1 410 ? -17.920 9.691 43.224 1.00 93.38 410 VAL A N 1
ATOM 3025 C CA . VAL A 1 410 ? -17.907 8.814 42.053 1.00 93.38 410 VAL A CA 1
ATOM 3026 C C . VAL A 1 410 ? -16.533 8.169 41.924 1.00 93.38 410 VAL A C 1
ATOM 3028 O O . VAL A 1 410 ? -15.508 8.802 41.739 1.00 93.38 410 VAL A O 1
ATOM 3031 N N . LYS A 1 411 ? -16.504 6.839 42.002 1.00 94.81 411 LYS A N 1
ATOM 3032 C CA . LYS A 1 411 ? -15.250 6.097 41.845 1.00 94.81 411 LYS A CA 1
ATOM 3033 C C . LYS A 1 411 ? -14.713 6.215 40.418 1.00 94.81 411 LYS A C 1
ATOM 3035 O O . LYS A 1 411 ? -15.480 6.049 39.470 1.00 94.81 411 LYS A O 1
ATOM 3040 N N . ASN A 1 412 ? -13.393 6.279 40.282 1.00 94.31 412 ASN A N 1
ATOM 3041 C CA . ASN A 1 412 ? -12.645 6.314 39.022 1.00 94.31 412 ASN A CA 1
ATOM 3042 C C . ASN A 1 412 ? -13.118 5.257 37.998 1.00 94.31 412 ASN A C 1
ATOM 3044 O O . ASN A 1 412 ? -13.226 5.529 36.806 1.00 94.31 412 ASN A O 1
ATOM 3048 N N . ALA A 1 413 ? -13.439 4.030 38.439 1.00 94.88 413 ALA A N 1
ATOM 3049 C CA . ALA A 1 413 ? -13.963 2.987 37.545 1.00 94.88 413 ALA A CA 1
ATOM 3050 C C . ALA A 1 413 ? -15.303 3.374 36.898 1.00 94.88 413 ALA A C 1
ATOM 3052 O O . ALA A 1 413 ? -15.546 3.063 35.731 1.00 94.88 413 ALA A O 1
ATOM 3053 N N . LEU A 1 414 ? -16.179 4.026 37.665 1.00 94.50 414 LEU A N 1
ATOM 3054 C CA . LEU A 1 414 ? -17.480 4.488 37.201 1.00 94.50 414 LEU A CA 1
ATOM 3055 C C . LEU A 1 414 ? -17.328 5.715 36.294 1.00 94.50 414 LEU A C 1
ATOM 3057 O O . LEU A 1 414 ? -17.992 5.774 35.265 1.00 94.50 414 LEU A O 1
ATOM 3061 N N . GLU A 1 415 ? -16.420 6.637 36.610 1.00 93.50 415 GLU A N 1
ATOM 3062 C CA . GLU A 1 415 ? -16.088 7.779 35.747 1.00 93.50 415 GLU A CA 1
ATOM 3063 C C . GLU A 1 415 ? -15.580 7.337 34.373 1.00 93.50 415 GLU A C 1
ATOM 3065 O O . GLU A 1 415 ? -16.127 7.747 33.348 1.00 93.50 415 GLU A O 1
ATOM 3070 N N . TYR A 1 416 ? -14.613 6.416 34.353 1.00 92.25 416 TYR A N 1
ATOM 3071 C CA . TYR A 1 416 ? -14.111 5.784 33.137 1.00 92.25 416 TYR A CA 1
ATOM 3072 C C . TYR A 1 416 ? -15.225 5.097 32.338 1.00 92.25 416 TYR A C 1
ATOM 3074 O O . TYR A 1 416 ? -15.341 5.301 31.132 1.00 92.25 416 TYR A O 1
ATOM 3082 N N . PHE A 1 417 ? -16.092 4.325 33.001 1.00 92.88 417 PHE A N 1
ATOM 3083 C CA . PHE A 1 417 ? -17.235 3.691 32.338 1.00 92.88 417 PHE A CA 1
ATOM 3084 C C . PHE A 1 417 ? -18.198 4.705 31.722 1.00 92.88 417 PHE A C 1
ATOM 3086 O O . PHE A 1 417 ? -18.752 4.444 30.656 1.00 92.88 417 PHE A O 1
ATOM 3093 N N . MET A 1 418 ? -18.400 5.846 32.377 1.00 91.31 418 MET A N 1
ATOM 3094 C CA . MET A 1 418 ? -19.262 6.924 31.897 1.00 91.31 418 MET A CA 1
ATOM 3095 C C . MET A 1 418 ? -18.589 7.816 30.845 1.00 91.31 418 MET A C 1
ATOM 3097 O O . MET A 1 418 ? -19.271 8.653 30.255 1.00 91.31 418 MET A O 1
ATOM 3101 N N . GLY A 1 419 ? -17.288 7.634 30.590 1.00 87.69 419 GLY A N 1
ATOM 3102 C CA . GLY A 1 419 ? -16.505 8.477 29.687 1.00 87.69 419 GLY A CA 1
ATOM 3103 C C . GLY A 1 419 ? -16.207 9.869 30.244 1.00 87.69 419 GLY A C 1
ATOM 3104 O O . GLY A 1 419 ? -15.956 10.785 29.465 1.00 87.69 419 GLY A O 1
ATOM 3105 N N . SER A 1 420 ? -16.269 10.056 31.568 1.00 87.19 420 SER A N 1
ATOM 3106 C CA . SER A 1 420 ? -15.906 11.333 32.191 1.00 87.19 420 SER A CA 1
ATOM 3107 C C . SER A 1 420 ? -14.408 11.571 32.025 1.00 87.19 420 SER A C 1
ATOM 3109 O O . SER A 1 420 ? -13.605 10.677 32.268 1.00 87.19 420 SER A O 1
ATOM 3111 N N . ASN A 1 421 ? -14.028 12.763 31.585 1.00 80.00 421 ASN A N 1
ATOM 3112 C CA . ASN A 1 421 ? -12.639 13.186 31.386 1.00 80.00 421 ASN A CA 1
ATOM 3113 C C . ASN A 1 421 ? -12.271 14.383 32.276 1.00 80.00 421 ASN A C 1
ATOM 3115 O O . ASN A 1 421 ? -11.245 15.028 32.065 1.00 80.00 421 ASN A O 1
ATOM 3119 N N . ASN A 1 422 ? -13.138 14.724 33.231 1.00 66.06 422 ASN A N 1
ATOM 3120 C CA . ASN A 1 422 ? -12.978 15.888 34.084 1.00 66.06 422 ASN A CA 1
ATOM 3121 C C . ASN A 1 422 ? -12.615 15.449 35.499 1.00 66.06 422 ASN A C 1
ATOM 3123 O O . ASN A 1 422 ? -13.436 14.854 36.181 1.00 66.06 422 ASN A O 1
ATOM 3127 N N . SER A 1 423 ? -11.419 15.812 35.955 1.00 66.44 423 SER A N 1
ATOM 3128 C CA . SER A 1 423 ? -10.903 15.490 37.290 1.00 66.44 423 SER A CA 1
ATOM 3129 C C . SER A 1 423 ? -11.463 16.403 38.399 1.00 66.44 423 SER A C 1
ATOM 3131 O O . SER A 1 423 ? -10.716 16.767 39.312 1.00 66.44 423 SER A O 1
ATOM 3133 N N . GLN A 1 424 ? -12.680 16.933 38.248 1.00 77.69 424 GLN A N 1
ATOM 3134 C CA . GLN A 1 424 ? -13.234 17.931 39.177 1.00 77.69 424 GLN A CA 1
ATOM 3135 C C . GLN A 1 424 ? -14.633 17.611 39.700 1.00 77.69 424 GLN A C 1
ATOM 3137 O O . GLN A 1 424 ? -14.936 18.014 40.824 1.00 77.69 424 GLN A O 1
ATOM 3142 N N . PHE A 1 425 ? -15.504 17.034 38.866 1.00 87.25 425 PHE A N 1
ATOM 3143 C CA . PHE A 1 425 ? -16.847 16.624 39.267 1.00 87.25 425 PHE A CA 1
ATOM 3144 C C . PHE A 1 425 ? -17.532 15.807 38.166 1.00 87.25 425 PHE A C 1
ATOM 3146 O O . PHE A 1 425 ? -17.676 16.261 37.023 1.00 87.25 425 PHE A O 1
ATOM 3153 N N . THR A 1 426 ? -18.093 14.679 38.563 1.00 89.69 426 THR A N 1
ATOM 3154 C CA . THR A 1 426 ? -18.891 13.747 37.790 1.00 89.69 426 THR A CA 1
ATOM 3155 C C . THR A 1 426 ? -20.285 13.608 38.417 1.00 89.69 426 THR A C 1
ATOM 3157 O O . THR A 1 426 ? -20.511 13.042 39.485 1.00 89.69 426 THR A O 1
ATOM 3160 N N . SER A 1 427 ? -21.309 14.103 37.719 1.00 89.06 427 SER A N 1
ATOM 3161 C CA . SER A 1 427 ? -22.681 14.038 38.230 1.00 89.06 427 SER A CA 1
ATOM 3162 C C . SER A 1 427 ? -23.272 12.625 38.140 1.00 89.06 427 SER A C 1
ATOM 3164 O O . SER A 1 427 ? -23.403 12.075 37.044 1.00 89.06 427 SER A O 1
ATOM 3166 N N . ASN A 1 428 ? -23.761 12.085 39.260 1.00 87.00 428 ASN A N 1
ATOM 3167 C CA . ASN A 1 428 ? -24.591 10.877 39.239 1.00 87.00 428 ASN A CA 1
ATOM 3168 C C . ASN A 1 428 ? -25.949 11.133 38.543 1.00 87.00 428 ASN A C 1
ATOM 3170 O O . ASN A 1 428 ? -26.611 12.140 38.837 1.00 87.00 428 ASN A O 1
ATOM 3174 N N . PRO A 1 429 ? -26.423 10.221 37.670 1.00 90.19 429 PRO A N 1
ATOM 3175 C CA . PRO A 1 429 ? -27.701 10.384 36.987 1.00 90.19 429 PRO A CA 1
ATOM 3176 C C . PRO A 1 429 ? -28.897 10.455 37.935 1.00 90.19 429 PRO A C 1
ATOM 3178 O O . PRO A 1 429 ? -28.990 9.728 38.924 1.00 90.19 429 PRO A O 1
ATOM 3181 N N . GLN A 1 430 ? -29.858 11.306 37.583 1.00 92.62 430 GLN A N 1
ATOM 3182 C CA . GLN A 1 430 ? -31.100 11.479 38.331 1.00 92.62 430 GLN A CA 1
ATOM 3183 C C . GLN A 1 430 ? -32.189 10.510 37.847 1.00 92.62 430 GLN A C 1
ATOM 3185 O O . GLN A 1 430 ? -32.175 10.034 36.709 1.00 92.62 430 GLN A O 1
ATOM 3190 N N . VAL A 1 431 ? -33.182 10.249 38.702 1.00 93.06 431 VAL A N 1
ATOM 3191 C CA . VAL A 1 431 ? -34.403 9.541 38.291 1.00 93.06 431 VAL A CA 1
ATOM 3192 C C . VAL A 1 431 ? -35.252 10.475 37.433 1.00 93.06 431 VAL A C 1
ATOM 3194 O O . VAL A 1 431 ? -35.674 11.534 37.891 1.00 93.06 431 VAL A O 1
ATOM 3197 N N . VAL A 1 432 ? -35.570 10.051 36.213 1.00 93.88 432 VAL A N 1
ATOM 3198 C CA . VAL A 1 432 ? -36.435 10.788 35.285 1.00 93.88 432 VAL A CA 1
ATOM 3199 C C . VAL A 1 432 ? -37.781 10.078 35.166 1.00 93.88 432 VAL A C 1
ATOM 3201 O O . VAL A 1 432 ? -37.824 8.854 35.041 1.00 93.88 432 VAL A O 1
ATOM 3204 N N . THR A 1 433 ? -38.879 10.841 35.195 1.00 92.75 433 THR A N 1
ATOM 3205 C CA . THR A 1 433 ? -40.241 10.326 34.972 1.00 92.75 433 THR A CA 1
ATOM 3206 C C . THR A 1 433 ? -40.766 10.809 33.627 1.00 92.75 433 THR A C 1
ATOM 3208 O O . THR A 1 433 ? -40.949 12.007 33.435 1.00 92.75 433 THR A O 1
ATOM 3211 N N . VAL A 1 434 ? -41.045 9.884 32.710 1.00 93.31 434 VAL A N 1
ATOM 3212 C CA . VAL A 1 434 ? -41.643 10.180 31.400 1.00 93.31 434 VAL A CA 1
ATOM 3213 C C . VAL A 1 434 ? -42.895 9.331 31.247 1.00 93.31 434 VAL A C 1
ATOM 3215 O O . VAL A 1 434 ? -42.819 8.110 31.327 1.00 93.31 434 VAL A O 1
ATOM 3218 N N . LEU A 1 435 ? -44.052 9.973 31.057 1.00 92.12 435 LEU A N 1
ATOM 3219 C CA . LEU A 1 435 ? -45.349 9.294 30.895 1.00 92.12 435 LEU A CA 1
ATOM 3220 C C . LEU A 1 435 ? -45.640 8.258 32.004 1.00 92.12 435 LEU A C 1
ATOM 3222 O O . LEU A 1 435 ? -46.123 7.162 31.742 1.00 92.12 435 LEU A O 1
ATOM 3226 N N . GLY A 1 436 ? -45.302 8.591 33.254 1.00 88.56 436 GLY A N 1
ATOM 3227 C CA . GLY A 1 436 ? -45.496 7.705 34.410 1.00 88.56 436 GLY A CA 1
ATOM 3228 C C . GLY A 1 436 ? -44.445 6.598 34.568 1.00 88.56 436 GLY A C 1
ATOM 3229 O O . GLY A 1 436 ? -44.469 5.882 35.565 1.00 88.56 436 GLY A O 1
ATOM 3230 N N . VAL A 1 437 ? -43.489 6.475 33.643 1.00 91.44 437 VAL A N 1
ATOM 3231 C CA . VAL A 1 437 ? -42.371 5.530 33.738 1.00 91.44 437 VAL A CA 1
ATOM 3232 C C . VAL A 1 437 ? -41.169 6.223 34.369 1.00 91.44 437 VAL A C 1
ATOM 3234 O O . VAL A 1 437 ? -40.677 7.224 33.850 1.00 91.44 437 VAL A O 1
ATOM 3237 N N . ARG A 1 438 ? -40.685 5.679 35.489 1.00 93.88 438 ARG A N 1
ATOM 3238 C CA . ARG A 1 438 ? -39.490 6.160 36.193 1.00 93.88 438 ARG A CA 1
ATOM 3239 C C . ARG A 1 438 ? -38.268 5.384 35.716 1.00 93.88 438 ARG A C 1
ATOM 3241 O O . ARG A 1 438 ? -38.288 4.158 35.726 1.00 93.88 438 ARG A O 1
ATOM 3248 N N . SER A 1 439 ? -37.192 6.067 35.341 1.00 94.75 439 SER A N 1
ATOM 3249 C CA . SER A 1 439 ? -35.944 5.412 34.928 1.00 94.75 439 SER A CA 1
ATOM 3250 C C . SER A 1 439 ? -34.703 6.184 35.353 1.00 94.75 439 SER A C 1
ATOM 3252 O O . SER A 1 439 ? -34.758 7.402 35.505 1.00 94.75 439 SER A O 1
ATOM 3254 N N . ILE A 1 440 ? -33.590 5.471 35.501 1.00 95.62 440 ILE A N 1
ATOM 3255 C CA . ILE A 1 440 ? -32.242 6.030 35.648 1.00 95.62 440 ILE A CA 1
ATOM 3256 C C . ILE A 1 440 ? -31.456 5.629 34.401 1.00 95.62 440 ILE A C 1
ATOM 3258 O O . ILE A 1 440 ? -31.560 4.486 33.950 1.00 95.62 440 ILE A O 1
ATOM 3262 N N . THR A 1 441 ? -30.713 6.573 33.826 1.00 95.94 441 THR A N 1
ATOM 3263 C CA . THR A 1 441 ? -29.893 6.343 32.630 1.00 95.94 441 THR A CA 1
ATOM 3264 C C . THR A 1 441 ? -28.476 6.822 32.900 1.00 95.94 441 THR A C 1
ATOM 3266 O O . THR A 1 441 ? -28.269 8.019 33.077 1.00 95.94 441 THR A O 1
ATOM 3269 N N . TRP A 1 442 ? -27.514 5.903 32.937 1.00 95.38 442 TRP A N 1
ATOM 3270 C CA . TRP A 1 442 ? -26.096 6.241 33.002 1.00 95.38 442 TRP A CA 1
ATOM 3271 C C . TRP A 1 442 ? -25.542 6.423 31.587 1.00 95.38 442 TRP A C 1
ATOM 3273 O O . TRP A 1 442 ? -25.813 5.570 30.731 1.00 95.38 442 TRP A O 1
ATOM 3283 N N . PRO A 1 443 ? -24.778 7.498 31.320 1.00 93.25 443 PRO A N 1
ATOM 3284 C CA . PRO A 1 443 ? -23.947 7.547 30.127 1.00 93.25 443 PRO A CA 1
ATOM 3285 C C . PRO A 1 443 ? -22.924 6.409 30.189 1.00 93.25 443 PRO A C 1
ATOM 3287 O O . PRO A 1 443 ? -22.531 5.963 31.265 1.00 93.25 443 PRO A O 1
ATOM 3290 N N . ARG A 1 444 ? -22.539 5.893 29.029 1.00 89.69 444 ARG A N 1
ATOM 3291 C CA . ARG A 1 444 ? -21.527 4.856 28.896 1.00 89.69 444 ARG A CA 1
ATOM 3292 C C . ARG A 1 444 ? -20.629 5.202 27.723 1.00 89.69 444 ARG A C 1
ATOM 3294 O O . ARG A 1 444 ? -21.114 5.320 26.599 1.00 89.69 444 ARG A O 1
ATOM 3301 N N . ASP A 1 445 ? -19.330 5.239 27.973 1.00 86.31 445 ASP A N 1
ATOM 3302 C CA . ASP A 1 445 ? -18.351 5.223 26.900 1.00 86.31 445 ASP A CA 1
ATOM 3303 C C . ASP A 1 445 ? -18.381 3.854 26.206 1.00 86.31 445 ASP A C 1
ATOM 3305 O O . ASP A 1 445 ? -18.107 2.806 26.801 1.00 86.31 445 ASP A O 1
ATOM 3309 N N . VAL A 1 446 ? -18.767 3.857 24.931 1.00 80.06 446 VAL A N 1
ATOM 3310 C CA . VAL A 1 446 ? -18.824 2.649 24.099 1.00 80.06 446 VAL A CA 1
ATOM 3311 C C . VAL A 1 446 ? -17.435 2.083 23.805 1.00 80.06 446 VAL A C 1
ATOM 3313 O O . VAL A 1 446 ? -17.333 0.910 23.446 1.00 80.06 446 VAL A O 1
ATOM 3316 N N . TYR A 1 447 ? -16.386 2.883 23.995 1.00 77.06 447 TYR A N 1
ATOM 3317 C CA . TYR A 1 447 ? -14.995 2.516 23.763 1.00 77.06 447 TYR A CA 1
ATOM 3318 C C . TYR A 1 447 ? -14.255 2.095 25.035 1.00 77.06 447 TYR A C 1
ATOM 3320 O O . TYR A 1 447 ? -13.124 1.615 24.932 1.00 77.06 447 TYR A O 1
ATOM 3328 N N . ALA A 1 448 ? -14.882 2.207 26.214 1.00 82.31 448 ALA A N 1
ATOM 3329 C CA . ALA A 1 448 ? -14.321 1.702 27.461 1.00 82.31 448 ALA A CA 1
ATOM 3330 C C . ALA A 1 448 ? -14.223 0.166 27.423 1.00 82.31 448 ALA A C 1
ATOM 3332 O O . ALA A 1 448 ? -15.231 -0.553 27.412 1.00 82.31 448 ALA A O 1
ATOM 3333 N N . VAL A 1 449 ? -12.994 -0.352 27.417 1.00 83.44 449 VAL A N 1
ATOM 3334 C CA . VAL A 1 449 ? -12.703 -1.794 27.356 1.00 83.44 449 VAL A CA 1
ATOM 3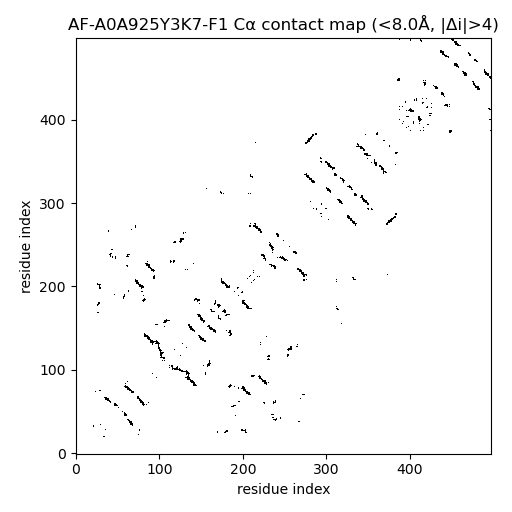335 C C . VAL A 1 449 ? -12.413 -2.399 28.731 1.00 83.44 449 VAL A C 1
ATOM 3337 O O . VAL A 1 449 ? -11.997 -1.714 29.665 1.00 83.44 449 VAL A O 1
ATOM 3340 N N . GLY A 1 450 ? -12.634 -3.712 28.866 1.00 85.50 450 GLY A N 1
ATOM 3341 C CA . GLY A 1 450 ? -12.348 -4.460 30.099 1.00 85.50 450 GLY A CA 1
ATOM 3342 C C . GLY A 1 450 ? -13.307 -4.180 31.259 1.00 85.50 450 GLY A C 1
ATOM 3343 O O . GLY A 1 450 ? -13.053 -4.615 32.378 1.00 85.50 450 GLY A O 1
ATOM 3344 N N . VAL A 1 451 ? -14.406 -3.465 31.008 1.00 90.38 451 VAL A N 1
ATOM 3345 C CA . VAL A 1 451 ? -15.363 -3.090 32.047 1.00 90.38 451 VAL A CA 1
ATOM 3346 C C . VAL A 1 451 ? -16.405 -4.177 32.258 1.00 90.38 451 VAL A C 1
ATOM 3348 O O . VAL A 1 451 ? -17.033 -4.647 31.310 1.00 90.38 451 VAL A O 1
ATOM 3351 N N . THR A 1 452 ? -16.659 -4.510 33.518 1.00 94.19 452 THR A N 1
ATOM 3352 C CA . THR A 1 452 ? -17.859 -5.242 33.933 1.00 94.19 452 THR A CA 1
ATOM 3353 C C . THR A 1 452 ? -18.701 -4.346 34.826 1.00 94.19 452 THR A C 1
ATOM 3355 O O . THR A 1 452 ? -18.171 -3.502 35.551 1.00 94.19 452 THR A O 1
ATOM 3358 N N . PHE A 1 453 ? -20.020 -4.503 34.768 1.00 95.38 453 PHE A N 1
ATOM 3359 C CA . PHE A 1 453 ? -20.926 -3.721 35.594 1.00 95.38 453 PHE A CA 1
ATOM 3360 C C . PHE A 1 453 ? -21.996 -4.598 36.230 1.00 95.38 453 PHE A C 1
ATOM 3362 O O . PHE A 1 453 ? -22.348 -5.659 35.714 1.00 95.38 453 PHE A O 1
ATOM 3369 N N . LYS A 1 454 ? -22.528 -4.113 37.346 1.00 96.94 454 LYS A N 1
ATOM 3370 C CA . LYS A 1 454 ? -23.630 -4.722 38.077 1.00 96.94 454 LYS A CA 1
ATOM 3371 C C . LYS A 1 454 ? -24.585 -3.629 38.535 1.00 96.94 454 LYS A C 1
ATOM 3373 O O . LYS A 1 454 ? -24.153 -2.638 39.119 1.00 96.94 454 LYS A O 1
ATOM 3378 N N . VAL A 1 455 ? -25.878 -3.801 38.278 1.00 97.00 455 VAL A N 1
ATOM 3379 C CA . VAL A 1 455 ? -26.919 -2.903 38.791 1.00 97.00 455 VAL A CA 1
ATOM 3380 C C . VAL A 1 455 ? -27.682 -3.623 39.883 1.00 97.00 455 VAL A C 1
ATOM 3382 O O . VAL A 1 455 ? -28.214 -4.711 39.675 1.00 97.00 455 VAL A O 1
ATOM 3385 N N . THR A 1 456 ? -27.748 -3.000 41.053 1.00 97.19 456 THR A N 1
ATOM 3386 C CA . THR A 1 456 ? -28.457 -3.542 42.210 1.00 97.19 456 THR A CA 1
ATOM 3387 C C . THR A 1 456 ? -29.476 -2.555 42.746 1.00 97.19 456 THR A C 1
ATOM 3389 O O . THR A 1 456 ? -29.251 -1.343 42.711 1.00 97.19 456 THR A O 1
ATOM 3392 N N . THR A 1 457 ? -30.562 -3.067 43.316 1.00 95.69 457 THR A N 1
ATOM 3393 C CA . THR A 1 457 ? -31.551 -2.260 44.035 1.00 95.69 457 THR A CA 1
ATOM 3394 C C . THR A 1 457 ? -31.675 -2.664 45.492 1.00 95.69 457 THR A C 1
ATOM 3396 O O . THR A 1 457 ? -31.472 -3.826 45.831 1.00 95.69 457 THR A O 1
ATOM 3399 N N . SER A 1 458 ? -32.055 -1.718 46.346 1.00 94.75 458 SER A N 1
ATOM 3400 C CA . SER A 1 458 ? -32.289 -1.953 47.770 1.00 94.75 458 SER A CA 1
ATOM 3401 C C . SER A 1 458 ? -33.467 -1.127 48.271 1.00 94.75 458 SER A C 1
ATOM 3403 O O . SER A 1 458 ? -33.667 -0.004 47.820 1.00 94.75 458 SER A O 1
ATOM 3405 N N . GLU A 1 459 ? -34.228 -1.639 49.232 1.00 94.19 459 GLU A N 1
ATOM 3406 C CA . GLU A 1 459 ? -35.266 -0.865 49.931 1.00 94.19 459 GLU A CA 1
ATOM 3407 C C . GLU A 1 459 ? -34.737 -0.232 51.233 1.00 94.19 459 GLU A C 1
ATOM 3409 O O . GLU A 1 459 ? -35.312 0.728 51.751 1.00 94.19 459 GLU A O 1
ATOM 3414 N N . ASN A 1 460 ? -33.609 -0.733 51.749 1.00 92.50 460 ASN A N 1
ATOM 3415 C CA . ASN A 1 460 ? -33.112 -0.449 53.099 1.00 92.50 460 ASN A CA 1
ATOM 3416 C C . ASN A 1 460 ? -31.600 -0.137 53.177 1.00 92.50 460 ASN A C 1
ATOM 3418 O O . ASN A 1 460 ? -31.077 0.019 54.277 1.00 92.50 460 ASN A O 1
ATOM 3422 N N . LEU A 1 461 ? -30.905 -0.047 52.035 1.00 93.12 461 LEU A N 1
ATOM 3423 C CA . LEU A 1 461 ? -29.449 0.147 51.883 1.00 93.12 461 LEU A CA 1
ATOM 3424 C C . LEU A 1 461 ? -28.557 -0.986 52.420 1.00 93.12 461 LEU A C 1
ATOM 3426 O O . LEU A 1 461 ? -27.337 -0.912 52.270 1.00 93.12 461 LEU A O 1
ATOM 3430 N N . SER A 1 462 ? -29.142 -2.030 53.002 1.00 94.19 462 SER A N 1
ATOM 3431 C CA . SER A 1 462 ? -28.421 -3.163 53.595 1.00 94.19 462 SER A CA 1
ATOM 3432 C C . SER A 1 462 ? -28.496 -4.394 52.693 1.00 94.19 462 SER A C 1
ATOM 3434 O O . SER A 1 462 ? -27.472 -5.004 52.395 1.00 94.19 462 SER A O 1
ATOM 3436 N N . ASP A 1 463 ? -29.690 -4.696 52.181 1.00 93.56 463 ASP A N 1
ATOM 3437 C CA . ASP A 1 463 ? -29.945 -5.832 51.298 1.00 93.56 463 ASP A CA 1
ATOM 3438 C C . ASP A 1 463 ? -30.008 -5.363 49.846 1.00 93.56 463 ASP A C 1
ATOM 3440 O O . ASP A 1 463 ? -30.818 -4.499 49.498 1.00 93.56 463 ASP A O 1
ATOM 3444 N N . TRP A 1 464 ? -29.155 -5.929 48.993 1.00 96.31 464 TRP A N 1
ATOM 3445 C CA . TRP A 1 464 ? -29.030 -5.539 47.589 1.00 96.31 464 TRP A CA 1
ATOM 3446 C C . TRP A 1 464 ? -29.416 -6.698 46.670 1.00 96.31 464 TRP A C 1
ATOM 3448 O O . TRP A 1 464 ? -28.758 -7.737 46.652 1.00 96.31 464 TRP A O 1
ATOM 3458 N N . ALA A 1 465 ? -30.472 -6.503 45.883 1.00 96.00 465 ALA A N 1
ATOM 3459 C CA . ALA A 1 465 ? -30.906 -7.438 44.851 1.00 96.00 465 ALA A CA 1
ATOM 3460 C C . ALA A 1 465 ? -30.247 -7.091 43.511 1.00 96.00 465 ALA A C 1
ATOM 3462 O O . ALA A 1 465 ? -30.239 -5.927 43.113 1.00 96.00 465 ALA A O 1
ATOM 3463 N N . ASP A 1 466 ? -29.709 -8.091 42.812 1.00 97.38 466 ASP A N 1
ATOM 3464 C CA . ASP A 1 466 ? -29.152 -7.929 41.467 1.00 97.38 466 ASP A CA 1
ATOM 3465 C C . ASP A 1 466 ? -30.274 -7.812 40.430 1.00 97.38 466 ASP A C 1
ATOM 3467 O O . ASP A 1 466 ? -31.101 -8.711 40.286 1.00 97.38 466 ASP A O 1
ATOM 3471 N N . VAL A 1 467 ? -30.294 -6.693 39.709 1.00 96.75 467 VAL A N 1
ATOM 3472 C CA . VAL A 1 467 ? -31.257 -6.401 38.641 1.00 96.75 467 VAL A CA 1
ATOM 3473 C C . VAL A 1 467 ? -30.566 -6.191 37.294 1.00 96.75 467 VAL A C 1
ATOM 3475 O O . VAL A 1 467 ? -31.188 -5.699 36.355 1.00 96.75 467 VAL A O 1
ATOM 3478 N N . THR A 1 468 ? -29.290 -6.571 37.169 1.00 97.06 468 THR A N 1
ATOM 3479 C CA . THR A 1 468 ? -28.465 -6.335 35.973 1.00 97.06 468 THR A CA 1
ATOM 3480 C C . THR A 1 468 ? -29.128 -6.868 34.699 1.00 97.06 468 THR A C 1
ATOM 3482 O O . THR A 1 468 ? -29.109 -6.197 33.673 1.00 97.06 468 THR A O 1
ATOM 3485 N N . GLY A 1 469 ? -29.809 -8.018 34.766 1.00 95.75 469 GLY A N 1
ATOM 3486 C CA . GLY A 1 469 ? -30.529 -8.598 33.623 1.00 95.75 469 GLY A CA 1
ATOM 3487 C C . GLY A 1 469 ? -31.758 -7.808 33.145 1.00 95.75 469 GLY A C 1
ATOM 3488 O O . GLY A 1 469 ? -32.262 -8.074 32.061 1.00 95.75 469 GLY A O 1
ATOM 3489 N N . SER A 1 470 ? -32.246 -6.839 33.928 1.00 95.31 470 SER A N 1
ATOM 3490 C CA . SER A 1 470 ? -33.372 -5.956 33.566 1.00 95.31 470 SER A CA 1
ATOM 3491 C C . SER A 1 470 ? -32.921 -4.618 32.969 1.00 95.31 470 SER A C 1
ATOM 3493 O O . SER A 1 470 ? -33.740 -3.734 32.710 1.00 95.31 470 SER A O 1
ATOM 3495 N N . VAL A 1 471 ? -31.615 -4.434 32.797 1.00 96.38 471 VAL A N 1
ATOM 3496 C CA . VAL A 1 471 ? -31.017 -3.200 32.300 1.00 96.38 471 VAL A CA 1
ATOM 3497 C C . VAL A 1 471 ? -30.936 -3.242 30.778 1.00 96.38 471 VAL A C 1
ATOM 3499 O O . VAL A 1 471 ? -30.486 -4.223 30.193 1.00 96.38 471 VAL A O 1
ATOM 3502 N N . VAL A 1 472 ? -31.344 -2.154 30.128 1.00 95.94 472 VAL A N 1
ATOM 3503 C CA . VAL A 1 472 ? -31.239 -1.999 28.675 1.00 95.94 472 VAL A CA 1
ATOM 3504 C C . VAL A 1 472 ? -29.960 -1.242 28.351 1.00 95.94 472 VAL A C 1
ATOM 3506 O O . VAL A 1 472 ? -29.752 -0.125 28.827 1.00 95.94 472 VAL A O 1
ATOM 3509 N N . GLN A 1 473 ? -29.117 -1.837 27.515 1.00 92.56 473 GLN A N 1
ATOM 3510 C CA . GLN A 1 473 ? -27.901 -1.216 27.011 1.00 92.56 473 GLN A CA 1
ATOM 3511 C C . GLN A 1 473 ? -28.096 -0.831 25.544 1.00 92.56 473 GLN A C 1
ATOM 3513 O O . GLN A 1 473 ? -28.386 -1.686 24.712 1.00 92.56 473 GLN A O 1
ATOM 3518 N N . SER A 1 474 ? -27.969 0.457 25.227 1.00 88.56 474 SER A N 1
ATOM 3519 C CA . SER A 1 474 ? -28.168 0.960 23.864 1.00 88.56 474 SER A CA 1
ATOM 3520 C C . SER A 1 474 ? -27.459 2.294 23.660 1.00 88.56 474 SER A C 1
ATOM 3522 O O . SER A 1 474 ? -27.558 3.173 24.515 1.00 88.56 474 SER A O 1
ATOM 3524 N N . GLY A 1 475 ? -26.780 2.452 22.517 1.00 75.00 475 GLY A N 1
ATOM 3525 C CA . GLY A 1 475 ? -26.293 3.743 22.010 1.00 75.00 475 GLY A CA 1
ATOM 3526 C C . GLY A 1 475 ? -25.506 4.588 23.016 1.00 75.00 475 GLY A C 1
ATOM 3527 O O . GLY A 1 475 ? -25.822 5.758 23.187 1.00 75.00 475 GLY A O 1
ATOM 3528 N N . GLY A 1 476 ? -24.542 3.994 23.728 1.00 86.94 476 GLY A N 1
ATOM 3529 C CA . GLY A 1 476 ? -23.742 4.719 24.727 1.00 86.94 476 GLY A CA 1
ATOM 3530 C C . GLY A 1 476 ? -24.475 5.022 26.033 1.00 86.94 476 GLY A C 1
ATOM 3531 O O . GLY A 1 476 ? -24.113 5.948 26.750 1.00 86.94 476 GLY A O 1
ATOM 3532 N N . THR A 1 477 ? -25.517 4.258 26.366 1.00 93.25 477 THR A N 1
ATOM 3533 C CA . THR A 1 477 ? -26.208 4.382 27.654 1.00 93.25 477 THR A CA 1
ATOM 3534 C C . THR A 1 477 ? -26.505 3.032 28.294 1.00 93.25 477 THR A C 1
ATOM 3536 O O . THR A 1 477 ? -26.618 1.997 27.626 1.00 93.25 477 THR A O 1
ATOM 3539 N N . LEU A 1 478 ? -26.653 3.071 29.615 1.00 95.62 478 LEU A N 1
ATOM 3540 C CA . LEU A 1 478 ? -27.148 1.995 30.454 1.00 95.62 478 LEU A CA 1
ATOM 3541 C C . LEU A 1 478 ? -28.437 2.476 31.139 1.00 95.62 478 LEU A C 1
ATOM 3543 O O . LEU A 1 478 ? -28.391 3.413 31.932 1.00 95.62 478 LEU A O 1
ATOM 3547 N N . LYS A 1 479 ? -29.591 1.870 30.849 1.00 96.50 479 LYS A N 1
ATOM 3548 C CA . LYS A 1 479 ? -30.892 2.322 31.366 1.00 96.50 479 LYS A CA 1
ATOM 3549 C C . LYS A 1 479 ? -31.566 1.265 32.233 1.00 96.50 479 LYS A C 1
ATOM 3551 O O . LYS A 1 479 ? -31.808 0.149 31.781 1.00 96.50 479 LYS A O 1
ATOM 3556 N N . TYR A 1 480 ? -31.963 1.651 33.443 1.00 97.00 480 TYR A N 1
ATOM 3557 C CA . TYR A 1 480 ? -32.794 0.839 34.332 1.00 97.00 480 TYR A CA 1
ATOM 3558 C C . TYR A 1 480 ? -34.157 1.501 34.557 1.00 97.00 480 TYR A C 1
ATOM 3560 O O . TYR A 1 480 ? -34.237 2.685 34.895 1.00 97.00 480 TYR A O 1
ATOM 3568 N N . THR A 1 481 ? -35.236 0.739 34.372 1.00 95.88 481 THR A N 1
ATOM 3569 C CA . THR A 1 481 ? -36.613 1.200 34.609 1.00 95.88 481 THR A CA 1
ATOM 3570 C C . THR A 1 481 ? -37.073 0.740 35.986 1.00 95.88 481 THR A C 1
ATOM 3572 O O . THR A 1 481 ? -37.022 -0.447 36.292 1.00 95.88 481 THR A O 1
ATOM 3575 N N . LEU A 1 482 ? -37.518 1.678 36.822 1.00 93.94 482 LEU A N 1
ATOM 3576 C CA . LEU A 1 482 ? -37.942 1.395 38.188 1.00 93.94 482 LEU A CA 1
ATOM 3577 C C . LEU A 1 482 ? -39.366 0.806 38.203 1.00 93.94 482 LEU A C 1
ATOM 3579 O O . LEU A 1 482 ? -40.223 1.260 37.439 1.00 93.94 482 LEU A O 1
ATOM 3583 N N . PRO A 1 483 ? -39.661 -0.141 39.111 1.00 91.38 483 PRO A N 1
ATOM 3584 C CA . PRO A 1 483 ? -41.014 -0.653 39.306 1.00 91.38 483 PRO A CA 1
ATOM 3585 C C . PRO A 1 483 ? -41.970 0.435 39.831 1.00 91.38 483 PRO A C 1
ATOM 3587 O O . PRO A 1 483 ? -41.583 1.315 40.601 1.00 91.38 483 PRO A O 1
ATOM 3590 N N . MET A 1 484 ? -43.244 0.373 39.422 1.00 80.50 484 MET A N 1
ATOM 3591 C CA . MET A 1 484 ? -44.235 1.438 39.662 1.00 80.50 484 MET A CA 1
ATOM 3592 C C . MET A 1 484 ? -44.723 1.575 41.120 1.00 80.50 484 MET A C 1
ATOM 3594 O O . MET A 1 484 ? -45.390 2.560 41.419 1.00 80.50 484 MET A O 1
ATOM 3598 N N . LEU A 1 485 ? -44.431 0.631 42.029 1.00 65.50 485 LEU A N 1
ATOM 3599 C CA . LEU A 1 485 ? -45.175 0.502 43.300 1.00 65.50 485 LEU A CA 1
ATOM 3600 C C . LEU A 1 485 ? -44.340 0.367 44.589 1.00 65.50 485 LEU A C 1
ATOM 3602 O O . LEU A 1 485 ? -44.906 0.105 45.646 1.00 65.50 485 LEU A O 1
ATOM 3606 N N . THR A 1 486 ? -43.026 0.587 44.563 1.00 65.56 486 THR A N 1
ATOM 3607 C CA . THR A 1 486 ? -42.196 0.553 45.787 1.00 65.56 486 THR A CA 1
ATOM 3608 C C . THR A 1 486 ? -41.995 1.961 46.368 1.00 65.56 486 THR A C 1
ATOM 3610 O O . THR A 1 486 ? -41.413 2.809 45.682 1.00 65.56 486 THR A O 1
ATOM 3613 N N . PRO A 1 487 ? -42.437 2.246 47.615 1.00 72.44 487 PRO A N 1
ATOM 3614 C CA . PRO A 1 487 ? -42.429 3.603 48.173 1.00 72.44 487 PRO A CA 1
ATOM 3615 C C . PRO A 1 487 ? -41.019 4.144 48.446 1.00 72.44 487 PRO A C 1
ATOM 3617 O O . PRO A 1 487 ? -40.827 5.358 48.483 1.00 72.44 487 PRO A O 1
ATOM 3620 N N . LYS A 1 488 ? -40.014 3.273 48.587 1.00 85.94 488 LYS A N 1
ATOM 3621 C CA . LYS A 1 488 ? -38.609 3.666 48.708 1.00 85.94 488 LYS A CA 1
ATOM 3622 C C . LYS A 1 488 ? -37.728 2.617 48.041 1.00 85.94 488 LYS A C 1
ATOM 3624 O O . LYS A 1 488 ? -37.745 1.461 48.440 1.00 85.94 488 LYS A O 1
ATOM 3629 N N . LEU A 1 489 ? -36.983 3.027 47.020 1.00 91.38 489 LEU A N 1
ATOM 3630 C CA . LEU A 1 489 ? -36.066 2.158 46.292 1.00 91.38 489 LEU A CA 1
ATOM 3631 C C . LEU A 1 489 ? -34.783 2.930 46.001 1.00 91.38 489 LEU A C 1
ATOM 3633 O O . LEU A 1 489 ? -34.824 4.033 45.456 1.00 91.38 489 LEU A O 1
ATOM 3637 N N . PHE A 1 490 ? -33.660 2.333 46.364 1.00 92.50 490 PHE A N 1
ATOM 3638 C CA . PHE A 1 490 ? -32.316 2.779 46.048 1.00 92.50 490 PHE A CA 1
ATOM 3639 C C . PHE A 1 490 ? -31.791 1.956 44.881 1.00 92.50 490 PHE A C 1
ATOM 3641 O O . PHE A 1 490 ? -32.080 0.764 44.779 1.00 92.50 490 PHE A O 1
ATOM 3648 N N . VAL A 1 491 ? -31.011 2.587 44.012 1.00 94.19 491 VAL A N 1
ATOM 3649 C CA . VAL A 1 491 ? -30.381 1.938 42.863 1.00 94.19 491 VAL A CA 1
ATOM 3650 C C . VAL A 1 491 ? -28.899 2.275 42.896 1.00 94.19 491 VAL A C 1
ATOM 3652 O O . VAL A 1 491 ? -28.536 3.420 43.157 1.00 94.19 491 VAL A O 1
ATOM 3655 N N . ARG A 1 492 ? -28.052 1.281 42.646 1.00 94.12 492 ARG A N 1
ATOM 3656 C CA . ARG A 1 492 ? -26.599 1.428 42.587 1.00 94.12 492 ARG A CA 1
ATOM 3657 C C . ARG A 1 492 ? -26.076 0.759 41.326 1.00 94.12 492 ARG A C 1
ATOM 3659 O O . ARG A 1 492 ? -26.465 -0.370 41.031 1.00 94.12 492 ARG A O 1
ATOM 3666 N N . LEU A 1 493 ? -25.186 1.455 40.628 1.00 95.88 493 LEU A N 1
ATOM 3667 C CA . LEU A 1 493 ? -24.344 0.901 39.577 1.00 95.88 493 LEU A CA 1
ATOM 3668 C C . LEU A 1 493 ? -22.952 0.663 40.167 1.00 95.88 493 LEU A C 1
ATOM 3670 O O . LEU A 1 493 ? -22.328 1.585 40.685 1.00 95.88 493 LEU A O 1
ATOM 3674 N N . GLU A 1 494 ? -22.485 -0.576 40.105 1.00 95.19 494 GLU A N 1
ATOM 3675 C CA . GLU A 1 494 ? -21.111 -0.943 40.426 1.00 95.1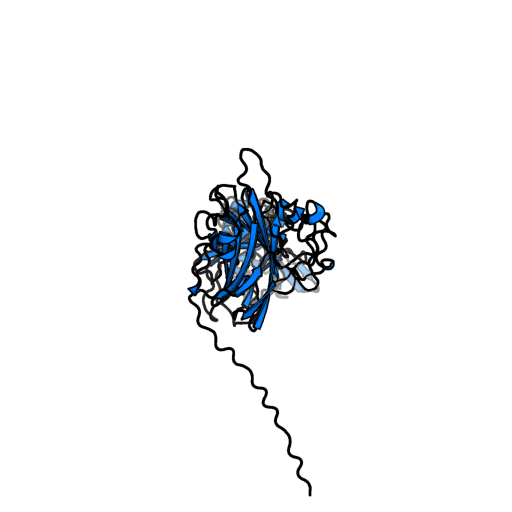9 494 GLU A CA 1
ATOM 3676 C C . GLU A 1 494 ? -20.369 -1.257 39.141 1.00 95.19 494 GLU A C 1
ATOM 3678 O O . GLU A 1 494 ? -20.874 -1.984 38.286 1.00 95.19 494 GLU A O 1
ATOM 3683 N N . VAL A 1 495 ? -19.161 -0.719 39.026 1.00 96.19 495 VAL A N 1
ATOM 3684 C CA . VAL A 1 495 ? -18.287 -0.921 37.878 1.00 96.19 495 VAL A CA 1
ATOM 3685 C C . VAL A 1 495 ? -16.969 -1.499 38.365 1.00 96.19 495 VAL A C 1
ATOM 3687 O O . VAL A 1 495 ? -16.389 -1.010 39.333 1.00 96.19 495 VAL A O 1
ATOM 3690 N N . THR A 1 496 ? -16.505 -2.546 37.689 1.00 94.81 496 THR A N 1
ATOM 3691 C CA . THR A 1 496 ? -15.179 -3.129 37.901 1.00 94.81 496 THR A CA 1
ATOM 3692 C C . THR A 1 496 ? -14.378 -3.022 36.613 1.00 94.81 496 THR A C 1
ATOM 3694 O O . THR A 1 496 ? -14.885 -3.309 35.526 1.00 94.81 496 THR A O 1
ATOM 3697 N N . VAL A 1 497 ? -13.129 -2.601 36.764 1.00 91.88 497 VAL A N 1
ATOM 3698 C CA . VAL A 1 497 ? -12.132 -2.421 35.707 1.00 91.88 497 VAL A CA 1
ATOM 3699 C C . VAL A 1 497 ? -10.951 -3.368 35.961 1.00 91.88 497 VAL A C 1
ATOM 3701 O O . VAL A 1 497 ? -10.816 -3.820 37.103 1.00 91.88 497 VAL A O 1
ATOM 3704 N N . PRO A 1 498 ? -10.151 -3.703 34.930 1.00 80.69 498 PRO A N 1
ATOM 3705 C CA . PRO A 1 498 ? -9.041 -4.651 35.042 1.00 80.69 498 PRO A CA 1
ATOM 3706 C C . PRO A 1 498 ? -7.943 -4.231 36.019 1.00 80.69 498 PRO A C 1
ATOM 3708 O O . PRO A 1 498 ? -7.739 -3.005 36.195 1.00 80.69 498 PRO A O 1
#

Sequence (498 aa):
MKLKLAALSICTALIAVPTTHAAVTVDGVRNVAEVYNLLANQTTVSNWNNGSGVGAAKHEALANIHAIQDANTLAVHLAARVNARGIILFIDSKSGGQTFIPDNLISFGGEENYINNLGTNTTSGMTFETGFTPDYAVRIYGDGTTGAFVNIYDLTAGTRTEAGNAGVGVISKGFISQMRADSLGTAGNVDSTDYAAANKGVEMKLNLAALGVPSGAQTVKLMAVLVDIDSNYGSNQVLASRTSTTADIAEAINSINFQSEANIQTLPVSVIGPASRKITFNVNMTDEITKGNFNVTNDRVKVLFFSGSASPTPGEIFLTDTDTDQIYTGSLMVEGAEATAFGNYKFFNTKSGAPNSGFEYGADRTFNLGPLDVDQTLPVVVFRPNSFALWSAEFSDGQSGQQDKDGDGVKNALEYFMGSNNSQFTSNPQVVTVLGVRSITWPRDVYAVGVTFKVTTSENLSDWADVTGSVVQSGGTLKYTLPMLTPKLFVRLEVTVP

pLDDT: mean 86.04, std 14.16, range [30.92, 98.5]